Protein AF-A0A9D1WHV4-F1 (afdb_monomer)

Organism: NCBI:txid2838490

Structure (mmCIF, N/CA/C/O backbone):
data_AF-A0A9D1WHV4-F1
#
_entry.id   AF-A0A9D1WHV4-F1
#
loop_
_atom_site.group_PDB
_atom_site.id
_atom_site.type_symbol
_atom_site.label_atom_id
_atom_site.label_alt_id
_atom_site.label_comp_id
_atom_site.label_asym_id
_atom_site.label_entity_id
_atom_site.label_seq_id
_atom_site.pdbx_PDB_ins_code
_atom_site.Cartn_x
_atom_site.Cartn_y
_atom_site.Cartn_z
_atom_site.occupancy
_atom_site.B_iso_or_equiv
_atom_site.auth_seq_id
_atom_site.auth_comp_id
_atom_site.auth_asym_id
_atom_site.auth_atom_id
_atom_site.pdbx_PDB_model_num
ATOM 1 N N . MET A 1 1 ? -17.769 18.790 25.936 1.00 84.88 1 MET A N 1
ATOM 2 C CA . MET A 1 1 ? -17.669 17.465 25.271 1.00 84.88 1 MET A CA 1
ATOM 3 C C . MET A 1 1 ? -17.513 17.553 23.758 1.00 84.88 1 MET A C 1
ATOM 5 O O . MET A 1 1 ? -16.532 17.021 23.258 1.00 84.88 1 MET A O 1
ATOM 9 N N . LYS A 1 2 ? -18.402 18.249 23.033 1.00 82.69 2 LYS A N 1
ATOM 10 C CA . LYS A 1 2 ? -18.316 18.423 21.567 1.00 82.69 2 LYS A CA 1
ATOM 11 C C . LYS A 1 2 ? -16.931 18.887 21.081 1.00 82.69 2 LYS A C 1
ATOM 13 O O . LYS A 1 2 ? -16.385 18.303 20.150 1.00 82.69 2 LYS A O 1
ATOM 18 N N . ASP A 1 3 ? -16.315 19.836 21.784 1.00 84.44 3 ASP A N 1
ATOM 19 C CA . ASP A 1 3 ? -14.970 20.332 21.451 1.00 84.44 3 ASP A CA 1
ATOM 20 C C . ASP A 1 3 ? -13.867 19.282 21.615 1.00 84.44 3 ASP A C 1
ATOM 22 O O . ASP A 1 3 ? -12.937 19.232 20.813 1.00 84.44 3 ASP A O 1
ATOM 26 N N . LEU A 1 4 ? -13.973 18.401 22.617 1.00 84.38 4 LEU A N 1
ATOM 27 C CA . LEU A 1 4 ? -13.014 17.309 22.817 1.00 84.38 4 LEU A CA 1
ATOM 28 C C . LEU A 1 4 ? -13.117 16.277 21.686 1.00 84.38 4 LEU A C 1
ATOM 30 O O . LEU A 1 4 ? -12.084 15.847 21.170 1.00 84.38 4 LEU A O 1
ATOM 34 N N . CYS A 1 5 ? -14.337 15.940 21.255 1.00 84.25 5 CYS A N 1
ATOM 35 C CA . CYS A 1 5 ? -14.564 15.063 20.104 1.00 84.25 5 CYS A CA 1
ATOM 36 C C . CYS A 1 5 ? -14.005 15.684 18.813 1.00 84.25 5 CYS A C 1
ATOM 38 O O . CYS A 1 5 ? -13.244 15.044 18.089 1.00 84.25 5 CYS A O 1
ATOM 40 N N . ASN A 1 6 ? -14.298 16.965 18.562 1.00 85.25 6 ASN A N 1
ATOM 41 C CA . ASN A 1 6 ? -13.777 17.695 17.403 1.00 85.25 6 ASN A CA 1
ATOM 42 C C . ASN A 1 6 ? -12.245 17.764 17.406 1.00 85.25 6 ASN A C 1
ATOM 44 O O . ASN A 1 6 ? -11.603 17.578 16.370 1.00 85.25 6 ASN A O 1
ATOM 48 N N . ARG A 1 7 ? -11.640 17.985 18.577 1.00 86.56 7 ARG A N 1
ATOM 49 C CA . ARG A 1 7 ? -10.185 18.001 18.733 1.00 86.56 7 ARG A CA 1
ATOM 50 C C . ARG A 1 7 ? -9.571 16.642 18.408 1.00 86.56 7 ARG A C 1
ATOM 52 O O . ARG A 1 7 ? -8.579 16.600 17.686 1.00 86.56 7 ARG A O 1
ATOM 59 N N . GLN A 1 8 ? -10.142 15.543 18.900 1.00 86.12 8 GLN A N 1
ATOM 60 C CA . GLN A 1 8 ? -9.651 14.197 18.589 1.00 86.12 8 GLN A CA 1
ATOM 61 C C . GLN A 1 8 ? -9.758 13.884 17.095 1.00 86.12 8 GLN A C 1
ATOM 63 O O . GLN A 1 8 ? -8.808 13.362 16.514 1.00 86.12 8 GLN A O 1
ATOM 68 N N . ASN A 1 9 ? -10.867 14.267 16.467 1.00 87.00 9 ASN A N 1
ATOM 69 C CA . ASN A 1 9 ? -11.089 14.108 15.034 1.00 87.00 9 ASN A CA 1
ATOM 70 C C . ASN A 1 9 ? -10.051 14.856 14.199 1.00 87.00 9 ASN A C 1
ATOM 72 O O . ASN A 1 9 ? -9.452 14.273 13.298 1.00 87.00 9 ASN A O 1
ATOM 76 N N . ARG A 1 10 ? -9.769 16.114 14.549 1.00 87.00 10 ARG A N 1
ATOM 77 C CA . ARG A 1 10 ? -8.721 16.903 13.892 1.00 87.00 10 ARG A CA 1
ATOM 78 C C . ARG A 1 10 ? -7.335 16.291 14.097 1.00 87.00 10 ARG A C 1
ATOM 80 O O . ARG A 1 10 ? -6.559 16.227 13.154 1.00 87.00 10 ARG A O 1
ATOM 87 N N . VAL A 1 11 ? -7.020 15.817 15.305 1.00 88.81 11 VAL A N 1
ATOM 88 C CA . VAL A 1 11 ? -5.735 15.150 15.579 1.00 88.81 11 VAL A CA 1
ATOM 89 C C . VAL A 1 11 ? -5.592 13.884 14.735 1.00 88.81 11 VAL A C 1
ATOM 91 O O . VAL A 1 11 ? -4.567 13.713 14.086 1.00 88.81 11 VAL A O 1
ATOM 94 N N . ARG A 1 12 ? -6.619 13.028 14.698 1.00 90.69 12 ARG A N 1
ATOM 95 C CA . ARG A 1 12 ? -6.649 11.819 13.863 1.00 90.69 12 ARG A CA 1
ATOM 96 C C . ARG A 1 12 ? -6.437 12.154 12.387 1.00 90.69 12 ARG A C 1
ATOM 98 O O . ARG A 1 12 ? -5.591 11.540 11.746 1.00 90.69 12 ARG A O 1
ATOM 105 N N . TYR A 1 13 ? -7.178 13.137 11.877 1.00 89.38 13 TYR A N 1
ATOM 106 C CA . TYR A 1 13 ? -7.067 13.594 10.495 1.00 89.38 13 TYR A CA 1
ATOM 107 C C . TYR A 1 13 ? -5.647 14.081 10.178 1.00 89.38 13 TYR A C 1
ATOM 109 O O . TYR A 1 13 ? -5.043 13.647 9.204 1.00 89.38 13 TYR A O 1
ATOM 117 N N . ASN A 1 14 ? -5.068 14.917 11.042 1.00 90.06 14 ASN A N 1
ATOM 118 C CA . ASN A 1 14 ? -3.710 15.425 10.855 1.00 90.06 14 ASN A CA 1
ATOM 119 C C . ASN A 1 14 ? -2.663 14.304 10.860 1.00 90.06 14 ASN A C 1
ATOM 121 O O . ASN A 1 14 ? -1.746 14.338 10.047 1.00 90.06 14 ASN A O 1
ATOM 125 N N . TRP A 1 15 ? -2.805 13.298 11.729 1.00 92.25 15 TRP A N 1
ATOM 126 C CA . TRP A 1 15 ? -1.938 12.117 11.705 1.00 92.25 15 TRP A CA 1
ATOM 127 C C . TRP A 1 15 ? -2.063 11.349 10.393 1.00 92.25 15 TRP A C 1
ATOM 129 O O . TRP A 1 15 ? -1.052 11.022 9.782 1.00 92.25 15 TRP A O 1
ATOM 139 N N . GLY A 1 16 ? -3.290 11.100 9.933 1.00 93.31 16 GLY A N 1
ATOM 140 C CA . GLY A 1 16 ? -3.520 10.436 8.654 1.00 93.31 16 GLY A CA 1
ATOM 141 C C . GLY A 1 16 ? -2.897 11.193 7.481 1.00 93.31 16 GLY A C 1
ATOM 142 O O . GLY A 1 16 ? -2.263 10.582 6.626 1.00 93.31 16 GLY A O 1
ATOM 143 N N . PHE A 1 17 ? -2.995 12.525 7.487 1.00 91.69 17 PHE A N 1
ATOM 144 C CA . PHE A 1 17 ? -2.364 13.378 6.480 1.00 91.69 17 PHE A CA 1
ATOM 145 C C . PHE A 1 17 ? -0.838 13.280 6.531 1.00 91.69 17 PHE A C 1
ATOM 147 O O . PHE A 1 17 ? -0.197 13.124 5.497 1.00 91.69 17 PHE A O 1
ATOM 154 N N . GLN A 1 18 ? -0.251 13.324 7.730 1.00 93.56 18 GLN A N 1
ATOM 155 C CA . GLN A 1 18 ? 1.192 13.169 7.907 1.00 93.56 18 GLN A CA 1
ATOM 156 C C . GLN A 1 18 ? 1.685 11.819 7.388 1.00 93.56 18 GLN A C 1
ATOM 158 O O . GLN A 1 18 ? 2.704 11.781 6.711 1.00 93.56 18 GLN A O 1
ATOM 163 N N . PHE A 1 19 ? 0.968 10.723 7.652 1.00 96.56 19 PHE A N 1
ATOM 164 C CA . PHE A 1 19 ? 1.320 9.414 7.098 1.00 96.56 19 PHE A CA 1
ATOM 165 C C . PHE A 1 19 ? 1.229 9.391 5.567 1.00 96.56 19 PHE A C 1
ATOM 167 O O . PHE A 1 19 ? 2.150 8.912 4.911 1.00 96.56 19 PHE A O 1
ATOM 174 N N . ALA A 1 20 ? 0.178 9.964 4.978 1.00 95.56 20 ALA A N 1
ATOM 175 C CA . ALA A 1 20 ? 0.065 10.044 3.523 1.00 95.56 20 ALA A CA 1
ATOM 176 C C . ALA A 1 20 ? 1.186 10.892 2.891 1.00 95.56 20 ALA A C 1
ATOM 178 O O . ALA A 1 20 ? 1.713 10.527 1.839 1.00 95.56 20 ALA A O 1
ATOM 179 N N . LEU A 1 21 ? 1.593 11.977 3.559 1.00 94.25 21 LEU A N 1
ATOM 180 C CA . LEU A 1 21 ? 2.707 12.827 3.140 1.00 94.25 21 LEU A CA 1
ATOM 181 C C . LEU A 1 21 ? 4.060 12.116 3.288 1.00 94.25 21 LEU A C 1
ATOM 183 O O . LEU A 1 21 ? 4.887 12.191 2.386 1.00 94.25 21 LEU A O 1
ATOM 187 N N . TRP A 1 22 ? 4.286 11.391 4.387 1.00 96.06 22 TRP A N 1
ATOM 188 C CA . TRP A 1 22 ? 5.485 10.564 4.559 1.00 96.06 22 TRP A CA 1
ATOM 189 C C . TRP A 1 22 ? 5.581 9.473 3.496 1.00 96.06 22 TRP A C 1
ATOM 191 O O . TRP A 1 22 ? 6.664 9.244 2.963 1.00 96.06 22 TRP A O 1
ATOM 201 N N . CYS A 1 23 ? 4.450 8.851 3.150 1.00 96.50 23 CYS A N 1
ATOM 202 C CA . CYS A 1 23 ? 4.356 7.946 2.012 1.00 96.50 23 CYS A CA 1
ATOM 203 C C . CYS A 1 23 ? 4.824 8.649 0.728 1.00 96.50 23 CYS A C 1
ATOM 205 O O . CYS A 1 23 ? 5.784 8.181 0.119 1.00 96.50 23 CYS A O 1
ATOM 207 N N . ALA A 1 24 ? 4.239 9.801 0.379 1.00 95.06 24 ALA A N 1
ATOM 208 C CA . ALA A 1 24 ? 4.624 10.582 -0.800 1.00 95.06 24 ALA A CA 1
ATOM 209 C C . ALA A 1 24 ? 6.123 10.927 -0.832 1.00 95.06 24 ALA A C 1
ATOM 211 O O . ALA A 1 24 ? 6.771 10.731 -1.858 1.00 95.06 24 ALA A O 1
ATOM 212 N N . ILE A 1 25 ? 6.684 11.394 0.291 1.00 94.81 25 ILE A N 1
ATOM 213 C CA . ILE A 1 25 ? 8.109 11.736 0.407 1.00 94.81 25 ILE A CA 1
ATOM 214 C C . ILE A 1 25 ? 8.977 10.516 0.124 1.00 94.81 25 ILE A C 1
ATOM 216 O O . ILE A 1 25 ? 9.806 10.547 -0.783 1.00 94.81 25 ILE A O 1
ATOM 220 N N . LEU A 1 26 ? 8.771 9.430 0.872 1.00 95.88 26 LEU A N 1
ATOM 221 C CA . LEU A 1 26 ? 9.573 8.219 0.724 1.00 95.88 26 LEU A CA 1
ATOM 222 C C . LEU A 1 26 ? 9.467 7.653 -0.691 1.00 95.88 26 LEU A C 1
ATOM 224 O O . LEU A 1 26 ? 10.483 7.271 -1.263 1.00 95.88 26 LEU A O 1
ATOM 228 N N . TRP A 1 27 ? 8.265 7.649 -1.271 1.00 93.62 27 TRP A N 1
ATOM 229 C CA . TRP A 1 27 ? 8.060 7.155 -2.627 1.00 93.62 27 TRP A CA 1
ATOM 230 C C . TRP A 1 27 ? 8.804 8.002 -3.655 1.00 93.62 27 TRP A C 1
ATOM 232 O O . TRP A 1 27 ? 9.527 7.457 -4.485 1.00 93.62 27 TRP A O 1
ATOM 242 N N . GLY A 1 28 ? 8.671 9.330 -3.565 1.00 93.19 28 GLY A N 1
ATOM 243 C CA . GLY A 1 28 ? 9.285 10.258 -4.507 1.00 93.19 28 GLY A CA 1
ATOM 244 C C . GLY A 1 28 ? 10.811 10.150 -4.525 1.00 93.19 28 GLY A C 1
ATOM 245 O O . GLY A 1 28 ? 11.416 10.084 -5.595 1.00 93.19 28 GLY A O 1
ATOM 246 N N . PHE A 1 29 ? 11.426 10.023 -3.343 1.00 92.81 29 PHE A N 1
ATOM 247 C CA . PHE A 1 29 ? 12.860 9.744 -3.212 1.00 92.81 29 PHE A CA 1
ATOM 248 C C . PHE A 1 29 ? 13.243 8.353 -3.734 1.00 92.81 29 PHE A C 1
ATOM 250 O O . PHE A 1 29 ? 14.278 8.226 -4.383 1.00 92.81 29 PHE A O 1
ATOM 257 N N . CYS A 1 30 ? 12.426 7.317 -3.501 1.00 94.38 30 CYS A N 1
ATOM 258 C CA . CYS A 1 30 ? 12.691 5.975 -4.037 1.00 94.38 30 CYS A CA 1
ATOM 259 C C . CYS A 1 30 ? 12.764 5.970 -5.563 1.00 94.38 30 CYS A C 1
ATOM 261 O O . CYS A 1 30 ? 13.633 5.299 -6.109 1.00 94.38 30 CYS A O 1
ATOM 263 N N . TYR A 1 31 ? 11.900 6.730 -6.244 1.00 93.75 31 TYR A N 1
ATOM 264 C CA . TYR A 1 31 ? 11.993 6.886 -7.696 1.00 93.75 31 TYR A CA 1
ATOM 265 C C . TYR A 1 31 ? 13.326 7.494 -8.109 1.00 93.75 31 TYR A C 1
ATOM 267 O O . TYR A 1 31 ? 13.952 6.997 -9.034 1.00 93.75 31 TYR A O 1
ATOM 275 N N . GLN A 1 32 ? 13.824 8.494 -7.383 1.00 92.12 32 GLN A N 1
ATOM 276 C CA . GLN A 1 32 ? 15.101 9.095 -7.746 1.00 92.12 32 GLN A CA 1
ATOM 277 C C . GLN A 1 32 ? 16.295 8.160 -7.523 1.00 92.12 32 GLN A C 1
ATOM 279 O O . GLN A 1 32 ? 17.214 8.125 -8.339 1.00 92.12 32 GLN A O 1
ATOM 284 N N . LEU A 1 33 ? 16.265 7.372 -6.446 1.00 93.00 33 LEU A N 1
ATOM 285 C CA . LEU A 1 33 ? 17.262 6.329 -6.196 1.00 93.00 33 LEU A CA 1
ATOM 286 C C . LEU A 1 33 ? 17.191 5.217 -7.251 1.00 93.00 33 LEU A C 1
ATOM 288 O O . LEU A 1 33 ? 18.225 4.705 -7.675 1.00 93.00 33 LEU A O 1
ATOM 292 N N . LEU A 1 34 ? 15.979 4.863 -7.690 1.00 94.81 34 LEU A N 1
ATOM 293 C CA . LEU A 1 34 ? 15.760 3.914 -8.776 1.00 94.81 34 LEU A CA 1
ATOM 294 C C . LEU A 1 34 ? 16.289 4.465 -10.109 1.00 94.81 34 LEU A C 1
ATOM 296 O O . LEU A 1 34 ? 16.892 3.712 -10.858 1.00 94.81 34 LEU A O 1
ATOM 300 N N . GLU A 1 35 ? 16.150 5.762 -10.389 1.00 92.75 35 GLU A N 1
ATOM 301 C CA . GLU A 1 35 ? 16.717 6.380 -11.597 1.00 92.75 35 GLU A CA 1
ATOM 302 C C . GLU A 1 35 ? 18.239 6.225 -11.616 1.00 92.75 35 GLU A C 1
ATOM 304 O O . GLU A 1 35 ? 18.802 5.744 -12.590 1.00 92.75 35 GLU A O 1
ATOM 309 N N . THR A 1 36 ? 18.908 6.551 -10.505 1.00 90.88 36 THR A N 1
ATOM 310 C CA . THR A 1 36 ? 20.360 6.365 -10.365 1.00 90.88 36 THR A CA 1
ATOM 311 C C . THR A 1 36 ? 20.766 4.896 -10.481 1.00 90.88 36 THR A C 1
ATOM 313 O O . THR A 1 36 ? 21.850 4.591 -10.970 1.00 90.88 36 THR A O 1
ATOM 316 N N . LEU A 1 37 ? 19.909 3.967 -10.049 1.00 93.25 37 LEU A N 1
ATOM 317 C CA . LEU A 1 37 ? 20.145 2.535 -10.223 1.00 93.25 37 LEU A CA 1
ATOM 318 C C . LEU A 1 37 ? 20.114 2.123 -11.707 1.00 93.25 37 LEU A C 1
ATOM 320 O O . LEU A 1 37 ? 20.833 1.204 -12.095 1.00 93.25 37 LEU A O 1
ATOM 324 N N . LEU A 1 38 ? 19.289 2.792 -12.517 1.00 93.56 38 LEU A N 1
ATOM 325 C CA . LEU A 1 38 ? 18.987 2.438 -13.906 1.00 93.56 38 LEU A CA 1
ATOM 326 C C . LEU A 1 38 ? 19.689 3.316 -14.954 1.00 93.56 38 LEU A C 1
ATOM 328 O O . LEU A 1 38 ? 19.576 3.032 -16.144 1.00 93.56 38 LEU A O 1
ATOM 332 N N . ASP A 1 39 ? 20.424 4.351 -14.547 1.00 88.06 39 ASP A N 1
ATOM 333 C CA . ASP A 1 39 ? 21.026 5.343 -15.452 1.00 88.06 39 ASP A CA 1
ATOM 334 C C . ASP A 1 39 ? 22.187 4.820 -16.318 1.00 88.06 39 ASP A C 1
ATOM 336 O O . ASP A 1 39 ? 22.645 5.511 -17.231 1.00 88.06 39 ASP A O 1
ATOM 340 N N . GLY A 1 40 ? 22.692 3.618 -16.024 1.00 85.19 40 GLY A N 1
ATOM 341 C CA . GLY A 1 40 ? 23.803 2.979 -16.737 1.00 85.19 40 GLY A CA 1
ATOM 342 C C . GLY A 1 40 ? 25.175 3.612 -16.492 1.00 85.19 40 GLY A C 1
ATOM 343 O O . GLY A 1 40 ? 26.170 3.133 -17.031 1.00 85.19 40 GLY A O 1
ATOM 344 N N . ARG A 1 41 ? 25.254 4.673 -15.683 1.00 86.19 41 ARG A N 1
ATOM 345 C CA . ARG A 1 41 ? 26.499 5.378 -15.344 1.00 86.19 41 ARG A CA 1
ATOM 346 C C . ARG A 1 41 ? 27.156 4.776 -14.115 1.00 86.19 41 ARG A C 1
ATOM 348 O O . ARG A 1 41 ? 28.375 4.638 -14.074 1.00 86.19 41 ARG A O 1
ATOM 355 N N . HIS A 1 42 ? 26.343 4.447 -13.115 1.00 85.81 42 HIS A N 1
ATOM 356 C CA . HIS A 1 42 ? 26.826 3.977 -11.817 1.00 85.81 42 HIS A CA 1
ATOM 357 C C . HIS A 1 42 ? 26.787 2.455 -11.699 1.00 85.81 42 HIS A C 1
ATOM 359 O O . HIS A 1 42 ? 27.635 1.866 -11.028 1.00 85.81 42 HIS A O 1
ATOM 365 N N . PHE A 1 43 ? 25.807 1.827 -12.352 1.00 89.75 43 PHE A N 1
ATOM 366 C CA . PHE A 1 43 ? 25.562 0.394 -12.267 1.00 89.75 43 PHE A CA 1
ATOM 367 C C . PHE A 1 43 ? 25.192 -0.180 -13.629 1.00 89.75 43 PHE A C 1
ATOM 369 O O . PHE A 1 43 ? 24.524 0.463 -14.438 1.00 89.75 43 PHE A O 1
ATOM 376 N N . PHE A 1 44 ? 25.562 -1.438 -13.858 1.00 87.31 44 PHE A N 1
ATOM 377 C CA . PHE A 1 44 ? 25.295 -2.140 -15.119 1.00 87.31 44 PHE A CA 1
ATOM 378 C C . PHE A 1 44 ? 23.851 -2.657 -15.259 1.00 87.31 44 PHE A C 1
ATOM 380 O O . PHE A 1 44 ? 23.651 -3.714 -15.833 1.00 87.31 44 PHE A O 1
ATOM 387 N N . LEU A 1 45 ? 22.847 -1.951 -14.726 1.00 90.31 45 LEU A N 1
ATOM 388 C CA . LEU A 1 45 ? 21.442 -2.396 -14.718 1.00 90.31 45 LEU A CA 1
ATOM 389 C C . LEU A 1 45 ? 20.570 -1.736 -15.796 1.00 90.31 45 LEU A C 1
ATOM 391 O O . LEU A 1 45 ? 19.389 -2.059 -15.899 1.00 90.31 45 LEU A O 1
ATOM 395 N N . HIS A 1 46 ? 21.134 -0.831 -16.599 1.00 92.69 46 HIS A N 1
ATOM 396 C CA . HIS A 1 46 ? 20.407 -0.166 -17.677 1.00 92.69 46 HIS A CA 1
ATOM 397 C C . HIS A 1 46 ? 20.012 -1.167 -18.777 1.00 92.69 46 HIS A C 1
ATOM 399 O O . HIS A 1 46 ? 20.897 -1.817 -19.340 1.00 92.69 46 HIS A O 1
ATOM 405 N N . PRO A 1 47 ? 18.717 -1.313 -19.105 1.00 93.44 47 PRO A N 1
ATOM 406 C CA . PRO A 1 47 ? 18.283 -2.209 -20.168 1.00 93.44 47 PRO A CA 1
ATOM 407 C C . PRO A 1 47 ? 18.452 -1.564 -21.550 1.00 93.44 47 PRO A C 1
ATOM 409 O O . PRO A 1 47 ? 17.987 -0.453 -21.786 1.00 93.44 47 PRO A O 1
ATOM 412 N N . ALA A 1 48 ? 19.053 -2.282 -22.501 1.00 90.62 48 ALA A N 1
ATOM 413 C CA . ALA A 1 48 ? 19.238 -1.808 -23.877 1.00 90.62 48 ALA A CA 1
ATOM 414 C C . ALA A 1 48 ? 18.051 -2.139 -24.802 1.00 90.62 48 ALA A C 1
ATOM 416 O O . ALA A 1 48 ? 17.947 -1.620 -25.916 1.00 90.62 48 ALA A O 1
ATOM 417 N N . SER A 1 49 ? 17.147 -3.018 -24.366 1.00 92.50 49 SER A N 1
ATOM 418 C CA . SER A 1 49 ? 16.023 -3.502 -25.166 1.00 92.50 49 SER A CA 1
ATOM 419 C C . SER A 1 49 ? 14.747 -3.672 -24.340 1.00 92.50 49 SER A C 1
ATOM 421 O O . SER A 1 49 ? 14.772 -3.747 -23.112 1.00 92.50 49 SER A O 1
ATOM 423 N N . VAL A 1 50 ? 13.598 -3.788 -25.017 1.00 92.31 50 VAL A N 1
ATOM 424 C CA . VAL A 1 50 ? 12.315 -4.050 -24.338 1.00 92.31 50 VAL A CA 1
ATOM 425 C C . VAL A 1 50 ? 12.366 -5.368 -23.561 1.00 92.31 50 VAL A C 1
ATOM 427 O O . VAL A 1 50 ? 11.896 -5.438 -22.433 1.00 92.31 50 VAL A O 1
ATOM 430 N N . GLN A 1 51 ? 12.970 -6.412 -24.131 1.00 93.94 51 GLN A N 1
ATOM 431 C CA . GLN A 1 51 ? 13.099 -7.710 -23.465 1.00 93.94 51 GLN A CA 1
ATOM 432 C C . GLN A 1 51 ? 13.983 -7.630 -22.212 1.00 93.94 51 GLN A C 1
ATOM 434 O O . GLN A 1 51 ? 13.660 -8.230 -21.183 1.00 93.94 51 GLN A O 1
ATOM 439 N N . GLU A 1 52 ? 15.070 -6.863 -22.283 1.00 95.56 52 GLU A N 1
ATOM 440 C CA . GLU A 1 52 ? 15.921 -6.573 -21.132 1.00 95.56 52 GLU A CA 1
ATOM 441 C C . GLU A 1 52 ? 15.173 -5.794 -20.054 1.00 95.56 52 GLU A C 1
ATOM 443 O O . GLU A 1 52 ? 15.242 -6.182 -18.894 1.00 95.56 52 GLU A O 1
ATOM 448 N N . ALA A 1 53 ? 14.374 -4.783 -20.411 1.00 96.06 53 ALA A N 1
ATOM 449 C CA . ALA A 1 53 ? 13.599 -4.013 -19.438 1.00 96.06 53 ALA A CA 1
ATOM 450 C C . ALA A 1 53 ? 12.580 -4.882 -18.682 1.00 96.06 53 ALA A C 1
ATOM 452 O O . ALA A 1 53 ? 12.423 -4.744 -17.470 1.00 96.06 53 ALA A O 1
ATOM 453 N N . PHE A 1 54 ? 11.929 -5.830 -19.368 1.00 97.00 54 PHE A N 1
ATOM 454 C CA . PHE A 1 54 ? 11.052 -6.816 -18.725 1.00 97.00 54 PHE A CA 1
ATOM 455 C C . PHE A 1 54 ? 11.830 -7.743 -17.782 1.00 97.00 54 PHE A C 1
ATOM 457 O O . PHE A 1 54 ? 11.366 -8.047 -16.679 1.00 97.00 54 PHE A O 1
ATOM 464 N N . SER A 1 55 ? 13.021 -8.177 -18.190 1.00 96.94 55 SER A N 1
ATOM 465 C CA . SER A 1 55 ? 13.862 -9.078 -17.397 1.00 96.94 55 SER A CA 1
ATOM 466 C C . SER A 1 55 ? 14.422 -8.384 -16.151 1.00 96.94 55 SER A C 1
ATOM 468 O O . SER A 1 55 ? 14.307 -8.902 -15.040 1.00 96.94 55 SER A O 1
ATOM 470 N N . MET A 1 56 ? 14.934 -7.168 -16.324 1.00 96.81 56 MET A N 1
ATOM 471 C CA . MET A 1 56 ? 15.398 -6.273 -15.269 1.00 96.81 56 MET A CA 1
ATOM 472 C C . MET A 1 56 ? 14.266 -5.925 -14.298 1.00 96.81 56 MET A C 1
ATOM 474 O O . MET A 1 56 ? 14.435 -6.056 -13.088 1.00 96.81 56 MET A O 1
ATOM 478 N N . GLY A 1 57 ? 13.087 -5.545 -14.802 1.00 97.19 57 GLY A N 1
ATOM 479 C CA . GLY A 1 57 ? 11.936 -5.213 -13.960 1.00 97.19 57 GLY A CA 1
ATOM 480 C C . GLY A 1 57 ? 11.454 -6.405 -13.135 1.00 97.19 57 GLY A C 1
ATOM 481 O O . GLY A 1 57 ? 11.083 -6.243 -11.975 1.00 97.19 57 GLY A O 1
ATOM 482 N N . THR A 1 58 ? 11.541 -7.618 -13.690 1.00 97.50 58 THR A N 1
ATOM 483 C CA . THR A 1 58 ? 11.248 -8.866 -12.967 1.00 97.50 58 THR A CA 1
ATOM 484 C C . THR A 1 58 ? 12.276 -9.144 -11.872 1.00 97.50 58 THR A C 1
ATOM 486 O O . THR A 1 58 ? 11.893 -9.470 -10.750 1.00 97.50 58 THR A O 1
ATOM 489 N N . ALA A 1 59 ? 13.571 -8.972 -12.160 1.00 97.12 59 ALA A N 1
ATOM 490 C CA . ALA A 1 59 ? 14.616 -9.108 -11.149 1.00 97.12 59 ALA A CA 1
ATOM 491 C C . ALA A 1 59 ? 14.403 -8.103 -10.002 1.00 97.12 59 ALA A C 1
ATOM 493 O O . ALA A 1 59 ? 14.350 -8.500 -8.841 1.00 97.12 59 ALA A O 1
ATOM 494 N N . LEU A 1 60 ? 14.186 -6.822 -10.313 1.00 97.56 60 LEU A N 1
ATOM 495 C CA . LEU A 1 60 ? 13.923 -5.795 -9.301 1.00 97.56 60 LEU A CA 1
ATOM 496 C C . LEU A 1 60 ? 12.660 -6.081 -8.482 1.00 97.56 60 LEU A C 1
ATOM 498 O O . LEU A 1 60 ? 12.711 -5.960 -7.260 1.00 97.56 60 LEU A O 1
ATOM 502 N N . ALA A 1 61 ? 11.566 -6.515 -9.118 1.00 97.75 61 AL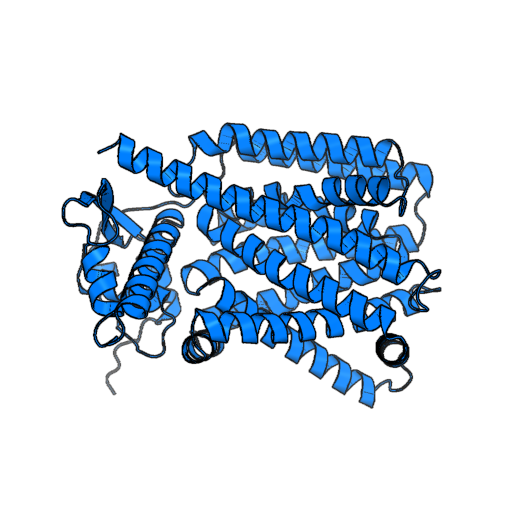A A N 1
ATOM 503 C CA . ALA A 1 61 ? 10.343 -6.901 -8.417 1.00 97.75 61 ALA A CA 1
ATOM 504 C C . ALA A 1 61 ? 10.611 -7.985 -7.367 1.00 97.75 61 ALA A C 1
ATOM 506 O O . ALA A 1 61 ? 10.244 -7.817 -6.208 1.00 97.75 61 ALA A O 1
ATOM 507 N N . VAL A 1 62 ? 11.337 -9.048 -7.727 1.00 97.25 62 VAL A N 1
ATOM 508 C CA . VAL A 1 62 ? 11.682 -10.110 -6.772 1.00 97.25 62 VAL A CA 1
ATOM 509 C C . VAL A 1 62 ? 12.507 -9.553 -5.611 1.00 97.25 62 VAL A C 1
ATOM 511 O O . VAL A 1 62 ? 12.171 -9.790 -4.450 1.00 97.25 62 VAL A O 1
ATOM 514 N N . PHE A 1 63 ? 13.588 -8.822 -5.901 1.00 97.25 63 PHE A N 1
ATOM 515 C CA . PHE A 1 63 ? 14.490 -8.320 -4.862 1.00 97.25 63 PHE A CA 1
ATOM 516 C C . PHE A 1 63 ? 13.780 -7.366 -3.907 1.00 97.25 63 PHE A C 1
ATOM 518 O O . PHE A 1 63 ? 13.886 -7.532 -2.691 1.00 97.25 63 PHE A O 1
ATOM 525 N N . PHE A 1 64 ? 13.041 -6.390 -4.437 1.00 97.94 64 PHE A N 1
ATOM 526 C CA . PHE A 1 64 ? 12.307 -5.447 -3.606 1.00 97.94 64 PHE A CA 1
ATOM 527 C C . PHE A 1 64 ? 11.249 -6.160 -2.776 1.00 97.94 64 PHE A C 1
ATOM 529 O O . PHE A 1 64 ? 11.236 -5.973 -1.563 1.00 97.94 64 PHE A O 1
ATOM 536 N N . THR A 1 65 ? 10.425 -7.027 -3.366 1.00 98.06 65 THR A N 1
ATOM 537 C CA . THR A 1 65 ? 9.372 -7.724 -2.618 1.00 98.06 65 THR A CA 1
ATOM 538 C C . THR A 1 65 ? 9.955 -8.619 -1.523 1.00 98.06 65 THR A C 1
ATOM 540 O O . THR A 1 65 ? 9.473 -8.576 -0.392 1.00 98.06 65 THR A O 1
ATOM 543 N N . VAL A 1 66 ? 11.023 -9.378 -1.798 1.00 98.12 66 VAL A N 1
ATOM 544 C CA . VAL A 1 66 ? 11.679 -10.224 -0.783 1.00 98.12 66 VAL A CA 1
ATOM 545 C C . VAL A 1 66 ? 12.269 -9.376 0.344 1.00 98.12 66 VAL A C 1
ATOM 547 O O . VAL A 1 66 ? 12.054 -9.680 1.517 1.00 98.12 66 VAL A O 1
ATOM 550 N N . LEU A 1 67 ? 12.982 -8.294 0.025 1.00 98.19 67 LEU A N 1
ATOM 551 C CA . LEU A 1 67 ? 13.573 -7.424 1.043 1.00 98.19 67 LEU A CA 1
ATOM 552 C C . LEU A 1 67 ? 12.502 -6.701 1.866 1.00 98.19 67 LEU A C 1
ATOM 554 O O . LEU A 1 67 ? 12.604 -6.673 3.091 1.00 98.19 67 LEU A O 1
ATOM 558 N N . ILE A 1 68 ? 11.448 -6.184 1.228 1.00 98.31 68 ILE A N 1
ATOM 559 C CA . ILE A 1 68 ? 10.309 -5.568 1.918 1.00 98.31 68 ILE A CA 1
ATOM 560 C C . ILE A 1 68 ? 9.642 -6.594 2.837 1.00 98.31 68 ILE A C 1
ATOM 562 O O . ILE A 1 68 ? 9.387 -6.282 4.001 1.00 98.31 68 ILE A O 1
ATOM 566 N N . ALA A 1 69 ? 9.410 -7.829 2.376 1.00 98.06 69 ALA A N 1
ATOM 567 C CA . ALA A 1 69 ? 8.852 -8.901 3.199 1.00 98.06 69 ALA A CA 1
ATOM 568 C C . ALA A 1 69 ? 9.726 -9.176 4.433 1.00 98.06 69 ALA A C 1
ATOM 570 O O . ALA A 1 69 ? 9.225 -9.198 5.554 1.00 98.06 69 ALA A O 1
ATOM 571 N N . LEU A 1 70 ? 11.044 -9.309 4.265 1.00 97.88 70 LEU A N 1
ATOM 572 C CA . LEU A 1 70 ? 11.964 -9.560 5.379 1.00 97.88 70 LEU A CA 1
ATOM 573 C C . LEU A 1 70 ? 11.989 -8.403 6.388 1.00 97.88 70 LEU A C 1
ATOM 575 O O . LEU A 1 70 ? 11.837 -8.629 7.591 1.00 97.88 70 LEU A O 1
ATOM 579 N N . ILE A 1 71 ? 12.138 -7.163 5.914 1.00 97.81 71 ILE A N 1
ATOM 580 C CA . ILE A 1 71 ? 12.185 -5.969 6.772 1.00 97.81 71 ILE A CA 1
ATOM 581 C C . ILE A 1 71 ? 10.858 -5.810 7.525 1.00 97.81 71 ILE A C 1
ATOM 583 O O . ILE A 1 71 ? 10.849 -5.575 8.738 1.00 97.81 71 ILE A O 1
ATOM 587 N N . SER A 1 72 ? 9.728 -5.983 6.837 1.00 96.56 72 SER A N 1
ATOM 588 C CA . SER A 1 72 ? 8.397 -5.851 7.435 1.00 96.56 72 SER A CA 1
ATOM 589 C C . SER A 1 72 ? 8.064 -6.975 8.421 1.00 96.56 72 SER A C 1
ATOM 591 O O . SER A 1 72 ? 7.471 -6.694 9.465 1.00 96.56 72 SER A O 1
ATOM 593 N N . LEU A 1 73 ? 8.500 -8.215 8.171 1.00 96.25 73 LEU A N 1
ATOM 594 C CA . LEU A 1 73 ? 8.386 -9.326 9.123 1.00 96.25 73 LEU A CA 1
ATOM 595 C C . LEU A 1 73 ? 9.173 -9.054 10.408 1.00 96.25 73 LEU A C 1
ATOM 597 O O . LEU A 1 73 ? 8.644 -9.266 11.501 1.00 96.25 73 LEU A O 1
ATOM 601 N N . VAL A 1 74 ? 10.402 -8.538 10.299 1.00 95.56 74 VAL A N 1
ATOM 602 C CA . VAL A 1 74 ? 11.212 -8.150 11.466 1.00 95.56 74 VAL A CA 1
ATOM 603 C C . VAL A 1 74 ? 10.526 -7.018 12.235 1.00 95.56 74 VAL A C 1
ATOM 605 O O . VAL A 1 74 ? 10.297 -7.138 13.442 1.00 95.56 74 VAL A O 1
ATOM 608 N N . TRP A 1 75 ? 10.120 -5.950 11.543 1.00 94.94 75 TRP A N 1
ATOM 609 C CA . TRP A 1 75 ? 9.459 -4.798 12.160 1.00 94.94 75 TRP A CA 1
ATOM 610 C C . TRP A 1 75 ? 8.145 -5.174 12.858 1.00 94.94 75 TRP A C 1
ATOM 612 O O . TRP A 1 75 ? 7.902 -4.797 14.010 1.00 94.94 75 TRP A O 1
ATOM 622 N N . SER A 1 76 ? 7.290 -5.942 12.182 1.00 91.38 76 SER A N 1
ATOM 623 C CA . SER A 1 76 ? 6.013 -6.391 12.734 1.00 91.38 76 SER A CA 1
ATOM 624 C C . SER A 1 76 ? 6.215 -7.406 13.863 1.00 91.38 76 SER A C 1
ATOM 626 O O . SER A 1 76 ? 5.580 -7.299 14.915 1.00 91.38 76 SER A O 1
ATOM 628 N N . GLY A 1 77 ? 7.184 -8.317 13.737 1.00 89.06 77 GLY A N 1
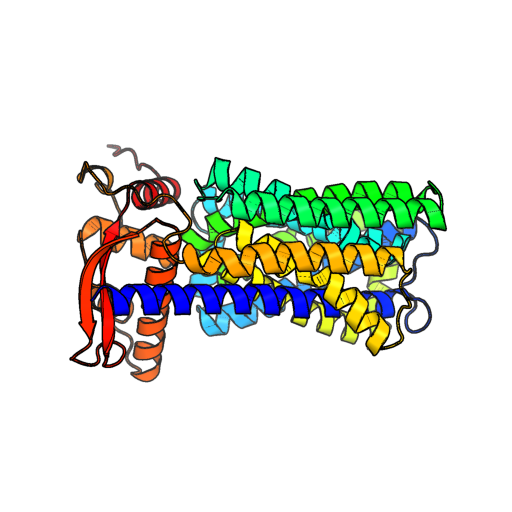ATOM 629 C CA . GLY A 1 77 ? 7.563 -9.251 14.797 1.00 89.06 77 GLY A CA 1
ATOM 630 C C . GLY A 1 77 ? 7.972 -8.544 16.095 1.00 89.06 77 GLY A C 1
ATOM 631 O O . GLY A 1 77 ? 7.569 -8.972 17.179 1.00 89.06 77 GLY A O 1
ATOM 632 N N . MET A 1 78 ? 8.685 -7.417 15.993 1.00 87.25 78 MET A N 1
ATOM 633 C CA . MET A 1 78 ? 9.082 -6.586 17.137 1.00 87.25 78 MET A CA 1
ATOM 634 C C . MET A 1 78 ? 7.909 -5.807 17.773 1.00 87.25 78 MET A C 1
ATOM 636 O O . MET A 1 78 ? 7.920 -5.574 18.985 1.00 87.25 78 MET A O 1
ATOM 640 N N . ASN A 1 79 ? 6.887 -5.419 16.993 1.00 80.06 79 ASN A N 1
ATOM 641 C CA . ASN A 1 79 ? 5.808 -4.507 17.422 1.00 80.06 79 ASN A CA 1
ATOM 642 C C . ASN A 1 79 ? 4.445 -5.176 17.714 1.00 80.06 79 ASN A C 1
ATOM 644 O O . ASN A 1 79 ? 3.737 -4.781 18.650 1.00 80.06 79 ASN A O 1
ATOM 648 N N . GLY A 1 80 ? 4.042 -6.162 16.914 1.00 66.88 80 GLY A N 1
ATOM 649 C CA . GLY A 1 80 ? 2.809 -6.953 17.049 1.00 66.88 80 GLY A CA 1
ATOM 650 C C . GLY A 1 80 ? 3.027 -8.314 17.709 1.00 66.88 80 GLY A C 1
ATOM 651 O O . GLY A 1 80 ? 2.100 -8.890 18.279 1.00 66.88 80 GLY A O 1
ATOM 652 N N . GLY A 1 81 ? 4.275 -8.785 17.723 1.00 79.69 81 GLY A N 1
ATOM 653 C CA . GLY A 1 81 ? 4.629 -10.131 18.145 1.00 79.69 81 GLY A CA 1
ATOM 654 C C . GLY A 1 81 ? 4.344 -11.152 17.045 1.00 79.69 81 GLY A C 1
ATOM 655 O O . GLY A 1 81 ? 3.340 -11.081 16.343 1.00 79.69 81 GLY A O 1
ATOM 656 N N . ILE A 1 82 ? 5.206 -12.164 16.951 1.00 88.12 82 ILE A N 1
ATOM 657 C CA . ILE A 1 82 ? 5.154 -13.227 15.931 1.00 88.12 82 ILE A CA 1
ATOM 658 C C . ILE A 1 82 ? 3.778 -13.918 15.859 1.00 88.12 82 ILE A C 1
ATOM 660 O O . ILE A 1 82 ? 3.324 -14.313 14.790 1.00 88.12 82 ILE A O 1
ATOM 664 N N . ARG A 1 83 ? 3.063 -14.016 16.987 1.00 89.75 83 ARG A N 1
ATOM 665 C CA . ARG A 1 83 ? 1.716 -14.609 17.031 1.00 89.75 83 ARG A CA 1
ATOM 666 C C . ARG A 1 83 ? 0.705 -13.857 16.166 1.00 89.75 83 ARG A C 1
ATOM 668 O O . ARG A 1 83 ? -0.159 -14.498 15.586 1.00 89.75 83 ARG A O 1
ATOM 675 N N . GLU A 1 84 ? 0.793 -12.531 16.084 1.00 91.88 84 GLU A N 1
ATOM 676 C CA . GLU A 1 84 ? -0.161 -11.743 15.298 1.00 91.88 84 GLU A CA 1
ATOM 677 C C . GLU A 1 84 ? 0.079 -11.900 13.792 1.00 91.88 84 GLU A C 1
ATOM 679 O O . GLU A 1 84 ? -0.883 -11.980 13.034 1.00 91.88 84 GLU A O 1
ATOM 684 N N . LEU A 1 85 ? 1.341 -12.067 13.375 1.00 94.12 85 LEU A N 1
ATOM 685 C CA . LEU A 1 85 ? 1.691 -12.433 11.998 1.00 94.12 85 LEU A CA 1
ATOM 686 C C . LEU A 1 85 ? 1.048 -13.764 11.597 1.00 94.12 85 LEU A C 1
ATOM 688 O O . LEU A 1 85 ? 0.395 -13.841 10.561 1.00 94.12 85 LEU A O 1
ATOM 692 N N . PHE A 1 86 ? 1.154 -14.790 12.448 1.00 94.00 86 PHE A N 1
ATOM 693 C CA . PHE A 1 86 ? 0.519 -16.085 12.187 1.00 94.00 86 PHE A CA 1
ATOM 694 C C . PHE A 1 86 ? -1.009 -15.999 12.131 1.00 94.00 86 PHE A C 1
ATOM 696 O O . PHE A 1 86 ? -1.621 -16.594 11.249 1.00 94.00 86 PHE A O 1
ATOM 703 N N . ARG A 1 87 ? -1.638 -15.232 13.029 1.00 94.12 87 ARG A N 1
ATOM 704 C CA . ARG A 1 87 ? -3.095 -15.021 12.987 1.00 94.12 87 ARG A CA 1
ATOM 705 C C . ARG A 1 87 ? -3.550 -14.328 11.712 1.00 94.12 87 ARG A C 1
ATOM 707 O O . ARG A 1 87 ? -4.604 -14.670 11.198 1.00 94.12 87 ARG A O 1
ATOM 714 N N . ALA A 1 88 ? -2.779 -13.364 11.215 1.00 94.12 88 ALA A N 1
ATOM 715 C CA . ALA A 1 88 ? -3.081 -12.672 9.967 1.00 94.12 88 ALA A CA 1
ATOM 716 C C . ALA A 1 88 ? -2.884 -13.584 8.742 1.00 94.12 88 ALA A C 1
ATOM 718 O O . ALA A 1 88 ? -3.759 -13.637 7.883 1.00 94.12 88 ALA A O 1
ATOM 719 N N . ALA A 1 89 ? -1.785 -14.347 8.694 1.00 94.06 89 ALA A N 1
ATOM 720 C CA . ALA A 1 89 ? -1.478 -15.281 7.605 1.00 94.06 89 ALA A CA 1
ATOM 721 C C . ALA A 1 89 ? -2.454 -16.467 7.515 1.00 94.06 89 ALA A C 1
ATOM 723 O O . ALA A 1 89 ? -2.662 -17.029 6.445 1.00 94.06 89 ALA A O 1
ATOM 724 N N . PHE A 1 90 ? -3.073 -16.851 8.628 1.00 92.31 90 PHE A N 1
ATOM 725 C CA . PHE A 1 90 ? -4.052 -17.940 8.680 1.00 92.31 90 PHE A CA 1
ATOM 726 C C . PHE A 1 90 ? -5.415 -17.451 9.179 1.00 92.31 90 PHE A C 1
ATOM 728 O O . PHE A 1 90 ? -6.131 -18.169 9.878 1.00 92.31 90 PHE A O 1
ATOM 735 N N . ALA A 1 91 ? -5.754 -16.205 8.839 1.00 92.25 91 ALA A N 1
ATOM 736 C CA . ALA A 1 91 ? -7.042 -15.603 9.149 1.00 92.25 91 ALA A CA 1
ATOM 737 C C . ALA A 1 91 ? -8.181 -16.270 8.348 1.00 92.25 91 ALA A C 1
ATOM 739 O O . ALA A 1 91 ? -8.034 -17.335 7.746 1.00 92.25 91 ALA A O 1
ATOM 740 N N . SER A 1 92 ? -9.355 -15.637 8.330 1.00 91.94 92 SER A N 1
ATOM 741 C CA . SER A 1 92 ? -10.492 -16.111 7.538 1.00 91.94 92 SER A CA 1
ATOM 742 C C . SER A 1 92 ? -10.125 -16.267 6.053 1.00 91.94 92 SER A C 1
ATOM 744 O O . SER A 1 92 ? -9.290 -15.530 5.518 1.00 91.94 92 SER A O 1
ATOM 746 N N . LYS A 1 93 ? -10.817 -17.173 5.345 1.00 92.69 93 LYS A N 1
ATOM 747 C CA . LYS A 1 93 ? -10.654 -17.356 3.889 1.00 92.69 93 LYS A CA 1
ATOM 748 C C . LYS A 1 93 ? -10.772 -16.030 3.129 1.00 92.69 93 LYS A C 1
ATOM 750 O O . LYS A 1 93 ? -10.045 -15.810 2.167 1.00 92.69 93 LYS A O 1
ATOM 755 N N . LYS A 1 94 ? -11.669 -15.144 3.575 1.00 93.06 94 LYS A N 1
ATOM 756 C CA . LYS A 1 94 ? -11.868 -13.823 2.975 1.00 93.06 94 LYS A CA 1
ATOM 757 C C . LYS A 1 94 ? -10.648 -12.918 3.169 1.00 93.06 94 LYS A C 1
ATOM 759 O O . LYS A 1 94 ? -10.205 -12.316 2.199 1.00 93.06 94 LYS A O 1
ATOM 764 N N . VAL A 1 95 ? -10.075 -12.860 4.375 1.00 95.25 95 VAL A N 1
ATOM 765 C CA . VAL A 1 95 ? -8.846 -12.087 4.643 1.00 95.25 95 VAL A CA 1
ATOM 766 C C . VAL A 1 95 ? -7.685 -12.597 3.799 1.00 95.25 95 VAL A C 1
ATOM 768 O O . VAL A 1 95 ? -7.022 -11.799 3.146 1.00 95.25 95 VAL A O 1
ATOM 771 N N . VAL A 1 96 ? -7.473 -13.914 3.759 1.00 96.00 96 VAL A N 1
ATOM 772 C CA . VAL A 1 96 ? -6.391 -14.514 2.964 1.00 96.00 96 VAL A CA 1
ATOM 773 C C . VAL A 1 96 ? -6.578 -14.226 1.472 1.00 96.00 96 VAL A C 1
ATOM 775 O O . VAL A 1 96 ? -5.622 -13.846 0.803 1.00 96.00 96 VAL A O 1
ATOM 778 N N . LEU A 1 97 ? -7.805 -14.326 0.946 1.00 96.00 97 LEU A N 1
ATOM 779 C CA . LEU A 1 97 ? -8.087 -13.996 -0.453 1.00 96.00 97 LEU A CA 1
ATOM 780 C C . LEU A 1 97 ? -7.821 -12.516 -0.764 1.00 96.00 97 LEU A C 1
ATOM 782 O O . LEU A 1 97 ? -7.267 -12.206 -1.816 1.00 96.00 97 LEU A O 1
ATOM 786 N N . CYS A 1 98 ? -8.176 -11.606 0.145 1.00 96.75 98 CYS A N 1
ATOM 787 C CA . CYS A 1 98 ? -7.855 -10.187 0.009 1.00 96.75 98 CYS A CA 1
ATOM 788 C C . CYS A 1 98 ? -6.335 -9.948 0.014 1.00 96.75 98 CYS A C 1
ATOM 790 O O . CYS A 1 98 ? -5.843 -9.271 -0.881 1.00 96.75 98 CYS A O 1
ATOM 792 N N . LEU A 1 99 ? -5.585 -10.561 0.938 1.00 97.50 99 LEU A N 1
ATOM 793 C CA . LEU A 1 99 ? -4.118 -10.457 0.990 1.00 97.50 99 LEU A CA 1
ATOM 794 C C . LEU A 1 99 ? -3.450 -11.002 -0.283 1.00 97.50 99 LEU A C 1
ATOM 796 O O . LEU A 1 99 ? -2.510 -10.400 -0.793 1.00 97.50 99 LEU A O 1
ATOM 800 N N . LEU A 1 100 ? -3.945 -12.121 -0.820 1.00 97.50 100 LEU A N 1
ATOM 801 C CA . LEU A 1 100 ? -3.472 -12.673 -2.094 1.00 97.50 100 LEU A CA 1
ATOM 802 C C . LEU A 1 100 ? -3.826 -11.770 -3.276 1.00 97.50 100 LEU A C 1
ATOM 804 O O . LEU A 1 100 ? -3.022 -11.620 -4.191 1.00 97.50 100 LEU A O 1
ATOM 808 N N . THR A 1 101 ? -5.008 -11.151 -3.253 1.00 96.94 101 THR A N 1
ATOM 809 C CA . THR A 1 101 ? -5.410 -10.189 -4.285 1.00 96.94 101 THR A CA 1
ATOM 810 C C . THR A 1 101 ? -4.440 -9.016 -4.305 1.00 96.94 101 THR A C 1
ATOM 812 O O . THR A 1 101 ? -3.926 -8.701 -5.370 1.00 96.94 101 THR A O 1
ATOM 815 N N . GLU A 1 102 ? -4.120 -8.429 -3.147 1.00 95.81 102 GLU A N 1
ATOM 816 C CA . GLU A 1 102 ? -3.114 -7.363 -3.039 1.00 95.81 102 GLU A CA 1
ATOM 817 C C . GLU A 1 102 ? -1.729 -7.801 -3.492 1.00 95.81 102 GLU A C 1
ATOM 819 O O . GLU A 1 102 ? -1.077 -7.071 -4.229 1.00 95.81 102 GLU A O 1
ATOM 824 N N . ALA A 1 103 ? -1.286 -8.993 -3.086 1.00 97.50 103 ALA A N 1
ATOM 825 C CA . ALA A 1 103 ? -0.003 -9.538 -3.511 1.00 97.50 103 ALA A CA 1
ATOM 826 C C . ALA A 1 103 ? 0.090 -9.619 -5.044 1.00 97.50 103 ALA A C 1
ATOM 828 O O . ALA A 1 103 ? 1.090 -9.216 -5.628 1.00 97.50 103 ALA A O 1
ATOM 829 N N . VAL A 1 104 ? -0.969 -10.078 -5.716 1.00 97.69 104 VAL A N 1
ATOM 830 C CA . VAL A 1 104 ? -0.988 -10.192 -7.180 1.00 97.69 104 VAL A CA 1
ATOM 831 C C . VAL A 1 104 ? -1.107 -8.826 -7.855 1.00 97.69 104 VAL A C 1
ATOM 833 O O . VAL A 1 104 ? -0.296 -8.507 -8.720 1.00 97.69 104 VAL A O 1
ATOM 836 N N . VAL A 1 105 ? -2.106 -8.014 -7.496 1.00 97.12 105 VAL A N 1
ATOM 837 C CA . VAL A 1 105 ? -2.375 -6.747 -8.205 1.00 97.12 105 VAL A CA 1
ATOM 838 C C . VAL A 1 105 ? -1.344 -5.674 -7.870 1.00 97.12 105 VAL A C 1
ATOM 840 O O . VAL A 1 105 ? -0.900 -4.954 -8.762 1.00 97.12 105 VAL A O 1
ATOM 843 N N . GLY A 1 106 ? -0.920 -5.601 -6.609 1.00 95.62 106 GLY A N 1
ATOM 844 C CA . GLY A 1 106 ? 0.119 -4.690 -6.149 1.00 95.62 106 GLY A CA 1
ATOM 845 C C . GLY A 1 106 ? 1.503 -5.108 -6.633 1.00 95.62 106 GLY A C 1
ATOM 846 O O . GLY A 1 106 ? 2.274 -4.259 -7.077 1.00 95.62 106 GLY A O 1
ATOM 847 N N . GLY A 1 107 ? 1.796 -6.414 -6.641 1.00 96.50 107 GLY A N 1
ATOM 848 C CA . GLY A 1 107 ? 3.033 -6.950 -7.213 1.00 96.50 107 GLY A CA 1
ATOM 849 C C . GLY A 1 107 ? 3.129 -6.718 -8.721 1.00 96.50 107 GLY A C 1
ATOM 850 O O . GLY A 1 107 ? 4.167 -6.274 -9.212 1.00 96.50 107 GLY A O 1
ATOM 851 N N . ALA A 1 108 ? 2.033 -6.923 -9.460 1.00 97.00 108 ALA A N 1
ATOM 852 C CA . ALA A 1 108 ? 1.967 -6.611 -10.888 1.00 97.00 108 ALA A CA 1
ATOM 853 C C . ALA A 1 108 ? 2.148 -5.110 -11.162 1.00 97.00 108 ALA A C 1
ATOM 855 O O . ALA A 1 108 ? 2.855 -4.746 -12.101 1.00 97.00 108 ALA A O 1
ATOM 856 N N . ALA A 1 109 ? 1.560 -4.241 -10.334 1.00 96.94 109 ALA A N 1
ATOM 857 C CA . ALA A 1 109 ? 1.741 -2.798 -10.446 1.00 96.94 109 ALA A CA 1
ATOM 858 C C . ALA A 1 109 ? 3.187 -2.367 -10.176 1.00 96.94 109 ALA A C 1
ATOM 860 O O . ALA A 1 109 ? 3.751 -1.610 -10.961 1.00 96.94 109 ALA A O 1
ATOM 861 N N . ALA A 1 110 ? 3.813 -2.884 -9.115 1.00 96.25 110 ALA A N 1
ATOM 862 C CA . ALA A 1 110 ? 5.214 -2.604 -8.808 1.00 96.25 110 ALA A CA 1
ATOM 863 C C . ALA A 1 110 ? 6.145 -3.084 -9.932 1.00 96.25 110 ALA A C 1
ATOM 865 O O . ALA A 1 110 ? 6.994 -2.329 -10.402 1.00 96.25 110 ALA A O 1
ATOM 866 N N . TRP A 1 111 ? 5.934 -4.306 -10.428 1.00 97.75 111 TRP A N 1
ATOM 867 C CA . TRP A 1 111 ? 6.663 -4.842 -11.575 1.00 97.75 111 TRP A CA 1
ATOM 868 C C . TRP A 1 111 ? 6.526 -3.957 -12.819 1.00 97.75 111 TRP A C 1
ATOM 870 O O . TRP A 1 111 ? 7.534 -3.577 -13.414 1.00 97.75 111 TRP A O 1
ATOM 880 N N . ALA A 1 112 ? 5.301 -3.566 -13.179 1.00 97.44 112 ALA A N 1
ATOM 881 C CA . ALA A 1 112 ? 5.038 -2.690 -14.316 1.00 97.44 112 ALA A CA 1
ATOM 882 C C . ALA A 1 112 ? 5.723 -1.320 -14.165 1.00 97.44 112 ALA A C 1
ATOM 884 O O . ALA A 1 112 ? 6.254 -0.792 -15.145 1.00 97.44 112 ALA A O 1
ATOM 885 N N . THR A 1 113 ? 5.806 -0.790 -12.941 1.00 96.69 113 THR A N 1
ATOM 886 C CA . THR A 1 113 ? 6.564 0.428 -12.621 1.00 96.69 113 THR A CA 1
ATOM 887 C C . THR A 1 113 ? 8.055 0.251 -12.891 1.00 96.69 113 THR A C 1
ATOM 889 O O . THR A 1 113 ? 8.654 1.106 -13.539 1.00 96.69 113 THR A O 1
ATOM 892 N N . TYR A 1 114 ? 8.663 -0.857 -12.455 1.00 97.12 114 TYR A N 1
ATOM 893 C CA . TYR A 1 114 ? 10.090 -1.107 -12.688 1.00 97.12 114 TYR A CA 1
ATOM 894 C C . TYR A 1 114 ? 10.403 -1.289 -14.174 1.00 97.12 114 TYR A C 1
ATOM 896 O O . TYR A 1 114 ? 11.369 -0.714 -14.668 1.00 97.12 114 TYR A O 1
ATOM 904 N N . VAL A 1 115 ? 9.562 -2.021 -14.911 1.00 97.38 115 VAL A N 1
ATOM 905 C CA . VAL A 1 115 ? 9.712 -2.161 -16.368 1.00 97.38 115 VAL A CA 1
ATOM 906 C C . VAL A 1 115 ? 9.570 -0.803 -17.063 1.00 97.38 115 VAL A C 1
ATOM 908 O O . VAL A 1 115 ? 10.387 -0.461 -17.912 1.00 97.38 115 VAL A O 1
ATOM 911 N N . THR A 1 116 ? 8.577 0.003 -16.681 1.00 95.88 116 THR A N 1
ATOM 912 C CA . THR A 1 116 ? 8.367 1.350 -17.242 1.00 95.88 116 THR A CA 1
ATOM 913 C C . THR A 1 116 ? 9.545 2.276 -16.955 1.00 95.88 116 THR A C 1
ATOM 915 O O . THR A 1 116 ? 9.981 2.995 -17.852 1.00 95.88 116 THR A O 1
ATOM 918 N N . ALA A 1 117 ? 10.101 2.216 -15.743 1.00 95.31 117 ALA A N 1
ATOM 919 C CA . ALA A 1 117 ? 11.286 2.980 -15.376 1.00 95.31 117 ALA A CA 1
ATOM 920 C C . ALA A 1 117 ? 12.495 2.618 -16.251 1.00 95.31 117 ALA A C 1
ATOM 922 O O . ALA A 1 117 ? 13.188 3.514 -16.715 1.00 95.31 117 ALA A O 1
ATOM 923 N N . GLY A 1 118 ? 12.705 1.327 -16.532 1.00 94.19 118 GLY A N 1
ATOM 924 C CA . GLY A 1 118 ? 13.776 0.873 -17.422 1.00 94.19 118 GLY A CA 1
ATOM 925 C C . GLY A 1 118 ? 13.547 1.212 -18.901 1.00 94.19 118 GLY A C 1
ATOM 926 O O . GLY A 1 118 ? 14.499 1.484 -19.619 1.00 94.19 118 GLY A O 1
ATOM 927 N N . LEU A 1 119 ? 12.295 1.211 -19.374 1.00 93.25 119 LEU A N 1
ATOM 928 C CA . LEU A 1 119 ? 11.960 1.538 -20.769 1.00 93.25 119 LEU A CA 1
ATOM 929 C C . LEU A 1 119 ? 12.052 3.031 -21.092 1.00 93.25 119 LEU A C 1
ATOM 931 O O . LEU A 1 119 ? 12.280 3.393 -22.250 1.00 93.25 119 LEU A O 1
ATOM 935 N N . LEU A 1 120 ? 11.752 3.872 -20.103 1.00 91.25 120 LEU A N 1
ATOM 936 C CA . LEU A 1 120 ? 11.605 5.312 -20.258 1.00 91.25 120 LEU A CA 1
ATOM 937 C C . LEU A 1 120 ? 12.454 6.021 -19.205 1.00 91.25 120 LEU A C 1
ATOM 939 O O . LEU A 1 120 ? 13.593 6.381 -19.477 1.00 91.25 120 LEU A O 1
ATOM 943 N N . ASN A 1 121 ? 11.874 6.242 -18.029 1.00 90.44 121 ASN A N 1
ATOM 944 C CA . ASN A 1 121 ? 12.510 6.787 -16.837 1.00 90.44 121 ASN A CA 1
ATOM 945 C C . ASN A 1 121 ? 11.530 6.679 -15.661 1.00 90.44 121 ASN A C 1
ATOM 947 O O . ASN A 1 121 ? 10.332 6.405 -15.820 1.00 90.44 121 ASN A O 1
ATOM 951 N N . THR A 1 122 ? 12.032 6.922 -14.460 1.00 91.25 122 THR A N 1
ATOM 952 C CA . THR A 1 122 ? 11.241 6.872 -13.227 1.00 91.25 122 THR A CA 1
ATOM 953 C C . THR A 1 122 ? 10.196 7.978 -13.126 1.00 91.25 122 THR A C 1
ATOM 955 O O . THR A 1 122 ? 9.148 7.754 -12.521 1.00 91.25 122 THR A O 1
ATOM 958 N N . LEU A 1 123 ? 10.418 9.134 -13.765 1.00 88.88 123 LEU A N 1
ATOM 959 C CA . LEU A 1 123 ? 9.434 10.217 -13.814 1.00 88.88 123 LEU A CA 1
ATOM 960 C C . LEU A 1 123 ? 8.161 9.777 -14.551 1.00 88.88 123 LEU A C 1
ATOM 962 O O . LEU A 1 123 ? 7.052 9.978 -14.062 1.00 88.88 123 LEU A O 1
ATOM 966 N N . PHE A 1 124 ? 8.309 9.110 -15.694 1.00 89.69 124 PHE A N 1
ATOM 967 C CA . PHE A 1 124 ? 7.188 8.536 -16.426 1.00 89.69 124 PHE A CA 1
ATOM 968 C C . PHE A 1 124 ? 6.508 7.426 -15.624 1.00 89.69 124 PHE A C 1
ATOM 970 O O . PHE A 1 124 ? 5.282 7.344 -15.611 1.00 89.69 124 PHE A O 1
ATOM 977 N N . ALA A 1 125 ? 7.284 6.610 -14.908 1.00 91.88 125 ALA A N 1
ATOM 978 C CA . ALA A 1 125 ? 6.745 5.545 -14.070 1.00 91.88 125 ALA A CA 1
ATOM 979 C C . ALA A 1 125 ? 5.893 6.070 -12.893 1.00 91.88 125 ALA A C 1
ATOM 981 O O . ALA A 1 125 ? 4.912 5.424 -12.534 1.00 91.88 125 ALA A O 1
ATOM 982 N N . VAL A 1 126 ? 6.221 7.235 -12.315 1.00 88.75 126 VAL A N 1
ATOM 983 C CA . VAL A 1 126 ? 5.434 7.838 -11.221 1.00 88.75 126 VAL A CA 1
ATOM 984 C C . VAL A 1 126 ? 4.290 8.719 -11.720 1.00 88.75 126 VAL A C 1
ATOM 986 O O . VAL A 1 126 ? 3.176 8.600 -11.219 1.00 88.75 126 VAL A O 1
ATOM 989 N N . VAL A 1 127 ? 4.518 9.585 -12.713 1.00 82.38 127 VAL A N 1
ATOM 990 C CA . VAL A 1 127 ? 3.483 10.527 -13.175 1.00 82.38 127 VAL A CA 1
ATOM 991 C C . VAL A 1 127 ? 2.501 9.852 -14.136 1.00 82.38 127 VAL A C 1
ATOM 993 O O . VAL A 1 127 ? 1.315 10.174 -14.145 1.00 82.38 127 VAL A O 1
ATOM 996 N N . GLY A 1 128 ? 2.938 8.842 -14.891 1.00 79.50 128 GLY A N 1
ATOM 997 C CA . GLY A 1 128 ? 2.087 8.112 -15.835 1.00 79.50 128 GLY A CA 1
ATOM 998 C C . GLY A 1 128 ? 0.921 7.360 -15.184 1.00 79.50 128 GLY A C 1
ATOM 999 O O . GLY A 1 128 ? -0.041 7.008 -15.863 1.00 79.50 128 GLY A O 1
ATOM 1000 N N . VAL A 1 129 ? 0.946 7.157 -13.864 1.00 86.06 129 VAL A N 1
ATOM 1001 C CA . VAL A 1 129 ? -0.006 6.280 -13.162 1.00 86.06 129 VAL A CA 1
ATOM 1002 C C . VAL A 1 129 ? -0.978 7.031 -12.258 1.00 86.06 129 VAL A C 1
ATOM 1004 O O . VAL A 1 129 ? -1.883 6.413 -11.708 1.00 86.06 129 VAL A O 1
ATOM 1007 N N . MET A 1 130 ? -0.862 8.358 -12.143 1.00 84.81 130 MET A N 1
ATOM 1008 C CA . MET A 1 130 ? -1.567 9.165 -11.128 1.00 84.81 130 MET A CA 1
ATOM 1009 C C . MET A 1 130 ? -3.090 9.298 -11.326 1.00 84.81 130 MET A C 1
ATOM 1011 O O . MET A 1 130 ? -3.755 10.082 -10.655 1.00 84.81 130 MET A O 1
ATOM 1015 N N . PHE A 1 131 ? -3.682 8.529 -12.239 1.00 87.94 131 PHE A N 1
ATOM 1016 C CA . PHE A 1 131 ? -5.132 8.352 -12.285 1.00 87.94 131 PHE A CA 1
ATOM 1017 C C . PHE A 1 131 ? -5.629 7.329 -11.246 1.00 87.94 131 PHE A C 1
ATOM 1019 O O . PHE A 1 131 ? -6.835 7.218 -11.027 1.00 87.94 131 PHE A O 1
ATOM 1026 N N . TYR A 1 132 ? -4.747 6.565 -10.588 1.00 92.94 132 TYR A N 1
ATOM 1027 C CA . TYR A 1 132 ? -5.163 5.516 -9.649 1.00 92.94 132 TYR A CA 1
ATOM 1028 C C . TYR A 1 132 ? -6.029 5.989 -8.465 1.00 92.94 132 TYR A C 1
ATOM 1030 O O . TYR A 1 132 ? -6.882 5.197 -8.043 1.00 92.94 132 TYR A O 1
ATOM 1038 N N . PRO A 1 133 ? -5.943 7.240 -7.948 1.00 93.12 133 PRO A N 1
ATOM 1039 C CA . PRO A 1 133 ? -6.897 7.704 -6.946 1.00 93.12 133 PRO A CA 1
ATOM 1040 C C . PRO A 1 133 ? -8.329 7.759 -7.470 1.00 93.12 133 PRO A C 1
ATOM 1042 O O . PRO A 1 133 ? -9.248 7.467 -6.714 1.00 93.12 133 PRO A O 1
ATOM 1045 N N . LEU A 1 134 ? -8.544 8.066 -8.757 1.00 94.62 134 LEU A N 1
ATOM 1046 C CA . LEU A 1 134 ? -9.878 8.046 -9.366 1.00 94.62 134 LEU A CA 1
ATOM 1047 C C . LEU A 1 134 ? -10.491 6.642 -9.276 1.00 94.62 134 LEU A C 1
ATOM 1049 O O . LEU A 1 134 ? -11.630 6.485 -8.825 1.00 94.62 134 LEU A O 1
ATOM 1053 N N . LEU A 1 135 ? -9.721 5.620 -9.661 1.00 95.25 135 LEU A N 1
ATOM 1054 C CA . LEU A 1 135 ? -10.161 4.230 -9.579 1.00 95.25 135 LEU A CA 1
ATOM 1055 C C . LEU A 1 135 ? -10.375 3.797 -8.124 1.00 95.25 135 LEU A C 1
ATOM 1057 O O . LEU A 1 135 ? -11.438 3.272 -7.790 1.00 95.25 135 LEU A O 1
ATOM 1061 N N . GLY A 1 136 ? -9.395 4.044 -7.253 1.00 94.75 136 GLY A N 1
ATOM 1062 C CA . GLY A 1 136 ? -9.466 3.657 -5.847 1.00 94.75 136 GLY A CA 1
ATOM 1063 C C . GLY A 1 136 ? -10.631 4.316 -5.109 1.00 94.75 136 GLY A C 1
ATOM 1064 O O . GLY A 1 136 ? -11.319 3.647 -4.342 1.00 94.75 136 GLY A O 1
ATOM 1065 N N . SER A 1 137 ? -10.938 5.579 -5.411 1.00 94.19 137 SER A N 1
ATOM 1066 C CA . SER A 1 137 ? -12.124 6.280 -4.909 1.00 94.19 137 SER A CA 1
ATOM 1067 C C . SER A 1 137 ? -13.433 5.653 -5.378 1.00 94.19 137 SER A C 1
ATOM 1069 O O . SER A 1 137 ? -14.372 5.507 -4.594 1.00 94.19 137 SER A O 1
ATOM 1071 N N . PHE A 1 138 ? -13.529 5.253 -6.647 1.00 95.50 138 PHE A N 1
ATOM 1072 C CA . PHE A 1 138 ? -14.725 4.570 -7.137 1.00 95.50 138 PHE A CA 1
ATOM 1073 C C . PHE A 1 138 ? -14.928 3.221 -6.433 1.00 95.50 138 PHE A C 1
ATOM 1075 O O . PHE A 1 138 ? -16.033 2.911 -5.978 1.00 95.50 138 PHE A O 1
ATOM 1082 N N . LEU A 1 139 ? -13.853 2.439 -6.297 1.00 95.81 139 LEU A N 1
ATOM 1083 C CA . LEU A 1 139 ? -13.882 1.137 -5.635 1.00 95.81 139 LEU A CA 1
ATOM 1084 C C . LEU A 1 139 ? -14.181 1.261 -4.140 1.00 95.81 139 LEU A C 1
ATOM 1086 O O . LEU A 1 139 ? -15.029 0.527 -3.639 1.00 95.81 139 LEU A O 1
ATOM 1090 N N . SER A 1 140 ? -13.570 2.208 -3.425 1.00 92.81 140 SER A N 1
ATOM 1091 C CA . SER A 1 140 ? -13.813 2.378 -1.990 1.00 92.81 140 SER A CA 1
ATOM 1092 C C . SER A 1 140 ? -15.227 2.887 -1.699 1.00 92.81 140 SER A C 1
ATOM 1094 O O . SER A 1 140 ? -15.875 2.417 -0.761 1.00 92.81 140 SER A O 1
ATOM 1096 N N . ARG A 1 141 ? -15.782 3.751 -2.557 1.00 92.75 141 ARG A N 1
ATOM 1097 C CA . ARG A 1 141 ? -17.198 4.133 -2.481 1.00 92.75 141 ARG A CA 1
ATOM 1098 C C . ARG A 1 141 ? -18.124 2.937 -2.702 1.00 92.75 141 ARG A C 1
ATOM 1100 O O . ARG A 1 141 ? -19.111 2.798 -1.986 1.00 92.75 141 ARG A O 1
ATOM 1107 N N . LYS A 1 142 ? -17.816 2.077 -3.679 1.00 93.44 142 LYS A N 1
ATOM 1108 C CA . LYS A 1 142 ? -18.661 0.932 -4.053 1.00 93.44 142 LYS A CA 1
ATOM 1109 C C . LYS A 1 142 ? -18.566 -0.243 -3.074 1.00 93.44 142 LYS A C 1
ATOM 1111 O O . LYS A 1 142 ? -19.583 -0.862 -2.787 1.00 93.44 142 LYS A O 1
ATOM 1116 N N . TRP A 1 143 ? -17.368 -0.586 -2.605 1.00 91.69 143 TRP A N 1
ATOM 1117 C CA . TRP A 1 143 ? -17.108 -1.786 -1.795 1.00 91.69 143 TRP A CA 1
ATOM 1118 C C . TRP A 1 143 ? -17.127 -1.526 -0.289 1.00 91.69 143 TRP A C 1
ATOM 1120 O O . TRP A 1 143 ? -17.456 -2.425 0.485 1.00 91.69 143 TRP A O 1
ATOM 1130 N N . LEU A 1 144 ? -16.742 -0.317 0.125 1.00 90.31 144 LEU A N 1
ATOM 1131 C CA . LEU A 1 144 ? -16.540 0.044 1.530 1.00 90.31 144 LEU A CA 1
ATOM 1132 C C . LEU A 1 144 ? -17.475 1.158 2.005 1.00 90.31 144 LEU A C 1
ATOM 1134 O O . LEU A 1 144 ? -17.372 1.576 3.155 1.00 90.31 144 LEU A O 1
ATOM 1138 N N . HIS A 1 145 ? -18.368 1.644 1.138 1.00 90.88 145 HIS A N 1
ATOM 1139 C CA . HIS A 1 145 ? -19.311 2.720 1.452 1.00 90.88 145 HIS A CA 1
ATOM 1140 C C . HIS A 1 145 ? -18.606 3.976 2.003 1.00 90.88 145 HIS A C 1
ATOM 1142 O O . HIS A 1 145 ? -19.062 4.622 2.951 1.00 90.88 145 HIS A O 1
ATOM 1148 N N . GLU A 1 146 ? -17.447 4.311 1.420 1.00 91.38 146 GLU A N 1
ATOM 1149 C CA . GLU A 1 146 ? -16.709 5.530 1.752 1.00 91.38 146 GLU A CA 1
ATOM 1150 C C . GLU A 1 146 ? -17.485 6.780 1.307 1.00 91.38 146 GLU A C 1
ATOM 1152 O O . GLU A 1 146 ? -17.977 6.879 0.179 1.00 91.38 146 GLU A O 1
ATOM 1157 N N . LYS A 1 147 ? -17.578 7.760 2.208 1.00 90.25 147 LYS A N 1
ATOM 1158 C CA . LYS A 1 147 ? -18.206 9.058 1.972 1.00 90.25 147 LYS A CA 1
ATOM 1159 C C . LYS A 1 147 ? -17.230 9.960 1.236 1.00 90.25 147 LYS A C 1
ATOM 1161 O O . LYS A 1 147 ? -16.337 10.554 1.837 1.00 90.25 147 LYS A O 1
ATOM 1166 N N . ILE A 1 148 ? -17.443 10.095 -0.065 1.00 90.19 148 ILE A N 1
ATOM 1167 C CA . ILE A 1 148 ? -16.644 10.976 -0.915 1.00 90.19 148 ILE A CA 1
ATOM 1168 C C . ILE A 1 148 ? -17.454 12.229 -1.214 1.00 90.19 148 ILE A C 1
ATOM 1170 O O . ILE A 1 148 ? -18.488 12.164 -1.883 1.00 90.19 148 ILE A O 1
ATOM 1174 N N . SER A 1 149 ? -16.991 13.372 -0.715 1.00 89.38 149 SER A N 1
ATOM 1175 C CA . SER A 1 149 ? -17.662 14.642 -0.962 1.00 89.38 149 SER A CA 1
ATOM 1176 C C . SER A 1 149 ? -17.444 15.128 -2.392 1.00 89.38 149 SER A C 1
ATOM 1178 O O . SER A 1 149 ? -16.443 14.814 -3.040 1.00 89.38 149 SER A O 1
ATOM 1180 N N . SER A 1 150 ? -18.354 15.971 -2.885 1.00 89.06 150 SER A N 1
ATOM 1181 C CA . SER A 1 150 ? -18.196 16.626 -4.191 1.00 89.06 150 SER A CA 1
ATOM 1182 C C . SER A 1 150 ? -16.894 17.429 -4.282 1.00 89.06 150 SER A C 1
ATOM 1184 O O . SER A 1 150 ? -16.318 17.550 -5.357 1.00 89.06 150 SER A O 1
ATOM 1186 N N . ARG A 1 151 ? -16.383 17.937 -3.150 1.00 89.31 151 ARG A N 1
ATOM 1187 C CA . ARG A 1 151 ? -15.107 18.664 -3.094 1.00 89.31 151 ARG A CA 1
ATOM 1188 C C . ARG A 1 151 ? -13.915 17.742 -3.339 1.00 89.31 151 ARG A C 1
ATOM 1190 O O . ARG A 1 151 ? -12.997 18.145 -4.048 1.00 89.31 151 ARG A O 1
ATOM 1197 N N . SER A 1 152 ? -13.943 16.515 -2.813 1.00 90.50 152 SER A N 1
ATOM 1198 C CA . SER A 1 152 ? -12.931 15.501 -3.128 1.00 90.50 152 SER A CA 1
ATOM 1199 C C . SER A 1 152 ? -12.942 15.131 -4.611 1.00 90.50 152 SER A C 1
ATOM 1201 O O . SER A 1 152 ? -11.876 15.050 -5.210 1.00 90.50 152 SER A O 1
ATOM 1203 N N . TRP A 1 153 ? -14.121 15.009 -5.232 1.00 92.75 153 TRP A N 1
ATOM 1204 C CA . TRP A 1 153 ? -14.230 14.768 -6.678 1.00 92.75 153 TRP A CA 1
ATOM 1205 C C . TRP A 1 153 ? -13.626 15.891 -7.526 1.00 92.75 153 TRP A C 1
ATOM 1207 O O . TRP A 1 153 ? -12.946 15.604 -8.507 1.00 92.75 153 TRP A O 1
ATOM 1217 N N . VAL A 1 154 ? -13.807 17.156 -7.129 1.00 93.81 154 VAL A N 1
ATOM 1218 C CA . VAL A 1 154 ? -13.148 18.295 -7.796 1.00 93.81 154 VAL A CA 1
ATOM 1219 C C . VAL A 1 154 ? -11.625 18.181 -7.703 1.00 93.81 154 VAL A C 1
ATOM 1221 O O . VAL A 1 154 ? -10.946 18.335 -8.712 1.00 93.81 154 VAL A O 1
ATOM 1224 N N . GLY A 1 155 ? -11.085 17.851 -6.524 1.00 93.00 155 GLY A N 1
ATOM 1225 C CA . GLY A 1 155 ? -9.641 17.658 -6.348 1.00 93.00 155 GLY A CA 1
ATOM 1226 C C . GLY A 1 155 ? -9.076 16.531 -7.218 1.00 93.00 155 GLY A C 1
ATOM 1227 O O . GLY A 1 155 ? -8.055 16.722 -7.874 1.00 93.00 155 GLY A O 1
ATOM 1228 N N . ILE A 1 156 ? -9.781 15.396 -7.299 1.00 94.06 156 ILE A N 1
ATOM 1229 C CA . ILE A 1 156 ? -9.437 14.292 -8.213 1.00 94.06 156 ILE A CA 1
ATOM 1230 C C . ILE A 1 156 ? -9.481 14.769 -9.673 1.00 94.06 156 ILE A C 1
ATOM 1232 O O . ILE A 1 156 ? -8.576 14.465 -10.440 1.00 94.06 156 ILE A O 1
ATOM 1236 N N . GLY A 1 157 ? -10.483 15.562 -10.064 1.00 95.25 157 GLY A N 1
ATOM 1237 C CA . GLY A 1 157 ? -10.569 16.131 -11.413 1.00 95.25 157 GLY A CA 1
ATOM 1238 C C . GLY A 1 157 ? -9.372 17.017 -11.779 1.00 95.25 157 GLY A C 1
ATOM 1239 O O . GLY A 1 157 ? -8.867 16.935 -12.896 1.00 95.25 157 GLY A O 1
ATOM 1240 N N . ILE A 1 158 ? -8.870 17.813 -10.830 1.00 95.31 158 ILE A N 1
ATOM 1241 C CA . ILE A 1 158 ? -7.664 18.636 -11.022 1.00 95.31 158 ILE A CA 1
ATOM 1242 C C . ILE A 1 158 ? -6.422 17.747 -11.218 1.00 95.31 158 ILE A C 1
ATOM 1244 O O . ILE A 1 158 ? -5.622 17.996 -12.117 1.00 95.31 158 ILE A O 1
ATOM 1248 N N . ILE A 1 159 ? -6.284 16.674 -10.433 1.00 93.38 159 ILE A N 1
ATOM 1249 C CA . ILE A 1 159 ? -5.200 15.681 -10.570 1.00 93.38 159 ILE A CA 1
ATOM 1250 C C . ILE A 1 159 ? -5.237 15.024 -11.953 1.00 93.38 159 ILE A C 1
ATOM 1252 O O . ILE A 1 159 ? -4.212 14.954 -12.629 1.00 93.38 159 ILE A O 1
ATOM 1256 N N . MET A 1 160 ? -6.427 14.636 -12.420 1.00 94.19 160 MET A N 1
ATOM 1257 C CA . MET A 1 160 ? -6.620 14.081 -13.762 1.00 94.19 160 MET A CA 1
ATOM 1258 C C . MET A 1 160 ? -6.236 15.071 -14.868 1.00 94.19 160 MET A C 1
ATOM 1260 O O . MET A 1 160 ? -5.669 14.663 -15.878 1.00 94.19 160 MET A O 1
ATOM 1264 N N . ALA A 1 161 ? -6.495 16.370 -14.690 1.00 95.06 161 ALA A N 1
ATOM 1265 C CA . ALA A 1 161 ? -6.053 17.388 -15.642 1.00 95.06 161 ALA A CA 1
ATOM 1266 C C . ALA A 1 161 ? -4.518 17.465 -15.716 1.00 95.06 161 ALA A C 1
ATOM 1268 O O . ALA A 1 161 ? -3.962 17.514 -16.811 1.00 95.06 161 ALA A O 1
ATOM 1269 N N . GLY A 1 162 ? -3.829 17.407 -14.571 1.00 93.19 162 GLY A N 1
ATOM 1270 C CA . GLY A 1 162 ? -2.367 17.330 -14.525 1.00 93.19 162 GLY A CA 1
ATOM 1271 C C . GLY A 1 162 ? -1.816 16.076 -15.213 1.00 93.19 162 GLY A C 1
ATOM 1272 O O . GLY A 1 162 ? -0.894 16.174 -16.018 1.00 93.19 162 GLY A O 1
ATOM 1273 N N . TRP A 1 163 ? -2.446 14.921 -14.989 1.00 91.44 163 TRP A N 1
ATOM 1274 C CA . TRP A 1 163 ? -2.109 13.664 -15.667 1.00 91.44 163 TRP A CA 1
ATOM 1275 C C . TRP A 1 163 ? -2.240 13.765 -17.199 1.00 91.44 163 TRP A C 1
ATOM 1277 O O . TRP A 1 163 ? -1.350 13.333 -17.929 1.00 91.44 163 TRP A O 1
ATOM 1287 N N . VAL A 1 164 ? -3.296 14.412 -17.707 1.00 92.44 164 VAL A N 1
ATOM 1288 C CA . VAL A 1 164 ? -3.453 14.672 -19.150 1.00 92.44 164 VAL A CA 1
ATOM 1289 C C . VAL A 1 164 ? -2.353 15.601 -19.678 1.00 92.44 164 VAL A C 1
ATOM 1291 O O . VAL A 1 164 ? -1.783 15.322 -20.732 1.00 92.44 164 VAL A O 1
ATOM 1294 N N . ILE A 1 165 ? -2.013 16.673 -18.951 1.00 93.00 165 ILE A N 1
ATOM 1295 C CA . ILE A 1 165 ? -0.927 17.600 -19.327 1.00 93.00 165 ILE A CA 1
ATOM 1296 C C . ILE A 1 165 ? 0.411 16.858 -19.444 1.00 93.00 165 ILE A C 1
ATOM 1298 O O . ILE A 1 165 ? 1.152 17.094 -20.399 1.00 93.00 165 ILE A O 1
ATOM 1302 N N . PHE A 1 166 ? 0.697 15.928 -18.529 1.00 90.06 166 PHE A N 1
ATOM 1303 C CA . PHE A 1 166 ? 1.911 15.113 -18.575 1.00 90.06 166 PHE A CA 1
ATOM 1304 C C . PHE A 1 166 ? 2.005 14.293 -19.870 1.00 90.06 166 PHE A C 1
ATOM 1306 O O . PHE A 1 166 ? 3.003 14.364 -20.588 1.00 90.06 166 PHE A O 1
ATOM 1313 N N . TYR A 1 167 ? 0.938 13.572 -20.230 1.00 88.25 167 TYR A N 1
ATOM 1314 C CA . TYR A 1 167 ? 0.914 12.782 -21.466 1.00 88.25 167 TYR A CA 1
ATOM 1315 C C . TYR A 1 167 ? 1.003 13.640 -22.734 1.00 88.25 167 TYR A C 1
ATOM 1317 O O . TYR A 1 167 ? 1.614 13.214 -23.716 1.00 88.25 167 TYR A O 1
ATOM 1325 N N . LEU A 1 168 ? 0.455 14.861 -22.721 1.00 88.06 168 LEU A N 1
ATOM 1326 C CA . LEU A 1 168 ? 0.643 15.818 -23.815 1.00 88.06 168 LEU A CA 1
ATOM 1327 C C . LEU A 1 168 ? 2.118 16.216 -23.971 1.00 88.06 168 LEU A C 1
ATOM 1329 O O . LEU A 1 168 ? 2.608 16.288 -25.097 1.00 88.06 168 LEU A O 1
ATOM 1333 N N . GLY A 1 169 ? 2.839 16.426 -22.865 1.00 85.88 169 GLY A N 1
ATOM 1334 C CA . GLY A 1 169 ? 4.277 16.704 -22.889 1.00 85.88 169 GLY A CA 1
ATOM 1335 C C . GLY A 1 169 ? 5.107 15.529 -23.392 1.00 85.88 169 GLY A C 1
ATOM 1336 O O . GLY A 1 169 ? 5.954 15.706 -24.270 1.00 85.88 169 GLY A O 1
ATOM 1337 N N . ALA A 1 170 ? 4.809 14.319 -22.918 1.00 81.81 170 ALA A N 1
ATOM 1338 C CA . ALA A 1 170 ? 5.445 13.102 -23.416 1.00 81.81 170 ALA A CA 1
ATOM 1339 C C . ALA A 1 170 ? 5.239 12.929 -24.934 1.00 81.81 170 ALA A C 1
ATOM 1341 O O . ALA A 1 170 ? 6.176 12.588 -25.658 1.00 81.81 170 ALA A O 1
ATOM 1342 N N . PHE A 1 171 ? 4.035 13.233 -25.433 1.00 80.12 171 PHE A N 1
ATOM 1343 C CA . PHE A 1 171 ? 3.723 13.201 -26.860 1.00 80.12 171 PHE A CA 1
ATOM 1344 C C . PHE A 1 171 ? 4.517 14.242 -27.664 1.00 80.12 171 PHE A C 1
ATOM 1346 O O . PHE A 1 171 ? 5.104 13.892 -28.688 1.00 80.12 171 PHE A O 1
ATOM 1353 N N . GLN A 1 172 ? 4.568 15.496 -27.202 1.00 81.31 172 GLN A N 1
ATOM 1354 C CA . GLN A 1 172 ? 5.271 16.581 -27.900 1.00 81.31 172 GLN A CA 1
ATOM 1355 C C . GLN A 1 172 ? 6.781 16.342 -28.013 1.00 81.31 172 GLN A C 1
ATOM 1357 O O . GLN A 1 172 ? 7.372 16.676 -29.036 1.00 81.31 172 GLN A O 1
ATOM 1362 N N . ASN A 1 173 ? 7.396 15.760 -26.981 1.00 73.12 173 ASN A N 1
ATOM 1363 C CA . ASN A 1 173 ? 8.850 15.615 -26.910 1.00 73.12 173 ASN A CA 1
ATOM 1364 C C . ASN A 1 173 ? 9.386 14.343 -27.589 1.00 73.12 173 ASN A C 1
ATOM 1366 O O . ASN A 1 173 ? 10.560 14.312 -27.950 1.00 73.12 173 ASN A O 1
ATOM 1370 N N . GLY A 1 174 ? 8.569 13.293 -27.748 1.00 68.12 174 GLY A N 1
ATOM 1371 C CA . GLY A 1 174 ? 9.058 11.978 -28.193 1.00 68.12 174 GLY A CA 1
ATOM 1372 C C . GLY A 1 174 ? 8.210 11.235 -29.228 1.00 68.12 174 GLY A C 1
ATOM 1373 O O . GLY A 1 174 ? 8.684 10.240 -29.774 1.00 68.12 174 GLY A O 1
ATOM 1374 N N . GLY A 1 175 ? 6.983 11.679 -29.524 1.00 76.19 175 GLY A N 1
ATOM 1375 C CA . GLY A 1 175 ? 6.043 10.939 -30.377 1.00 76.19 175 GLY A CA 1
ATOM 1376 C C . GLY A 1 175 ? 5.644 9.559 -29.819 1.00 76.19 175 GLY A C 1
ATOM 1377 O O . GLY A 1 175 ? 6.068 9.146 -28.742 1.00 76.19 175 GLY A O 1
ATOM 1378 N N . TRP A 1 176 ? 4.813 8.803 -30.546 1.00 79.31 176 TRP A N 1
ATOM 1379 C CA . TRP A 1 176 ? 4.415 7.443 -30.142 1.00 79.31 176 TRP A CA 1
ATOM 1380 C C . TRP A 1 176 ? 5.467 6.409 -30.554 1.00 79.31 176 TRP A C 1
ATOM 1382 O O . TRP A 1 176 ? 5.294 5.664 -31.518 1.00 79.31 176 TRP A O 1
ATOM 1392 N N . THR A 1 177 ? 6.579 6.358 -29.821 1.00 87.06 177 THR A N 1
ATOM 1393 C CA . THR A 1 177 ? 7.548 5.263 -29.966 1.00 87.06 177 THR A CA 1
ATOM 1394 C C . THR A 1 177 ? 7.015 3.973 -29.339 1.00 87.06 177 THR A C 1
ATOM 1396 O O . THR A 1 177 ? 6.130 3.988 -28.478 1.00 87.06 177 THR A O 1
ATOM 1399 N N . ARG A 1 178 ? 7.593 2.825 -29.721 1.00 87.50 178 ARG A N 1
ATOM 1400 C CA . ARG A 1 178 ? 7.260 1.525 -29.113 1.00 87.50 178 ARG A CA 1
ATOM 1401 C C . ARG A 1 178 ? 7.463 1.528 -27.592 1.00 87.50 178 ARG A C 1
ATOM 1403 O O . ARG A 1 178 ? 6.648 0.940 -26.881 1.00 87.50 178 ARG A O 1
ATOM 1410 N N . ASN A 1 179 ? 8.505 2.197 -27.097 1.00 89.19 179 ASN A N 1
ATOM 1411 C CA . ASN A 1 179 ? 8.792 2.284 -25.663 1.00 89.19 179 ASN A CA 1
ATOM 1412 C C . ASN A 1 179 ? 7.738 3.124 -24.937 1.00 89.19 179 ASN A C 1
ATOM 1414 O O . ASN A 1 179 ? 7.227 2.678 -23.915 1.00 89.19 179 ASN A O 1
ATOM 1418 N N . ILE A 1 180 ? 7.349 4.279 -25.495 1.00 88.00 180 ILE A N 1
ATOM 1419 C CA . ILE A 1 180 ? 6.306 5.136 -24.909 1.00 88.00 180 ILE A CA 1
ATOM 1420 C C . ILE A 1 180 ? 4.966 4.402 -24.880 1.00 88.00 180 ILE A C 1
ATOM 1422 O O . ILE A 1 180 ? 4.294 4.405 -23.851 1.00 88.00 180 ILE A O 1
ATOM 1426 N N . LEU A 1 181 ? 4.592 3.709 -25.960 1.00 89.06 181 LEU A N 1
ATOM 1427 C CA . LEU A 1 181 ? 3.355 2.927 -25.998 1.00 89.06 181 LEU A CA 1
ATOM 1428 C C . LEU A 1 181 ? 3.362 1.799 -24.955 1.00 89.06 181 LEU A C 1
ATOM 1430 O O . LEU A 1 181 ? 2.408 1.652 -24.196 1.00 89.06 181 LEU A O 1
ATOM 1434 N N . THR A 1 182 ? 4.453 1.032 -24.887 1.00 91.75 182 THR A N 1
ATOM 1435 C CA . THR A 1 182 ? 4.590 -0.082 -23.935 1.00 91.75 182 THR A CA 1
ATOM 1436 C C . THR A 1 182 ? 4.579 0.422 -22.491 1.00 91.75 182 THR A C 1
ATOM 1438 O O . THR A 1 182 ? 3.822 -0.093 -21.672 1.00 91.75 182 THR A O 1
ATOM 1441 N N . GLY A 1 183 ? 5.354 1.468 -22.189 1.00 91.81 183 GLY A N 1
ATOM 1442 C CA . GLY A 1 183 ? 5.375 2.109 -20.875 1.00 91.81 183 GLY A CA 1
ATOM 1443 C C . GLY A 1 183 ? 4.027 2.723 -20.493 1.00 91.81 183 GLY A C 1
ATOM 1444 O O . GLY A 1 183 ? 3.630 2.647 -19.340 1.00 91.81 183 GLY A O 1
ATOM 1445 N N . SER A 1 184 ? 3.263 3.253 -21.453 1.00 90.44 184 SER A N 1
ATOM 1446 C CA . SER A 1 184 ? 1.910 3.770 -21.198 1.00 90.44 184 SER A CA 1
ATOM 1447 C C . SER A 1 184 ? 0.928 2.660 -20.823 1.00 90.44 184 SER A C 1
ATOM 1449 O O . SER A 1 184 ? 0.163 2.813 -19.876 1.00 90.44 184 SER A O 1
ATOM 1451 N N . ILE A 1 185 ? 0.963 1.524 -21.529 1.00 92.38 185 ILE A N 1
ATOM 1452 C CA . ILE A 1 185 ? 0.123 0.357 -21.214 1.00 92.38 185 ILE A CA 1
ATOM 1453 C C . ILE A 1 185 ? 0.463 -0.183 -19.821 1.00 92.38 185 ILE A C 1
ATOM 1455 O O . ILE A 1 185 ? -0.435 -0.463 -19.025 1.00 92.38 185 ILE A O 1
ATOM 1459 N N . LEU A 1 186 ? 1.756 -0.297 -19.511 1.00 94.69 186 LEU A N 1
ATOM 1460 C CA . LEU A 1 186 ? 2.223 -0.716 -18.192 1.00 94.69 186 LEU A CA 1
ATOM 1461 C C . LEU A 1 186 ? 1.856 0.303 -17.107 1.00 94.69 186 LEU A C 1
ATOM 1463 O O . LEU A 1 186 ? 1.434 -0.102 -16.032 1.00 94.69 186 LEU A O 1
ATOM 1467 N N . GLY A 1 187 ? 1.899 1.603 -17.398 1.00 92.88 187 GLY A N 1
ATOM 1468 C CA . GLY A 1 187 ? 1.429 2.641 -16.482 1.00 92.88 187 GLY A CA 1
ATOM 1469 C C . GLY A 1 187 ? -0.068 2.527 -16.167 1.00 92.88 187 GLY A C 1
ATOM 1470 O O . GLY A 1 187 ? -0.478 2.648 -15.012 1.00 92.88 187 GLY A O 1
ATOM 1471 N N . VAL A 1 188 ? -0.899 2.198 -17.162 1.00 92.19 188 VAL A N 1
ATOM 1472 C CA . VAL A 1 188 ? -2.320 1.889 -16.929 1.00 92.19 188 VAL A CA 1
ATOM 1473 C C . VAL A 1 188 ? -2.475 0.656 -16.036 1.00 92.19 188 VAL A C 1
ATOM 1475 O O . VAL A 1 188 ? -3.277 0.679 -15.102 1.00 92.19 188 VAL A O 1
ATOM 1478 N N . LEU A 1 189 ? -1.688 -0.399 -16.266 1.00 95.00 189 LEU A N 1
ATOM 1479 C CA . LEU A 1 189 ? -1.682 -1.586 -15.406 1.00 95.00 189 LEU A CA 1
ATOM 1480 C C . LEU A 1 189 ? -1.289 -1.238 -13.960 1.00 95.00 189 LEU A C 1
ATOM 1482 O O . LEU A 1 189 ? -1.975 -1.667 -13.031 1.00 95.00 189 LEU A O 1
ATOM 1486 N N . THR A 1 190 ? -0.250 -0.423 -13.767 1.00 96.12 190 THR A N 1
ATOM 1487 C CA . THR A 1 190 ? 0.164 0.069 -12.448 1.00 96.12 190 THR A CA 1
ATOM 1488 C C . THR A 1 190 ? -0.962 0.828 -11.760 1.00 96.12 190 THR A C 1
ATOM 1490 O O . THR A 1 190 ? -1.297 0.525 -10.613 1.00 96.12 190 THR A O 1
ATOM 1493 N N . GLY A 1 191 ? -1.593 1.776 -12.459 1.00 94.62 191 GLY A N 1
ATOM 1494 C CA . GLY A 1 191 ? -2.670 2.568 -11.878 1.00 94.62 191 GLY A CA 1
ATOM 1495 C C . GLY A 1 191 ? -3.899 1.727 -11.514 1.00 94.62 191 GLY A C 1
ATOM 1496 O O . GLY A 1 191 ? -4.525 1.947 -10.476 1.00 94.62 191 GLY A O 1
ATOM 1497 N N . ILE A 1 192 ? -4.214 0.699 -12.309 1.00 95.69 192 ILE A N 1
ATOM 1498 C CA . ILE A 1 192 ? -5.265 -0.266 -11.967 1.00 95.69 192 ILE A CA 1
ATOM 1499 C C . ILE A 1 192 ? -4.894 -1.052 -10.707 1.00 95.69 192 ILE A C 1
ATOM 1501 O O . ILE A 1 192 ? -5.711 -1.157 -9.789 1.00 95.69 192 ILE A O 1
ATOM 1505 N N . GLY A 1 193 ? -3.672 -1.584 -10.649 1.00 96.44 193 GLY A N 1
ATOM 1506 C CA . GLY A 1 193 ? -3.222 -2.405 -9.530 1.00 96.44 193 GLY A CA 1
ATOM 1507 C C . GLY A 1 193 ? -3.219 -1.643 -8.206 1.00 96.44 193 GLY A C 1
ATOM 1508 O O . GLY A 1 193 ? -3.843 -2.110 -7.258 1.00 96.44 193 GLY A O 1
ATOM 1509 N N . TRP A 1 194 ? -2.643 -0.436 -8.145 1.00 95.50 194 TRP A N 1
ATOM 1510 C CA . TRP A 1 194 ? -2.655 0.375 -6.916 1.00 95.50 194 TRP A CA 1
ATOM 1511 C C . TRP A 1 194 ? -4.040 0.911 -6.547 1.00 95.50 194 TRP A C 1
ATOM 1513 O O . TRP A 1 194 ? -4.350 1.028 -5.361 1.00 95.50 194 TRP A O 1
ATOM 1523 N N . GLY A 1 195 ? -4.905 1.190 -7.528 1.00 95.75 195 GLY A N 1
ATOM 1524 C CA . GLY A 1 195 ? -6.297 1.561 -7.263 1.00 95.75 195 GLY A CA 1
ATOM 1525 C C . GLY A 1 195 ? -7.090 0.426 -6.600 1.00 95.75 195 GLY A C 1
ATOM 1526 O O . GLY A 1 195 ? -7.817 0.664 -5.633 1.00 95.75 195 GLY A O 1
ATOM 1527 N N . ILE A 1 196 ? -6.924 -0.813 -7.081 1.00 97.12 196 ILE A N 1
ATOM 1528 C CA . ILE A 1 196 ? -7.530 -2.008 -6.468 1.00 97.12 196 ILE A CA 1
ATOM 1529 C C . ILE A 1 196 ? -6.898 -2.285 -5.103 1.00 97.12 196 ILE A C 1
ATOM 1531 O O . ILE A 1 196 ? -7.627 -2.488 -4.132 1.00 97.12 196 ILE A O 1
ATOM 1535 N N . GLU A 1 197 ? -5.566 -2.261 -5.017 1.00 97.00 197 GLU A N 1
ATOM 1536 C CA . GLU A 1 197 ? -4.827 -2.490 -3.777 1.00 97.00 197 GLU A CA 1
ATOM 1537 C C . GLU A 1 197 ? -5.275 -1.519 -2.685 1.00 97.00 197 GLU A C 1
ATOM 1539 O O . GLU A 1 197 ? -5.622 -1.960 -1.599 1.00 97.00 197 GLU A O 1
ATOM 1544 N N . GLY A 1 198 ? -5.389 -0.220 -2.973 1.00 95.00 198 GLY A N 1
ATOM 1545 C CA . GLY A 1 198 ? -5.848 0.763 -1.991 1.00 95.00 198 GLY A CA 1
ATOM 1546 C C . GLY A 1 198 ? -7.227 0.435 -1.403 1.00 95.00 198 GLY A C 1
ATOM 1547 O O . GLY A 1 198 ? -7.443 0.546 -0.192 1.00 95.00 198 GLY A O 1
ATOM 1548 N N . ALA A 1 199 ? -8.163 -0.021 -2.241 1.00 95.19 199 ALA A N 1
ATOM 1549 C CA . ALA A 1 199 ? -9.496 -0.418 -1.795 1.00 95.19 199 ALA A CA 1
ATOM 1550 C C . ALA A 1 199 ? -9.472 -1.708 -0.953 1.00 95.19 199 ALA A C 1
ATOM 1552 O O . ALA A 1 199 ? -10.138 -1.779 0.083 1.00 95.19 199 ALA A O 1
ATOM 1553 N N . VAL A 1 200 ? -8.688 -2.712 -1.354 1.00 96.94 200 VAL A N 1
ATOM 1554 C CA . VAL A 1 200 ? -8.540 -3.968 -0.598 1.00 96.94 200 VAL A CA 1
ATOM 1555 C C . VAL A 1 200 ? -7.779 -3.743 0.718 1.00 96.94 200 VAL A C 1
ATOM 1557 O O . VAL A 1 200 ? -8.184 -4.278 1.753 1.00 96.94 200 VAL A O 1
ATOM 1560 N N . ALA A 1 201 ? -6.795 -2.847 0.737 1.00 96.12 201 ALA A N 1
ATOM 1561 C CA . ALA A 1 201 ? -5.985 -2.529 1.915 1.00 96.12 201 ALA A CA 1
ATOM 1562 C C . ALA A 1 201 ? -6.838 -1.892 2.992 1.00 96.12 201 ALA A C 1
ATOM 1564 O O . ALA A 1 201 ? -6.738 -2.200 4.181 1.00 96.12 201 ALA A O 1
ATOM 1565 N N . SER A 1 202 ? -7.765 -1.038 2.580 1.00 94.00 202 SER A N 1
ATOM 1566 C CA . SER A 1 202 ? -8.720 -0.441 3.496 1.00 94.00 202 SER A CA 1
ATOM 1567 C C . SER A 1 202 ? -9.717 -1.459 4.056 1.00 94.00 202 SER A C 1
ATOM 1569 O O . SER A 1 202 ? -10.113 -1.322 5.210 1.00 94.00 202 SER A O 1
ATOM 1571 N N . TYR A 1 203 ? -10.069 -2.517 3.313 1.00 94.81 203 TYR A N 1
ATOM 1572 C CA . TYR A 1 203 ? -10.809 -3.652 3.881 1.00 94.81 203 TYR A CA 1
ATOM 1573 C C . TYR A 1 203 ? -9.958 -4.407 4.913 1.00 94.81 203 TYR A C 1
ATOM 1575 O O . TYR A 1 203 ? -10.427 -4.710 6.010 1.00 94.81 203 TYR A O 1
ATOM 1583 N N . LEU A 1 204 ? -8.709 -4.727 4.573 1.00 95.75 204 LEU A N 1
ATOM 1584 C CA . LEU A 1 204 ? -7.824 -5.520 5.425 1.00 95.75 204 LEU A CA 1
ATOM 1585 C C . LEU A 1 204 ? -7.440 -4.790 6.703 1.00 95.75 204 LEU A C 1
ATOM 1587 O O . LEU A 1 204 ? -7.375 -5.403 7.763 1.00 95.75 204 LEU A O 1
ATOM 1591 N N . THR A 1 205 ? -7.240 -3.479 6.643 1.00 94.88 205 THR A N 1
ATOM 1592 C CA . THR A 1 205 ? -6.899 -2.680 7.821 1.00 94.88 205 THR A CA 1
ATOM 1593 C C . THR A 1 205 ? -8.062 -2.497 8.806 1.00 94.88 205 THR A C 1
ATOM 1595 O O . THR A 1 205 ? -7.829 -2.096 9.949 1.00 94.88 205 THR A O 1
ATOM 1598 N N . ASP A 1 206 ? -9.291 -2.871 8.440 1.00 94.00 206 ASP A N 1
ATOM 1599 C CA . ASP A 1 206 ? -10.412 -2.987 9.385 1.00 94.00 206 ASP A CA 1
ATOM 1600 C C . ASP A 1 206 ? -10.264 -4.198 10.317 1.00 94.00 206 ASP A C 1
ATOM 1602 O O . ASP A 1 206 ? -10.752 -4.189 11.448 1.00 94.00 206 ASP A O 1
ATOM 1606 N N . VAL A 1 207 ? -9.582 -5.245 9.848 1.00 94.25 207 VAL A N 1
ATOM 1607 C CA . VAL A 1 207 ? -9.482 -6.549 10.522 1.00 94.25 207 VAL A CA 1
ATOM 1608 C C . VAL A 1 207 ? -8.063 -6.884 10.978 1.00 94.25 207 VAL A C 1
ATOM 1610 O O . VAL A 1 207 ? -7.890 -7.619 11.950 1.00 94.25 207 VAL A O 1
ATOM 1613 N N . LEU A 1 208 ? -7.051 -6.300 10.341 1.00 94.88 208 LEU A N 1
ATOM 1614 C CA . LEU A 1 208 ? -5.636 -6.472 10.642 1.00 94.88 208 LEU A CA 1
ATOM 1615 C C . LEU A 1 208 ? -5.006 -5.172 11.149 1.00 94.88 208 LEU A C 1
ATOM 1617 O O . LEU A 1 208 ? -5.429 -4.052 10.849 1.00 94.88 208 LEU A O 1
ATOM 1621 N N . GLU A 1 209 ? -3.935 -5.330 11.918 1.00 93.12 209 GLU A N 1
ATOM 1622 C CA . GLU A 1 209 ? -2.979 -4.248 12.125 1.00 93.12 209 GLU A CA 1
ATOM 1623 C C . GLU A 1 209 ? -2.243 -3.941 10.815 1.00 93.12 209 GLU A C 1
ATOM 1625 O O . GLU A 1 209 ? -1.831 -4.862 10.115 1.00 93.12 209 GLU A O 1
ATOM 1630 N N . THR A 1 210 ? -2.043 -2.655 10.522 1.00 93.44 210 THR A N 1
ATOM 1631 C CA . THR A 1 210 ? -1.390 -2.167 9.302 1.00 93.44 210 THR A CA 1
ATOM 1632 C C . THR A 1 210 ? -0.050 -2.850 9.027 1.00 93.44 210 THR A C 1
ATOM 1634 O O . THR A 1 210 ? 0.132 -3.437 7.967 1.00 93.44 210 THR A O 1
ATOM 1637 N N . GLU A 1 211 ? 0.876 -2.825 9.985 1.00 94.38 211 GLU A N 1
ATOM 1638 C CA . GLU A 1 211 ? 2.222 -3.380 9.819 1.00 94.38 211 GLU A CA 1
ATOM 1639 C C . GLU A 1 211 ? 2.199 -4.899 9.613 1.00 94.38 211 GLU A C 1
ATOM 1641 O O . GLU A 1 211 ? 2.964 -5.441 8.819 1.00 94.38 211 GLU A O 1
ATOM 1646 N N . THR A 1 212 ? 1.303 -5.592 10.317 1.00 94.94 212 THR A N 1
ATOM 1647 C CA . THR A 1 212 ? 1.095 -7.040 10.186 1.00 94.94 212 THR A CA 1
ATOM 1648 C C . THR A 1 212 ? 0.496 -7.393 8.828 1.00 94.94 212 THR A C 1
ATOM 1650 O O . THR A 1 212 ? 0.964 -8.333 8.193 1.00 94.94 212 THR A O 1
ATOM 1653 N N . GLY A 1 213 ? -0.500 -6.633 8.364 1.00 95.25 213 GLY A N 1
ATOM 1654 C CA . GLY A 1 213 ? -1.117 -6.818 7.052 1.00 95.25 213 GLY A CA 1
ATOM 1655 C C . GLY A 1 213 ? -0.102 -6.659 5.923 1.00 95.25 213 GLY A C 1
ATOM 1656 O O . GLY A 1 213 ? 0.027 -7.560 5.102 1.00 95.25 213 GLY A O 1
ATOM 1657 N N . VAL A 1 214 ? 0.689 -5.580 5.953 1.00 96.44 214 VAL A N 1
ATOM 1658 C CA . VAL A 1 214 ? 1.770 -5.340 4.982 1.00 96.44 214 VAL A CA 1
ATOM 1659 C C . VAL A 1 214 ? 2.784 -6.489 4.995 1.00 96.44 214 VAL A C 1
ATOM 1661 O O . VAL A 1 214 ? 3.088 -7.039 3.940 1.00 96.44 214 VAL A O 1
ATOM 1664 N N . ALA A 1 215 ? 3.256 -6.916 6.172 1.00 97.06 215 ALA A N 1
ATOM 1665 C CA . ALA A 1 215 ? 4.235 -7.999 6.273 1.00 97.06 215 ALA A CA 1
ATOM 1666 C C . ALA A 1 215 ? 3.728 -9.321 5.678 1.00 97.06 215 ALA A C 1
ATOM 1668 O O . ALA A 1 215 ? 4.444 -9.986 4.929 1.00 97.06 215 ALA A O 1
ATOM 1669 N N . VAL A 1 216 ? 2.479 -9.693 5.967 1.00 96.94 216 VAL A N 1
ATOM 1670 C CA . VAL A 1 216 ? 1.881 -10.922 5.432 1.00 96.94 216 VAL A CA 1
ATOM 1671 C C . VAL A 1 216 ? 1.616 -10.802 3.928 1.00 96.94 216 VAL A C 1
ATOM 1673 O O . VAL A 1 216 ? 1.939 -11.730 3.190 1.00 96.94 216 VAL A O 1
ATOM 1676 N N . ARG A 1 217 ? 1.109 -9.658 3.450 1.00 96.25 217 ARG A N 1
ATOM 1677 C CA . ARG A 1 217 ? 0.884 -9.403 2.017 1.00 96.25 217 ARG A CA 1
ATOM 1678 C C . ARG A 1 217 ? 2.175 -9.532 1.208 1.00 96.25 217 ARG A C 1
ATOM 1680 O O . ARG A 1 217 ? 2.202 -10.275 0.230 1.00 96.25 217 ARG A O 1
ATOM 1687 N N . PHE A 1 218 ? 3.257 -8.883 1.642 1.00 98.06 218 PHE A N 1
ATOM 1688 C CA . PHE A 1 218 ? 4.554 -8.976 0.962 1.00 98.06 218 PHE A CA 1
ATOM 1689 C C . PHE A 1 218 ? 5.172 -10.369 1.084 1.00 98.06 218 PHE A C 1
ATOM 1691 O O . PHE A 1 218 ? 5.859 -10.807 0.168 1.00 98.06 218 PHE A O 1
ATOM 1698 N N . SER A 1 219 ? 4.888 -11.106 2.163 1.00 98.06 219 SER A N 1
ATOM 1699 C CA . SER A 1 219 ? 5.304 -12.509 2.280 1.00 98.06 219 SER A CA 1
ATOM 1700 C C . SER A 1 219 ? 4.623 -13.392 1.230 1.00 98.06 219 SER A C 1
ATOM 1702 O O . SER A 1 219 ? 5.295 -14.206 0.601 1.00 98.06 219 SER A O 1
ATOM 1704 N N . TYR A 1 220 ? 3.316 -13.221 0.992 1.00 97.88 220 TYR A N 1
ATOM 1705 C CA . TYR A 1 220 ? 2.636 -13.939 -0.090 1.00 97.88 220 TYR A CA 1
ATOM 1706 C C . TYR A 1 220 ? 3.185 -13.560 -1.458 1.00 97.88 220 TYR A C 1
ATOM 1708 O O . TYR A 1 220 ? 3.460 -14.439 -2.269 1.00 97.88 220 TYR A O 1
ATOM 1716 N N . GLU A 1 221 ? 3.381 -12.269 -1.706 1.00 98.31 221 GLU A N 1
ATOM 1717 C CA . GLU A 1 221 ? 3.936 -11.802 -2.971 1.00 98.31 221 GLU A CA 1
ATOM 1718 C C . GLU A 1 221 ? 5.353 -12.345 -3.208 1.00 98.31 221 GLU A C 1
ATOM 1720 O O . GLU A 1 221 ? 5.654 -12.828 -4.297 1.00 98.31 221 GLU A O 1
ATOM 1725 N N . ALA A 1 222 ? 6.206 -12.354 -2.180 1.00 98.31 222 ALA A N 1
ATOM 1726 C CA . ALA A 1 222 ? 7.549 -12.922 -2.256 1.00 98.31 222 ALA A CA 1
ATOM 1727 C C . ALA A 1 222 ? 7.507 -14.412 -2.619 1.00 98.31 222 ALA A C 1
ATOM 1729 O O . ALA A 1 222 ? 8.272 -14.854 -3.474 1.00 98.31 222 ALA A O 1
ATOM 1730 N N . VAL A 1 223 ? 6.587 -15.182 -2.027 1.00 98.06 223 VAL A N 1
ATOM 1731 C CA . VAL A 1 223 ? 6.384 -16.593 -2.391 1.00 98.06 223 VAL A CA 1
ATOM 1732 C C . VAL A 1 223 ? 5.976 -16.725 -3.859 1.00 98.06 223 VAL A C 1
ATOM 1734 O O . VAL A 1 223 ? 6.549 -17.553 -4.563 1.00 98.06 223 VAL A O 1
ATOM 1737 N N . LEU A 1 224 ? 5.044 -15.902 -4.350 1.00 97.50 224 LEU A N 1
ATOM 1738 C CA . LEU A 1 224 ? 4.623 -15.929 -5.756 1.00 97.50 224 LEU A CA 1
ATOM 1739 C C . LEU A 1 224 ? 5.787 -15.626 -6.713 1.00 97.50 224 LEU A C 1
ATOM 1741 O O . LEU A 1 224 ? 5.973 -16.347 -7.693 1.00 97.50 224 LEU A O 1
ATOM 1745 N N . TRP A 1 225 ? 6.612 -14.621 -6.406 1.00 97.50 225 TRP A N 1
ATOM 1746 C CA . TRP A 1 225 ? 7.801 -14.296 -7.197 1.00 97.50 225 TRP A CA 1
ATOM 1747 C C . TRP A 1 225 ? 8.861 -15.399 -7.161 1.00 97.50 225 TRP A C 1
ATOM 1749 O O . TRP A 1 225 ? 9.426 -15.736 -8.199 1.00 97.50 225 TRP A O 1
ATOM 1759 N N . ILE A 1 226 ? 9.116 -16.002 -5.997 1.00 96.75 226 ILE A N 1
ATOM 1760 C CA . ILE A 1 226 ? 10.068 -17.116 -5.861 1.00 96.75 226 ILE A CA 1
ATOM 1761 C C . ILE A 1 226 ? 9.593 -18.332 -6.663 1.00 96.75 226 ILE A C 1
ATOM 1763 O O . ILE A 1 226 ? 10.395 -18.956 -7.355 1.00 96.75 226 ILE A O 1
ATOM 1767 N N . LEU A 1 227 ? 8.296 -18.649 -6.619 1.00 96.81 227 LEU A N 1
ATOM 1768 C CA . LEU A 1 227 ? 7.717 -19.721 -7.430 1.00 96.81 227 LEU A CA 1
ATOM 1769 C C . LEU A 1 227 ? 7.848 -19.422 -8.929 1.00 96.81 227 LEU A C 1
ATOM 1771 O O . LEU A 1 227 ? 8.226 -20.312 -9.690 1.00 96.81 227 LEU A O 1
ATOM 1775 N N . LEU A 1 228 ? 7.609 -18.176 -9.351 1.00 95.56 228 LEU A N 1
ATOM 1776 C CA . LEU A 1 228 ? 7.824 -17.760 -10.738 1.00 95.56 228 LEU A CA 1
ATOM 1777 C C . LEU A 1 228 ? 9.288 -17.946 -11.161 1.00 95.56 228 LEU A C 1
ATOM 1779 O O . LEU A 1 228 ? 9.544 -18.499 -12.230 1.00 95.56 228 LEU A O 1
ATOM 1783 N N . LEU A 1 229 ? 10.248 -17.530 -10.327 1.00 95.38 229 LEU A N 1
ATOM 1784 C CA . LEU A 1 229 ? 11.672 -17.723 -10.608 1.00 95.38 229 LEU A CA 1
ATOM 1785 C C . LEU A 1 229 ? 12.064 -19.200 -10.661 1.00 95.38 229 LEU A C 1
ATOM 1787 O O . LEU A 1 229 ? 12.854 -19.577 -11.522 1.00 95.38 229 LEU A O 1
ATOM 1791 N N . ALA A 1 230 ? 11.504 -20.041 -9.791 1.00 96.19 230 ALA A N 1
ATOM 1792 C CA . ALA A 1 230 ? 11.752 -21.479 -9.814 1.00 96.19 230 ALA A CA 1
ATOM 1793 C C . ALA A 1 230 ? 11.266 -22.113 -11.127 1.00 96.19 230 ALA A C 1
ATOM 1795 O O . ALA A 1 230 ? 11.985 -22.904 -11.733 1.00 96.19 230 ALA A O 1
ATOM 1796 N N . VAL A 1 231 ? 10.081 -21.722 -11.611 1.00 96.56 231 VAL A N 1
ATOM 1797 C CA . VAL A 1 231 ? 9.569 -22.170 -12.916 1.00 96.56 231 VAL A CA 1
ATOM 1798 C C . VAL A 1 231 ? 10.447 -21.652 -14.057 1.00 96.56 231 VAL A C 1
ATOM 1800 O O . VAL A 1 231 ? 10.815 -22.426 -14.940 1.00 96.56 231 VAL A O 1
ATOM 1803 N N . LEU A 1 232 ? 10.831 -20.372 -14.033 1.00 95.19 232 LEU A N 1
ATOM 1804 C CA . LEU A 1 232 ? 11.728 -19.788 -15.035 1.00 95.19 232 LEU A CA 1
ATOM 1805 C C . LEU A 1 232 ? 13.084 -20.498 -15.073 1.00 95.19 232 LEU A C 1
ATOM 1807 O O . LEU A 1 232 ? 13.585 -20.749 -16.161 1.00 95.19 232 LEU A O 1
ATOM 1811 N N . ALA A 1 233 ? 13.643 -20.885 -13.926 1.00 95.38 233 ALA A N 1
ATOM 1812 C CA . ALA A 1 233 ? 14.932 -21.572 -13.856 1.00 95.38 233 ALA A CA 1
ATOM 1813 C C . ALA A 1 233 ? 14.904 -22.948 -14.538 1.00 95.38 233 ALA A C 1
ATOM 1815 O O . ALA A 1 233 ? 15.919 -23.394 -15.063 1.00 95.38 233 ALA A O 1
ATOM 1816 N N . VAL A 1 234 ? 13.746 -23.615 -14.545 1.00 97.00 234 VAL A N 1
ATOM 1817 C CA . VAL A 1 234 ? 13.568 -24.922 -15.192 1.00 97.00 234 VAL A CA 1
ATOM 1818 C C . VAL A 1 234 ? 13.233 -24.772 -16.675 1.00 97.00 234 VAL A C 1
ATOM 1820 O O . VAL A 1 234 ? 13.759 -25.512 -17.500 1.00 97.00 234 VAL A O 1
ATOM 1823 N N . VAL A 1 235 ? 12.342 -23.838 -17.022 1.00 96.81 235 VAL A N 1
ATOM 1824 C CA . VAL A 1 235 ? 11.793 -23.720 -18.385 1.00 96.81 235 VAL A CA 1
ATOM 1825 C C . VAL A 1 235 ? 12.668 -22.856 -19.296 1.00 96.81 235 VAL A C 1
ATOM 1827 O O . VAL A 1 235 ? 12.725 -23.119 -20.495 1.00 96.81 235 VAL A O 1
ATOM 1830 N N . ARG A 1 236 ? 13.312 -21.820 -18.748 1.00 94.81 236 ARG A N 1
ATOM 1831 C CA . ARG A 1 236 ? 14.194 -20.874 -19.454 1.00 94.81 236 ARG A CA 1
ATOM 1832 C C . ARG A 1 236 ? 15.376 -20.453 -18.571 1.00 94.81 236 ARG A C 1
ATOM 1834 O O . ARG A 1 236 ? 15.435 -19.293 -18.141 1.00 94.81 236 ARG A O 1
ATOM 1841 N N . PRO A 1 237 ? 16.305 -21.372 -18.258 1.00 92.44 237 PRO A N 1
ATOM 1842 C CA . PRO A 1 237 ? 17.496 -21.057 -17.466 1.00 92.44 237 PRO A CA 1
ATOM 1843 C C . PRO A 1 237 ? 18.352 -19.937 -18.081 1.00 92.44 237 PRO A C 1
ATOM 1845 O O . PRO A 1 237 ? 19.032 -19.219 -17.357 1.00 92.44 237 PRO A O 1
ATOM 1848 N N . GLU A 1 238 ? 18.285 -19.750 -19.399 1.00 92.81 238 GLU A N 1
ATOM 1849 C CA . GLU A 1 238 ? 18.949 -18.690 -20.165 1.00 92.81 238 GLU A CA 1
ATOM 1850 C C . GLU A 1 238 ? 18.266 -17.315 -20.068 1.00 92.81 238 GLU A C 1
ATOM 1852 O O . GLU A 1 238 ? 18.665 -16.366 -20.741 1.00 92.81 238 GLU A O 1
ATOM 1857 N N . SER A 1 239 ? 17.202 -17.193 -19.270 1.00 94.56 239 SER A N 1
ATOM 1858 C CA . SER A 1 239 ? 16.501 -15.928 -19.075 1.00 94.56 239 SER A CA 1
ATOM 1859 C C . SER A 1 239 ? 17.425 -14.859 -18.487 1.00 94.56 239 SER A C 1
ATOM 1861 O O . SER A 1 239 ? 17.998 -15.038 -17.410 1.00 94.56 239 SER A O 1
ATOM 1863 N N . LEU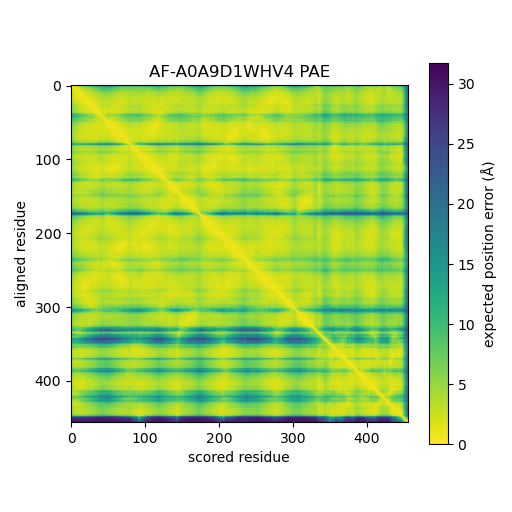 A 1 240 ? 17.447 -13.684 -19.124 1.00 96.06 240 LEU A N 1
ATOM 1864 C CA . LEU A 1 240 ? 18.206 -12.508 -18.677 1.00 96.06 240 LEU A CA 1
ATOM 1865 C C . LEU A 1 240 ? 17.823 -12.043 -17.260 1.00 96.06 240 LEU A C 1
ATOM 1867 O O . LEU A 1 240 ? 18.558 -11.280 -16.638 1.00 96.06 240 LEU A O 1
ATOM 1871 N N . VAL A 1 241 ? 16.687 -12.500 -16.715 1.00 96.69 241 VAL A N 1
ATOM 1872 C CA . VAL A 1 241 ? 16.298 -12.247 -15.316 1.00 96.69 241 VAL A CA 1
ATOM 1873 C C . VAL A 1 241 ? 17.396 -12.715 -14.356 1.00 96.69 241 VAL A C 1
ATOM 1875 O O . VAL A 1 241 ? 17.706 -12.012 -13.394 1.00 96.69 241 VAL A O 1
ATOM 1878 N N . PHE A 1 242 ? 18.012 -13.872 -14.623 1.00 96.25 242 PHE A N 1
ATOM 1879 C CA . PHE A 1 242 ? 19.088 -14.410 -13.789 1.00 96.25 242 PHE A CA 1
ATOM 1880 C C . PHE A 1 242 ?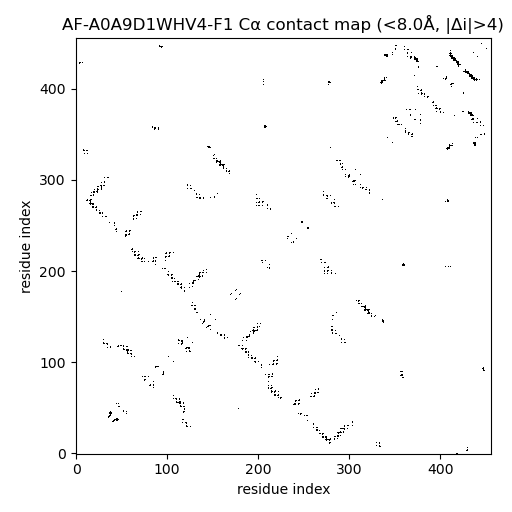 20.385 -13.610 -13.932 1.00 96.25 242 PHE A C 1
ATOM 1882 O O . PHE A 1 242 ? 21.103 -13.437 -12.945 1.00 96.25 242 PHE A O 1
ATOM 1889 N N . ASP A 1 243 ? 20.648 -13.053 -15.115 1.00 95.00 243 ASP A N 1
ATOM 1890 C CA . ASP A 1 243 ? 21.791 -12.169 -15.339 1.00 95.00 243 ASP A CA 1
ATOM 1891 C C . ASP A 1 243 ? 21.645 -10.862 -14.559 1.00 95.00 243 ASP A C 1
ATOM 1893 O O . ASP A 1 243 ? 22.556 -10.497 -13.814 1.00 95.00 243 ASP A O 1
ATOM 1897 N N . TYR A 1 244 ? 20.485 -10.200 -14.641 1.00 95.69 244 TYR A N 1
ATOM 1898 C CA . TYR A 1 244 ? 20.203 -8.993 -13.856 1.00 95.69 244 TYR A CA 1
ATOM 1899 C C . TYR A 1 244 ? 20.224 -9.268 -12.349 1.00 95.69 244 TYR A C 1
ATOM 1901 O O . TYR A 1 244 ? 20.822 -8.505 -11.589 1.00 95.69 244 TYR A O 1
ATOM 1909 N N . ALA A 1 245 ? 19.653 -10.391 -11.900 1.00 94.19 245 ALA A N 1
ATOM 1910 C CA . ALA A 1 245 ? 19.745 -10.812 -10.503 1.00 94.19 245 ALA A CA 1
ATOM 1911 C C . ALA A 1 245 ? 21.208 -11.003 -10.061 1.00 94.19 245 ALA A C 1
ATOM 1913 O O . ALA A 1 245 ? 21.614 -10.531 -8.997 1.00 94.19 245 ALA A O 1
ATOM 1914 N N . GLY A 1 246 ? 22.028 -11.640 -10.902 1.00 93.62 246 GLY A N 1
ATOM 1915 C CA . GLY A 1 246 ? 23.459 -11.806 -10.668 1.00 93.62 246 GLY A CA 1
ATOM 1916 C C . GLY A 1 246 ? 24.213 -10.476 -10.625 1.00 93.62 246 GLY A C 1
ATOM 1917 O O . GLY A 1 246 ? 25.091 -10.296 -9.783 1.00 93.62 246 GLY A O 1
ATOM 1918 N N . GLN A 1 247 ? 23.869 -9.520 -11.488 1.00 93.69 247 GLN A N 1
ATOM 1919 C CA . GLN A 1 247 ? 24.482 -8.191 -11.511 1.00 93.69 247 GLN A CA 1
ATOM 1920 C C . GLN A 1 247 ? 24.205 -7.388 -10.237 1.00 93.69 247 GLN A C 1
ATOM 1922 O O . GLN A 1 247 ? 25.120 -6.712 -9.762 1.00 93.69 247 GLN A O 1
ATOM 1927 N N . ILE A 1 248 ? 22.997 -7.490 -9.666 1.00 94.62 248 ILE A N 1
ATOM 1928 C CA . ILE A 1 248 ? 22.656 -6.854 -8.383 1.00 94.62 248 ILE A CA 1
ATOM 1929 C C . ILE A 1 248 ? 23.563 -7.396 -7.271 1.00 94.62 248 ILE A C 1
ATOM 1931 O O . ILE A 1 248 ? 24.112 -6.615 -6.498 1.00 94.62 248 ILE A O 1
ATOM 1935 N N . PHE A 1 249 ? 23.787 -8.714 -7.210 1.00 93.50 249 PHE A N 1
ATOM 1936 C CA . PHE A 1 249 ? 24.656 -9.317 -6.190 1.00 93.50 249 PHE A CA 1
ATOM 1937 C C . PHE A 1 249 ? 26.148 -9.038 -6.398 1.00 93.50 249 PHE A C 1
ATOM 1939 O O . PHE A 1 249 ? 26.883 -8.873 -5.426 1.00 93.50 249 PHE A O 1
ATOM 1946 N N . ARG A 1 250 ? 26.618 -8.995 -7.649 1.00 94.31 250 ARG A N 1
ATOM 1947 C CA . ARG A 1 250 ? 28.040 -8.776 -7.971 1.00 94.31 250 ARG A CA 1
ATOM 1948 C C . ARG A 1 250 ? 28.502 -7.343 -7.703 1.00 94.31 250 ARG A C 1
ATOM 1950 O O . ARG A 1 250 ? 29.701 -7.120 -7.572 1.00 94.31 250 ARG A O 1
ATOM 1957 N N . GLN A 1 251 ? 27.579 -6.383 -7.633 1.00 93.94 251 GLN A N 1
ATOM 1958 C CA . GLN A 1 251 ? 27.870 -4.966 -7.417 1.00 93.94 251 GLN A CA 1
ATOM 1959 C C . GLN A 1 251 ? 27.409 -4.534 -6.014 1.00 93.94 251 GLN A C 1
ATOM 1961 O O . GLN A 1 251 ? 26.224 -4.252 -5.828 1.00 93.94 251 GLN A O 1
ATOM 1966 N N . PRO A 1 252 ? 28.318 -4.399 -5.025 1.00 92.31 252 PRO A N 1
ATOM 1967 C CA . PRO A 1 252 ? 27.944 -4.031 -3.656 1.00 92.31 252 PRO A CA 1
ATOM 1968 C C . PRO A 1 252 ? 27.153 -2.721 -3.563 1.00 92.31 252 PRO A C 1
ATOM 1970 O O . PRO A 1 252 ? 26.217 -2.621 -2.774 1.00 92.31 252 PRO A O 1
ATOM 1973 N N . GLY A 1 253 ? 27.493 -1.731 -4.398 1.00 94.38 253 GLY A N 1
ATOM 1974 C CA . GLY A 1 253 ? 26.766 -0.462 -4.460 1.00 94.38 253 GLY A CA 1
ATOM 1975 C C . GLY A 1 253 ? 25.331 -0.612 -4.978 1.00 94.38 253 GLY A C 1
ATOM 1976 O O . GLY A 1 253 ? 24.426 0.006 -4.422 1.00 94.38 253 GLY A O 1
ATOM 1977 N N . ALA A 1 254 ? 25.102 -1.480 -5.970 1.00 94.38 254 ALA A N 1
ATOM 1978 C CA . ALA A 1 254 ? 23.765 -1.744 -6.500 1.00 94.38 254 ALA A CA 1
ATOM 1979 C C . ALA A 1 254 ? 22.903 -2.455 -5.451 1.00 94.38 254 ALA A C 1
ATOM 1981 O O . ALA A 1 254 ? 21.776 -2.039 -5.191 1.00 94.38 254 ALA A O 1
ATOM 1982 N N . PHE A 1 255 ? 23.451 -3.477 -4.784 1.00 95.56 255 PHE A N 1
ATOM 1983 C CA . PHE A 1 255 ? 22.753 -4.169 -3.700 1.00 95.56 255 PHE A CA 1
ATOM 1984 C C . PHE A 1 255 ? 22.417 -3.228 -2.534 1.00 95.56 255 PHE A C 1
ATOM 1986 O O . PHE A 1 255 ? 21.293 -3.243 -2.037 1.00 95.56 255 PHE A O 1
ATOM 1993 N N . ALA A 1 256 ? 23.361 -2.378 -2.116 1.00 95.75 256 ALA A N 1
ATOM 1994 C CA . ALA A 1 256 ? 23.131 -1.388 -1.066 1.00 95.75 256 ALA A CA 1
ATOM 1995 C C . ALA A 1 256 ? 22.021 -0.393 -1.444 1.00 95.75 256 ALA A C 1
ATOM 1997 O O . ALA A 1 256 ? 21.166 -0.086 -0.611 1.00 95.75 256 ALA A O 1
ATOM 1998 N N . MET A 1 257 ? 21.989 0.063 -2.700 1.00 95.06 257 MET A N 1
ATOM 1999 C CA . MET A 1 257 ? 20.929 0.934 -3.211 1.00 95.06 257 MET A CA 1
ATOM 2000 C C . MET A 1 257 ? 19.570 0.223 -3.221 1.00 95.06 257 MET A C 1
ATOM 2002 O O . MET A 1 257 ? 18.586 0.763 -2.721 1.00 95.06 257 MET A O 1
ATOM 2006 N N . VAL A 1 258 ? 19.520 -1.017 -3.716 1.00 96.88 258 VAL A N 1
ATOM 2007 C CA . VAL A 1 258 ? 18.307 -1.849 -3.717 1.00 96.88 258 VAL A CA 1
ATOM 2008 C C . VAL A 1 258 ? 17.789 -2.067 -2.291 1.00 96.88 258 VAL A C 1
ATOM 2010 O O . VAL A 1 258 ? 16.594 -1.928 -2.036 1.00 96.88 258 VAL A O 1
ATOM 2013 N N . PHE A 1 259 ? 18.679 -2.337 -1.335 1.00 97.19 259 PHE A N 1
ATOM 2014 C CA . PHE A 1 259 ? 18.321 -2.470 0.075 1.00 97.19 259 PHE A CA 1
ATOM 2015 C C . PHE A 1 259 ? 17.768 -1.167 0.664 1.00 97.19 259 PHE A C 1
ATOM 2017 O O . PHE A 1 259 ? 16.745 -1.192 1.349 1.00 97.19 259 PHE A O 1
ATOM 2024 N N . LEU A 1 260 ? 18.404 -0.027 0.380 1.00 96.69 260 LEU A N 1
ATOM 2025 C CA . LEU A 1 260 ? 17.937 1.282 0.839 1.00 96.69 260 LEU A CA 1
ATOM 2026 C C . LEU A 1 260 ? 16.548 1.610 0.278 1.00 96.69 260 LEU A C 1
ATOM 2028 O O . LEU A 1 260 ? 15.669 2.034 1.028 1.00 96.69 260 LEU A O 1
ATOM 2032 N N . ILE A 1 261 ? 16.327 1.363 -1.015 1.00 96.88 261 ILE A N 1
ATOM 2033 C CA . ILE A 1 261 ? 15.017 1.536 -1.648 1.00 96.88 261 ILE A CA 1
ATOM 2034 C C . ILE A 1 261 ? 13.989 0.608 -0.988 1.00 96.88 261 ILE A C 1
ATOM 2036 O O . ILE A 1 261 ? 12.925 1.078 -0.603 1.00 96.88 261 ILE A O 1
ATOM 2040 N N . ALA A 1 262 ? 14.299 -0.676 -0.776 1.00 98.00 262 ALA A N 1
ATOM 2041 C CA . ALA A 1 262 ? 13.391 -1.613 -0.106 1.00 98.00 262 ALA A CA 1
ATOM 2042 C C . ALA A 1 262 ? 13.029 -1.173 1.324 1.00 98.00 262 ALA A C 1
ATOM 2044 O O . ALA A 1 262 ? 11.876 -1.290 1.750 1.00 98.00 262 ALA A O 1
ATOM 2045 N N . LEU A 1 263 ? 13.994 -0.626 2.068 1.00 97.19 263 LEU A N 1
ATOM 2046 C CA . LEU A 1 263 ? 13.770 -0.074 3.402 1.00 97.19 263 LEU A CA 1
ATOM 2047 C C . LEU A 1 263 ? 12.803 1.114 3.348 1.00 97.19 263 LEU A C 1
ATOM 2049 O O . LEU A 1 263 ? 11.812 1.138 4.081 1.00 97.19 263 LEU A O 1
ATOM 2053 N N . CYS A 1 264 ? 13.048 2.066 2.448 1.00 96.56 264 CYS A N 1
ATOM 2054 C CA . CYS A 1 264 ? 12.171 3.214 2.238 1.00 96.56 264 CYS A CA 1
ATOM 2055 C C . CYS A 1 264 ? 10.767 2.789 1.784 1.00 96.56 264 CYS A C 1
ATOM 2057 O O . CYS A 1 264 ? 9.782 3.282 2.332 1.00 96.56 264 CYS A O 1
ATOM 2059 N N . LEU A 1 265 ? 10.664 1.829 0.857 1.00 96.81 265 LEU A N 1
ATOM 2060 C CA . LEU A 1 265 ? 9.394 1.259 0.404 1.00 96.81 265 LEU A CA 1
ATOM 2061 C C . LEU A 1 265 ? 8.637 0.586 1.555 1.00 96.81 265 LEU A C 1
ATOM 2063 O O . LEU A 1 265 ? 7.432 0.767 1.684 1.00 96.81 265 LEU A O 1
ATOM 2067 N N . THR A 1 266 ? 9.324 -0.105 2.465 1.00 97.56 266 THR A N 1
ATOM 2068 C CA . THR A 1 266 ? 8.672 -0.720 3.633 1.00 97.56 266 THR A CA 1
ATOM 2069 C C . THR A 1 266 ? 7.953 0.326 4.496 1.00 97.56 266 THR A C 1
ATOM 2071 O O . THR A 1 266 ? 6.774 0.174 4.826 1.00 97.56 266 THR A O 1
ATOM 2074 N N . PHE A 1 267 ? 8.633 1.426 4.833 1.00 96.25 267 PHE A N 1
ATOM 2075 C CA . PHE A 1 267 ? 8.034 2.507 5.626 1.00 96.25 267 PHE A CA 1
ATOM 2076 C C . PHE A 1 267 ? 7.027 3.349 4.837 1.00 96.25 267 PHE A C 1
ATOM 2078 O O . PHE A 1 267 ? 6.077 3.877 5.427 1.00 96.25 267 PHE A O 1
ATOM 2085 N N . ASN A 1 268 ? 7.189 3.434 3.516 1.00 96.44 268 ASN A N 1
ATOM 2086 C CA . ASN A 1 268 ? 6.191 3.988 2.613 1.00 96.44 268 ASN A CA 1
ATOM 2087 C C . ASN A 1 268 ? 4.877 3.194 2.717 1.00 96.44 268 ASN A C 1
ATOM 2089 O O . ASN A 1 268 ? 3.867 3.796 3.071 1.00 96.44 268 ASN A O 1
ATOM 2093 N N . TYR A 1 269 ? 4.893 1.866 2.554 1.00 96.38 269 TYR A N 1
ATOM 2094 C CA . TYR A 1 269 ? 3.687 1.030 2.634 1.00 96.38 269 TYR A CA 1
ATOM 2095 C C . TYR A 1 269 ? 3.029 1.061 4.019 1.00 96.38 269 TYR A C 1
ATOM 2097 O O . TYR A 1 269 ? 1.803 1.152 4.117 1.00 96.38 269 TYR A O 1
ATOM 2105 N N . PHE A 1 270 ? 3.814 1.066 5.104 1.00 96.62 270 PHE A N 1
ATOM 2106 C CA . PHE A 1 270 ? 3.262 1.263 6.450 1.00 96.62 270 PHE A CA 1
ATOM 2107 C C . PHE A 1 270 ? 2.525 2.596 6.575 1.00 96.62 270 PHE A C 1
ATOM 2109 O O . PHE A 1 270 ? 1.424 2.647 7.126 1.00 96.62 270 PHE A O 1
ATOM 2116 N N . SER A 1 271 ? 3.111 3.668 6.046 1.00 97.25 271 SER A N 1
ATOM 2117 C CA . SER A 1 271 ? 2.506 4.998 6.083 1.00 97.25 271 SER A CA 1
ATOM 2118 C C . SER A 1 271 ? 1.279 5.082 5.170 1.00 97.25 271 SER A C 1
ATOM 2120 O O . SER A 1 271 ? 0.255 5.632 5.565 1.00 97.25 271 SER A O 1
ATOM 2122 N N . TRP A 1 272 ? 1.332 4.467 3.991 1.00 96.06 272 TRP A N 1
ATOM 2123 C CA . TRP A 1 272 ? 0.239 4.452 3.023 1.00 96.06 272 TRP A CA 1
ATOM 2124 C C . TRP A 1 272 ? -1.001 3.749 3.581 1.00 96.06 272 TRP A C 1
ATOM 2126 O O . TRP A 1 272 ? -2.077 4.339 3.666 1.00 96.06 272 TRP A O 1
ATOM 2136 N N . TYR A 1 273 ? -0.840 2.532 4.106 1.00 95.88 273 TYR A N 1
ATOM 2137 C CA . TYR A 1 273 ? -1.959 1.777 4.673 1.00 95.88 273 TYR A CA 1
ATOM 2138 C C . TYR A 1 273 ? -2.476 2.414 5.974 1.00 95.88 273 TYR A C 1
ATOM 2140 O O . TYR A 1 273 ? -3.671 2.354 6.269 1.00 95.88 273 TYR A O 1
ATOM 2148 N N . ARG A 1 274 ? -1.606 3.068 6.758 1.00 95.56 274 ARG A N 1
ATOM 2149 C CA . ARG A 1 274 ? -2.022 3.828 7.949 1.00 95.56 274 ARG A CA 1
ATOM 2150 C C . ARG A 1 274 ? -2.794 5.095 7.572 1.00 95.56 274 ARG A C 1
ATOM 2152 O O . ARG A 1 274 ? -3.693 5.503 8.303 1.00 95.56 274 ARG A O 1
ATOM 2159 N N . ALA A 1 275 ? -2.499 5.713 6.432 1.00 95.44 275 ALA A N 1
ATOM 2160 C CA . ALA A 1 275 ? -3.310 6.815 5.933 1.00 95.44 275 ALA A CA 1
ATOM 2161 C C . ALA A 1 275 ? -4.743 6.353 5.629 1.00 95.44 275 ALA A C 1
ATOM 2163 O O . ALA A 1 275 ? -5.688 7.050 6.000 1.00 95.44 275 ALA A O 1
ATOM 2164 N N . PHE A 1 276 ? -4.925 5.157 5.056 1.00 94.44 276 PHE A N 1
ATOM 2165 C CA . PHE A 1 276 ? -6.260 4.617 4.774 1.00 94.44 276 PHE A CA 1
ATOM 2166 C C . PHE A 1 276 ? -7.095 4.421 6.038 1.00 94.44 276 PHE A C 1
ATOM 2168 O O . PHE A 1 276 ? -8.262 4.808 6.048 1.00 94.44 276 PHE A O 1
ATOM 2175 N N . THR A 1 277 ? -6.510 3.904 7.126 1.00 93.25 277 THR A N 1
ATOM 2176 C CA . THR A 1 277 ? -7.249 3.717 8.389 1.00 93.25 277 THR A CA 1
ATOM 2177 C C . THR A 1 277 ? -7.696 5.029 9.018 1.00 93.25 277 THR A C 1
ATOM 2179 O O . THR A 1 277 ? -8.702 5.060 9.730 1.00 93.25 277 THR A O 1
ATOM 2182 N N . LEU A 1 278 ? -6.964 6.117 8.769 1.00 92.88 278 LEU A N 1
ATOM 2183 C CA . LEU A 1 278 ? -7.179 7.409 9.412 1.00 92.88 278 LEU A CA 1
ATOM 2184 C C . LEU A 1 278 ? -7.933 8.414 8.543 1.00 92.88 278 LEU A C 1
ATOM 2186 O O . LEU A 1 278 ? -8.565 9.298 9.112 1.00 92.88 278 LEU A O 1
ATOM 2190 N N . LEU A 1 279 ? -7.892 8.315 7.215 1.00 91.31 279 LEU A N 1
ATOM 2191 C CA . LEU A 1 279 ? -8.512 9.282 6.299 1.00 91.31 279 LEU A CA 1
ATOM 2192 C C . LEU A 1 279 ? -9.534 8.677 5.335 1.00 91.31 279 LEU A C 1
ATOM 2194 O O . LEU A 1 279 ? -10.334 9.434 4.784 1.00 91.31 279 LEU A O 1
ATOM 2198 N N . GLY A 1 280 ? -9.504 7.361 5.128 1.00 92.12 280 GLY A N 1
ATOM 2199 C CA . GLY A 1 280 ? -10.141 6.708 3.987 1.00 92.12 280 GLY A CA 1
ATOM 2200 C C . GLY A 1 280 ? -9.198 6.579 2.790 1.00 92.12 280 GLY A C 1
ATOM 2201 O O . GLY A 1 280 ? -8.140 7.217 2.730 1.00 92.12 280 GLY A O 1
ATOM 2202 N N . VAL A 1 281 ? -9.581 5.728 1.838 1.00 93.50 281 VAL A N 1
ATOM 2203 C CA . VAL A 1 281 ? -8.769 5.399 0.657 1.00 93.50 281 VAL A CA 1
ATOM 2204 C C . VAL A 1 281 ? -8.605 6.622 -0.219 1.00 93.50 281 VAL A C 1
ATOM 2206 O O . VAL A 1 281 ? -7.491 6.960 -0.591 1.00 93.50 281 VAL A O 1
ATOM 2209 N N . THR A 1 282 ? -9.696 7.340 -0.483 1.00 92.62 282 THR A N 1
ATOM 2210 C CA . THR A 1 282 ? -9.705 8.469 -1.422 1.00 92.62 282 THR A CA 1
ATOM 2211 C C . THR A 1 282 ? -8.663 9.513 -1.054 1.00 92.62 282 THR A C 1
ATOM 2213 O O . THR A 1 282 ? -7.820 9.890 -1.863 1.00 92.62 282 THR A O 1
ATOM 2216 N N . LYS A 1 283 ? -8.699 9.968 0.201 1.00 92.31 283 LYS A N 1
ATOM 2217 C CA . LYS A 1 283 ? -7.776 10.991 0.696 1.00 92.31 283 LYS A CA 1
ATOM 2218 C C . LYS A 1 283 ? -6.355 10.437 0.798 1.00 92.31 283 LYS A C 1
ATOM 2220 O O . LYS A 1 283 ? -5.421 11.145 0.437 1.00 92.31 283 LYS A O 1
ATOM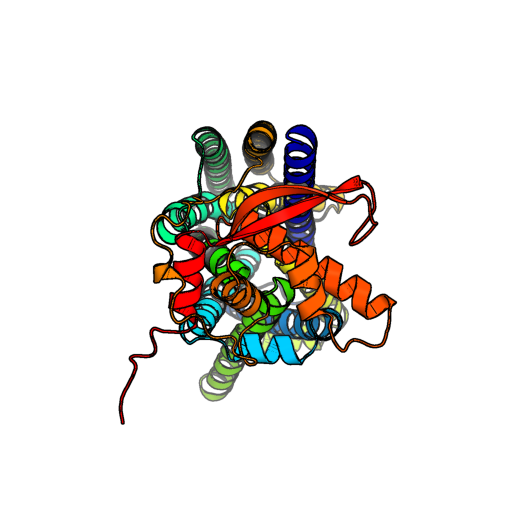 2225 N N . GLY A 1 284 ? -6.196 9.187 1.242 1.00 93.25 284 GLY A N 1
ATOM 2226 C CA . GLY A 1 284 ? -4.892 8.526 1.315 1.00 93.25 284 GLY A CA 1
ATOM 2227 C C . GLY A 1 284 ? -4.189 8.444 -0.041 1.00 93.25 284 GLY A C 1
ATOM 2228 O O . GLY A 1 284 ? -3.058 8.904 -0.147 1.00 93.25 284 GLY A O 1
ATOM 2229 N N . LEU A 1 285 ? -4.870 7.938 -1.077 1.00 94.06 285 LEU A N 1
ATOM 2230 C CA . LEU A 1 285 ? -4.322 7.830 -2.435 1.00 94.06 285 LEU A CA 1
ATOM 2231 C C . LEU A 1 285 ? -3.976 9.215 -2.995 1.00 94.06 285 LEU A C 1
ATOM 2233 O O . LEU A 1 285 ? -2.848 9.435 -3.418 1.00 94.06 285 LEU A O 1
ATOM 2237 N N . VAL A 1 286 ? -4.904 10.176 -2.909 1.00 92.75 286 VAL A N 1
ATOM 2238 C CA . VAL A 1 286 ? -4.675 11.527 -3.440 1.00 92.75 286 VAL A CA 1
ATOM 2239 C C . VAL A 1 286 ? -3.488 12.219 -2.769 1.00 92.75 286 VAL A C 1
ATOM 2241 O O . VAL A 1 286 ? -2.669 12.823 -3.445 1.00 92.75 286 VAL A O 1
ATOM 2244 N N . ILE A 1 287 ? -3.359 12.169 -1.444 1.00 92.75 287 ILE A N 1
ATOM 2245 C CA . ILE A 1 287 ? -2.245 12.865 -0.782 1.00 92.75 287 ILE A CA 1
ATOM 2246 C C . ILE A 1 287 ? -0.909 12.175 -1.094 1.00 92.75 287 ILE A C 1
ATOM 2248 O O . ILE A 1 287 ? 0.106 12.851 -1.262 1.00 92.75 287 ILE A O 1
ATOM 2252 N N . SER A 1 288 ? -0.901 10.844 -1.210 1.00 93.00 288 SER A N 1
ATOM 2253 C CA . SER A 1 288 ? 0.295 10.084 -1.583 1.00 93.00 288 SER A CA 1
ATOM 2254 C C . SER A 1 288 ? 0.743 10.309 -3.038 1.00 93.00 288 SER A C 1
ATOM 2256 O O . SER A 1 288 ? 1.925 10.119 -3.337 1.00 93.00 288 SER A O 1
ATOM 2258 N N . ASP A 1 289 ? -0.123 10.842 -3.907 1.00 90.31 289 ASP A N 1
ATOM 2259 C CA . ASP A 1 289 ? 0.252 11.319 -5.251 1.00 90.31 289 ASP A CA 1
ATOM 2260 C C . ASP A 1 289 ? 1.180 12.527 -5.259 1.00 90.31 289 ASP A C 1
ATOM 2262 O O . ASP A 1 289 ? 1.797 12.828 -6.279 1.00 90.31 289 ASP A O 1
ATOM 2266 N N . ALA A 1 290 ? 1.395 13.185 -4.118 1.00 92.12 290 ALA A N 1
ATOM 2267 C CA . ALA A 1 290 ? 2.453 14.186 -4.025 1.00 92.12 290 ALA A CA 1
ATOM 2268 C C . ALA A 1 290 ? 3.848 13.590 -4.318 1.00 92.12 290 ALA A C 1
ATOM 2270 O O . ALA A 1 290 ? 4.788 14.344 -4.560 1.00 92.12 290 ALA A O 1
ATOM 2271 N N . SER A 1 291 ? 3.983 12.256 -4.340 1.00 91.44 291 SER A N 1
ATOM 2272 C CA . SER A 1 291 ? 5.190 11.546 -4.768 1.00 91.44 291 SER A CA 1
ATOM 2273 C C . SER A 1 291 ? 5.717 12.000 -6.129 1.00 91.44 291 SER A C 1
ATOM 2275 O O . SER A 1 291 ? 6.919 12.215 -6.229 1.00 91.44 291 SER A O 1
ATOM 2277 N N . GLY A 1 292 ? 4.864 12.239 -7.132 1.00 89.00 292 GLY A N 1
ATOM 2278 C CA . GLY A 1 292 ? 5.311 12.690 -8.459 1.00 89.00 292 GLY A CA 1
ATOM 2279 C C . GLY A 1 292 ? 5.989 14.063 -8.419 1.00 89.00 292 GLY A C 1
ATOM 2280 O O . GLY A 1 292 ? 7.088 14.247 -8.945 1.00 89.00 292 GLY A O 1
ATOM 2281 N N . PHE A 1 293 ? 5.392 15.013 -7.694 1.00 89.88 293 PHE A N 1
ATOM 2282 C CA . PHE A 1 293 ? 5.995 16.328 -7.460 1.00 89.88 293 PHE A CA 1
ATOM 2283 C C . PHE A 1 293 ? 7.308 16.227 -6.676 1.00 89.88 293 PHE A C 1
ATOM 2285 O O . PHE A 1 293 ? 8.277 16.920 -6.986 1.00 89.88 293 PHE A O 1
ATOM 2292 N N . ILE A 1 294 ? 7.358 15.349 -5.672 1.00 92.44 294 ILE A N 1
ATOM 2293 C CA . ILE A 1 294 ? 8.568 15.128 -4.878 1.00 92.44 294 ILE A CA 1
ATOM 2294 C C . ILE A 1 294 ? 9.663 14.483 -5.726 1.00 92.44 294 ILE A C 1
ATOM 2296 O O . ILE A 1 294 ? 10.813 14.878 -5.580 1.00 92.44 294 ILE A O 1
ATOM 2300 N N . THR A 1 295 ? 9.335 13.562 -6.635 1.00 91.75 295 THR A N 1
ATOM 2301 C CA . THR A 1 295 ? 10.294 12.995 -7.593 1.00 91.75 295 THR A CA 1
ATOM 2302 C C . THR A 1 295 ? 10.912 14.089 -8.455 1.00 91.75 295 THR A C 1
ATOM 2304 O O . THR A 1 295 ? 12.133 14.173 -8.519 1.00 91.75 295 THR A O 1
ATOM 2307 N N . ILE A 1 296 ? 10.105 14.987 -9.035 1.00 89.56 296 ILE A N 1
ATOM 2308 C CA . ILE A 1 296 ? 10.620 16.133 -9.803 1.00 89.56 296 ILE A CA 1
ATOM 2309 C C . ILE A 1 296 ? 11.536 17.013 -8.949 1.00 89.56 296 ILE A C 1
ATOM 2311 O O . ILE A 1 296 ? 12.664 17.308 -9.346 1.00 89.56 296 ILE A O 1
ATOM 2315 N N . GLY A 1 297 ? 11.070 17.419 -7.766 1.00 88.56 297 GLY A N 1
ATOM 2316 C CA . GLY A 1 297 ? 11.836 18.296 -6.883 1.00 88.56 297 GLY A CA 1
ATOM 2317 C C . GLY A 1 297 ? 13.147 17.662 -6.413 1.00 88.56 297 GLY A C 1
ATOM 2318 O O . GLY A 1 297 ? 14.185 18.321 -6.422 1.00 88.56 297 GLY A O 1
ATOM 2319 N N . ALA A 1 298 ? 13.120 16.379 -6.046 1.00 88.50 298 ALA A N 1
ATOM 2320 C CA . ALA A 1 298 ? 14.300 15.625 -5.636 1.00 88.50 298 ALA A CA 1
ATOM 2321 C C . ALA A 1 298 ? 15.279 15.433 -6.800 1.00 88.50 298 ALA A C 1
ATOM 2323 O O . ALA A 1 298 ? 16.479 15.613 -6.61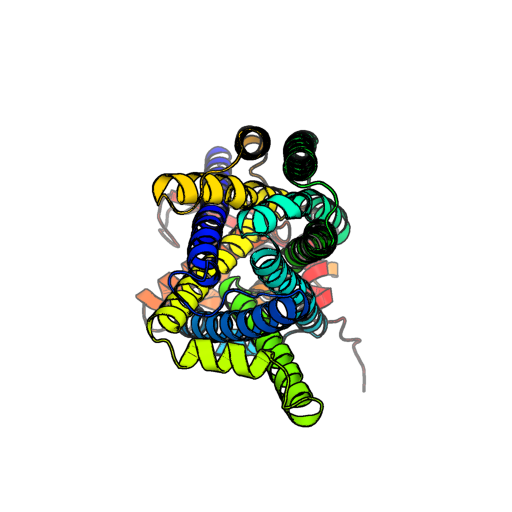0 1.00 88.50 298 ALA A O 1
ATOM 2324 N N . GLY A 1 299 ? 14.784 15.134 -8.003 1.00 86.94 299 GLY A N 1
ATOM 2325 C CA . GLY A 1 299 ? 15.605 14.998 -9.203 1.00 86.94 299 GLY A CA 1
ATOM 2326 C C . GLY A 1 299 ? 16.341 16.282 -9.571 1.00 86.94 299 GLY A C 1
ATOM 2327 O O . GLY A 1 299 ? 17.539 16.231 -9.854 1.00 86.94 299 GLY A O 1
ATOM 2328 N N . MET A 1 300 ? 15.666 17.433 -9.480 1.00 86.25 300 MET A N 1
ATOM 2329 C CA . MET A 1 300 ? 16.285 18.747 -9.686 1.00 86.25 300 MET A CA 1
ATOM 2330 C C . MET A 1 300 ? 17.295 19.081 -8.581 1.00 86.25 300 MET A C 1
ATOM 2332 O O . MET A 1 300 ? 18.403 19.525 -8.875 1.00 86.25 300 MET A O 1
ATOM 2336 N N . LEU A 1 301 ? 16.938 18.845 -7.312 1.00 86.31 301 LEU A N 1
ATOM 2337 C CA . LEU A 1 301 ? 17.799 19.131 -6.158 1.00 86.31 301 LEU A CA 1
ATOM 2338 C C . LEU A 1 301 ? 19.092 18.303 -6.175 1.00 86.31 301 LEU A C 1
ATOM 2340 O O . LEU A 1 301 ? 20.158 18.812 -5.840 1.00 86.31 301 LEU A O 1
ATOM 2344 N N . LEU A 1 302 ? 18.987 17.031 -6.554 1.00 82.88 302 LEU A N 1
ATOM 2345 C CA . LEU A 1 302 ? 20.108 16.095 -6.630 1.00 82.88 302 LEU A CA 1
ATOM 2346 C C . LEU A 1 302 ? 20.837 16.155 -7.983 1.00 82.88 302 LEU A C 1
ATOM 2348 O O . LEU A 1 302 ? 21.777 15.395 -8.194 1.00 82.88 302 LEU A O 1
ATOM 2352 N N . ALA A 1 303 ? 20.404 17.035 -8.895 1.00 81.56 303 ALA A N 1
ATOM 2353 C CA . ALA A 1 303 ? 20.909 17.147 -10.263 1.00 81.56 303 ALA A CA 1
ATOM 2354 C C . ALA A 1 303 ? 20.924 15.810 -11.035 1.00 81.56 303 ALA A C 1
ATOM 2356 O O . ALA A 1 303 ? 21.773 15.591 -11.900 1.00 81.56 303 ALA A O 1
ATOM 2357 N N . VAL A 1 304 ? 19.978 14.915 -10.730 1.00 77.38 304 VAL A N 1
ATOM 2358 C CA . VAL A 1 304 ? 19.863 13.607 -11.390 1.00 77.38 304 VAL A CA 1
ATOM 2359 C C . VAL A 1 304 ? 19.003 13.702 -12.651 1.00 77.38 304 VAL A C 1
ATOM 2361 O O . VAL A 1 304 ? 19.299 13.042 -13.643 1.00 77.38 304 VAL A O 1
ATOM 2364 N N . SER A 1 305 ? 17.979 14.563 -12.655 1.00 74.56 305 SER A N 1
ATOM 2365 C CA . SER A 1 305 ? 17.098 14.767 -13.812 1.00 74.56 305 SER A CA 1
ATOM 2366 C C . SER A 1 305 ? 16.654 16.223 -13.940 1.00 74.56 305 SER A C 1
ATOM 2368 O O . SER A 1 305 ? 16.309 16.853 -12.940 1.00 74.56 305 SER A O 1
ATOM 2370 N N . MET A 1 306 ? 16.589 16.729 -15.174 1.00 79.38 306 MET A N 1
ATOM 2371 C CA . MET A 1 306 ? 16.028 18.044 -15.502 1.00 79.38 306 MET A CA 1
ATOM 2372 C C . MET A 1 306 ? 14.718 17.852 -16.284 1.00 79.38 306 MET A C 1
ATOM 2374 O O . MET A 1 306 ? 14.776 17.553 -17.477 1.00 79.38 306 MET A O 1
ATOM 2378 N N . PRO A 1 307 ? 13.550 17.961 -15.625 1.00 81.81 307 PRO A N 1
ATOM 2379 C CA . PRO A 1 307 ? 12.261 17.710 -16.262 1.00 81.81 307 PRO A CA 1
ATOM 2380 C C . PRO A 1 307 ? 11.891 18.803 -17.266 1.00 81.81 307 PRO A C 1
ATOM 2382 O O . PRO A 1 307 ? 12.319 19.955 -17.146 1.00 81.81 307 PRO A O 1
ATOM 2385 N N . ALA A 1 308 ? 11.053 18.454 -18.243 1.00 86.56 308 ALA A N 1
ATOM 2386 C CA . ALA A 1 308 ? 10.529 19.430 -19.184 1.00 86.56 308 ALA A CA 1
ATOM 2387 C C . ALA A 1 308 ? 9.530 20.370 -18.490 1.00 86.56 308 ALA A C 1
ATOM 2389 O O . ALA A 1 308 ? 8.916 20.040 -17.473 1.00 86.56 308 ALA A O 1
ATOM 2390 N N . TRP A 1 309 ? 9.305 21.549 -19.075 1.00 86.75 309 TRP A N 1
ATOM 2391 C CA . TRP A 1 309 ? 8.385 22.539 -18.504 1.00 86.75 309 TRP A CA 1
ATOM 2392 C C . TRP A 1 309 ? 6.945 22.010 -18.367 1.00 86.75 309 TRP A C 1
ATOM 2394 O O . TRP A 1 309 ? 6.245 22.390 -17.428 1.00 86.75 309 TRP A O 1
ATOM 2404 N N . LEU A 1 310 ? 6.513 21.107 -19.258 1.00 90.00 310 LEU A N 1
ATOM 2405 C CA . LEU A 1 310 ? 5.203 20.451 -19.177 1.00 90.00 310 LEU A CA 1
ATOM 2406 C C . LEU A 1 310 ? 5.105 19.463 -18.014 1.00 90.00 310 LEU A C 1
ATOM 2408 O O . LEU A 1 310 ? 4.046 19.385 -17.397 1.00 90.00 310 LEU A O 1
ATOM 2412 N N . ASP A 1 311 ? 6.192 18.777 -17.658 1.00 87.69 311 ASP A N 1
ATOM 2413 C CA . ASP A 1 311 ? 6.223 17.866 -16.506 1.00 87.69 311 ASP A CA 1
ATOM 2414 C C . ASP A 1 311 ? 6.112 18.652 -15.191 1.00 87.69 311 ASP A C 1
ATOM 2416 O O . ASP A 1 311 ? 5.412 18.251 -14.254 1.00 87.69 311 ASP A O 1
ATOM 2420 N N . ILE A 1 312 ? 6.765 19.820 -15.147 1.00 88.62 312 ILE A N 1
ATOM 2421 C CA . ILE A 1 312 ? 6.671 20.765 -14.031 1.00 88.62 312 ILE A CA 1
ATOM 2422 C C . ILE A 1 312 ? 5.243 21.309 -13.934 1.00 88.62 312 ILE A C 1
ATOM 2424 O O . ILE A 1 312 ? 4.650 21.280 -12.855 1.00 88.62 312 ILE A O 1
ATOM 2428 N N . LEU A 1 313 ? 4.666 21.767 -15.051 1.00 91.75 313 LEU A N 1
ATOM 2429 C CA . LEU A 1 313 ? 3.298 22.283 -15.087 1.00 91.75 313 LEU A CA 1
ATOM 2430 C C . LEU A 1 313 ? 2.286 21.220 -14.645 1.00 91.75 313 LEU A C 1
ATOM 2432 O O . LEU A 1 313 ? 1.444 21.506 -13.793 1.00 91.75 313 LEU A O 1
ATOM 2436 N N . ALA A 1 314 ? 2.391 20.001 -15.181 1.00 91.44 314 ALA A N 1
ATOM 2437 C CA . ALA A 1 314 ? 1.574 18.864 -14.778 1.00 91.44 314 ALA A CA 1
ATOM 2438 C C . ALA A 1 314 ? 1.640 18.669 -13.260 1.00 91.44 314 ALA A C 1
ATOM 2440 O O . ALA A 1 314 ? 0.616 18.732 -12.584 1.00 91.44 314 ALA A O 1
ATOM 2441 N N . SER A 1 315 ? 2.843 18.558 -12.699 1.00 88.38 315 SER A N 1
ATOM 2442 C CA . SER A 1 315 ? 3.035 18.331 -11.263 1.00 88.38 315 SER A CA 1
ATOM 2443 C C . SER A 1 315 ? 2.501 19.465 -10.384 1.00 88.38 315 SER A C 1
ATOM 2445 O O . SER A 1 315 ? 1.935 19.204 -9.322 1.00 88.38 315 SER A O 1
ATOM 2447 N N . VAL A 1 316 ? 2.609 20.723 -10.823 1.00 90.81 316 VAL A N 1
ATOM 2448 C CA . VAL A 1 316 ? 2.020 21.877 -10.118 1.00 90.81 316 VAL A CA 1
ATOM 2449 C C . VAL A 1 316 ? 0.493 21.787 -10.093 1.00 90.81 316 VAL A C 1
ATOM 2451 O O . VAL A 1 316 ? -0.116 21.980 -9.038 1.00 90.81 316 VAL A O 1
ATOM 2454 N N . VAL A 1 317 ? -0.135 21.457 -11.227 1.00 94.25 317 VAL A N 1
ATOM 2455 C CA . VAL A 1 317 ? -1.593 21.268 -11.310 1.00 94.25 317 VAL A CA 1
ATOM 2456 C C . VAL A 1 317 ? -2.037 20.142 -10.376 1.00 94.25 317 VAL A C 1
ATOM 2458 O O . VAL A 1 317 ? -2.993 20.303 -9.620 1.00 94.25 317 VAL A O 1
ATOM 2461 N N . MET A 1 318 ? -1.305 19.031 -10.347 1.00 90.81 318 MET A N 1
ATOM 2462 C CA . MET A 1 318 ? -1.613 17.899 -9.472 1.00 90.81 318 MET A CA 1
ATOM 2463 C C . MET A 1 318 ? -1.531 18.266 -7.987 1.00 90.81 318 MET A C 1
ATOM 2465 O O . MET A 1 318 ? -2.459 17.978 -7.229 1.00 90.81 318 MET A O 1
ATOM 2469 N N . ILE A 1 319 ? -0.487 18.992 -7.574 1.00 92.06 319 ILE A N 1
ATOM 2470 C CA . ILE A 1 319 ? -0.362 19.505 -6.202 1.00 92.06 319 ILE A CA 1
ATOM 2471 C C . ILE A 1 319 ? -1.516 20.440 -5.839 1.00 92.06 319 ILE A C 1
ATOM 2473 O O . ILE A 1 319 ? -2.020 20.369 -4.717 1.00 92.06 319 ILE A O 1
ATOM 2477 N N . ALA A 1 320 ? -1.992 21.273 -6.769 1.00 93.81 320 ALA A N 1
ATOM 2478 C CA . ALA A 1 320 ? -3.164 22.111 -6.526 1.00 93.81 320 ALA A CA 1
ATOM 2479 C C . ALA A 1 320 ? -4.412 21.267 -6.198 1.00 93.81 320 ALA A C 1
ATOM 2481 O O . ALA A 1 320 ? -5.161 21.609 -5.280 1.00 93.81 320 ALA A O 1
ATOM 2482 N N . GLY A 1 321 ? -4.597 20.126 -6.870 1.00 92.56 321 GLY A N 1
ATOM 2483 C CA . GLY A 1 321 ? -5.657 19.164 -6.554 1.00 92.56 321 GLY A CA 1
ATOM 2484 C C . GLY A 1 321 ? -5.510 18.536 -5.162 1.00 92.56 321 GLY A C 1
ATOM 2485 O O . GLY A 1 321 ? -6.489 18.438 -4.419 1.00 92.56 321 GLY A O 1
ATOM 2486 N N . ILE A 1 322 ? -4.286 18.191 -4.754 1.00 90.44 322 ILE A N 1
ATOM 2487 C CA . ILE A 1 322 ? -3.996 17.652 -3.412 1.00 90.44 322 ILE A CA 1
ATOM 2488 C C . ILE A 1 322 ? -4.286 18.694 -2.324 1.00 90.44 322 ILE A C 1
ATOM 2490 O O . ILE A 1 322 ? -4.966 18.400 -1.335 1.00 90.44 322 ILE A O 1
ATOM 2494 N N . LEU A 1 323 ? -3.815 19.930 -2.517 1.00 91.12 323 LEU A N 1
ATOM 2495 C CA . LEU A 1 323 ? -4.062 21.046 -1.602 1.00 91.12 323 LEU A CA 1
ATOM 2496 C C . LEU A 1 323 ? -5.557 21.342 -1.476 1.00 91.12 323 LEU A C 1
ATOM 2498 O O . LEU A 1 323 ? -6.042 21.567 -0.366 1.00 91.12 323 LEU A O 1
ATOM 2502 N N . TRP A 1 324 ? -6.299 21.273 -2.583 1.00 92.56 324 TRP A N 1
ATOM 2503 C CA . TRP A 1 324 ? -7.752 21.408 -2.577 1.00 92.56 324 TRP A CA 1
ATOM 2504 C C . TRP A 1 324 ? -8.408 20.376 -1.652 1.00 92.56 324 TRP A C 1
ATOM 2506 O O . TRP A 1 324 ? -9.156 20.745 -0.743 1.00 92.56 324 TRP A O 1
ATOM 2516 N N . ILE A 1 325 ? -8.087 19.086 -1.807 1.00 89.31 325 ILE A N 1
ATOM 2517 C CA . ILE A 1 325 ? -8.646 18.041 -0.934 1.00 89.31 325 ILE A CA 1
ATOM 2518 C C . ILE A 1 325 ? -8.253 18.262 0.528 1.00 89.31 325 ILE A C 1
ATOM 2520 O O . ILE A 1 325 ? -9.090 18.081 1.413 1.00 89.31 325 ILE A O 1
ATOM 2524 N N . TYR A 1 326 ? -7.017 18.677 0.805 1.00 84.69 326 TYR A N 1
ATOM 2525 C CA . TYR A 1 326 ? -6.575 18.927 2.174 1.00 84.69 326 TYR A CA 1
ATOM 2526 C C . TYR A 1 326 ? -7.363 20.055 2.853 1.00 84.69 326 TYR A C 1
ATOM 2528 O O . TYR A 1 326 ? -7.891 19.857 3.953 1.00 84.69 326 TYR A O 1
ATOM 2536 N N . LEU A 1 327 ? -7.472 21.212 2.190 1.00 84.75 327 LEU A N 1
ATOM 2537 C CA . LEU A 1 327 ? -8.120 22.409 2.733 1.00 84.75 327 LEU A CA 1
ATOM 2538 C C . LEU A 1 327 ? -9.581 22.145 3.107 1.00 84.75 327 LEU A C 1
ATOM 2540 O O . LEU A 1 327 ? -10.046 22.577 4.164 1.00 84.75 327 LEU A O 1
ATOM 2544 N N . PHE A 1 328 ? -10.293 21.385 2.275 1.00 82.56 328 PHE A N 1
ATOM 2545 C CA . PHE A 1 328 ? -11.695 21.055 2.518 1.00 82.56 328 PHE A CA 1
ATOM 2546 C C . PHE A 1 328 ? -11.893 19.780 3.346 1.00 82.56 328 PHE A C 1
ATOM 2548 O O . PHE A 1 328 ? -12.914 19.635 4.015 1.00 82.56 328 PHE A O 1
ATOM 2555 N N . GLY A 1 329 ? -10.914 18.877 3.385 1.00 73.25 329 GLY A N 1
ATOM 2556 C CA . GLY A 1 329 ? -11.034 17.602 4.086 1.00 73.25 329 GLY A CA 1
ATOM 2557 C C . GLY A 1 329 ? -11.012 17.715 5.614 1.00 73.25 329 GLY A C 1
ATOM 2558 O O . GLY A 1 329 ? -11.616 16.874 6.280 1.00 73.25 329 GLY A O 1
ATOM 2559 N N . ILE A 1 330 ? -10.419 18.776 6.186 1.00 63.66 330 ILE A N 1
ATOM 2560 C CA . ILE A 1 330 ? -10.459 19.049 7.641 1.00 63.66 330 ILE A CA 1
ATOM 2561 C C . ILE A 1 330 ? -11.900 19.281 8.127 1.00 63.66 330 ILE A C 1
ATOM 2563 O O . ILE A 1 330 ? -12.238 18.926 9.259 1.00 63.66 330 ILE A O 1
ATOM 2567 N N . GLN A 1 331 ? -12.762 19.850 7.278 1.00 64.25 331 GLN A N 1
ATOM 2568 C CA . GLN A 1 331 ? -14.178 20.084 7.595 1.00 64.25 331 GLN A CA 1
ATOM 2569 C C . GLN A 1 331 ? -14.980 18.771 7.665 1.00 64.25 331 GLN A C 1
ATOM 2571 O O . GLN A 1 331 ? -16.075 18.739 8.218 1.00 64.25 331 GLN A O 1
ATOM 2576 N N . GLU A 1 332 ? -14.403 17.673 7.175 1.00 69.44 332 GLU A N 1
ATOM 2577 C CA . GLU A 1 332 ? -14.999 16.339 7.092 1.00 69.44 332 GLU A CA 1
ATOM 2578 C C . GLU A 1 332 ? -14.309 15.335 8.032 1.00 69.44 332 GLU A C 1
ATOM 2580 O O . GLU A 1 332 ? -14.363 14.128 7.808 1.00 69.44 332 GLU A O 1
ATOM 2585 N N . ALA A 1 333 ? -13.643 15.800 9.096 1.00 72.19 333 ALA A N 1
ATOM 2586 C CA . ALA A 1 333 ? -12.836 14.967 9.999 1.00 72.19 333 ALA A CA 1
ATOM 2587 C C . ALA A 1 333 ? -13.629 13.938 10.850 1.00 72.19 333 ALA A C 1
ATOM 2589 O O . ALA A 1 333 ? -13.091 13.391 11.815 1.00 72.19 333 ALA A O 1
ATOM 2590 N N . GLY A 1 334 ? -14.895 13.662 10.530 1.00 79.75 334 GLY A N 1
ATOM 2591 C CA . GLY A 1 334 ? -15.694 12.586 11.127 1.00 79.75 334 GLY A CA 1
ATOM 2592 C C . GLY A 1 334 ? -15.367 11.198 10.549 1.00 79.75 334 GLY A C 1
ATOM 2593 O O . GLY A 1 334 ? -14.368 11.044 9.838 1.00 79.75 334 GLY A O 1
ATOM 2594 N N . PRO A 1 335 ? -16.186 10.173 10.849 1.00 83.50 335 PRO A N 1
ATOM 2595 C CA . PRO A 1 335 ? -16.070 8.863 10.213 1.00 83.50 335 PRO A CA 1
ATOM 2596 C C . PRO A 1 335 ? -16.144 9.007 8.693 1.00 83.50 335 PRO A C 1
ATOM 2598 O O . PRO A 1 335 ? -17.055 9.662 8.176 1.00 83.50 335 PRO A O 1
ATOM 2601 N N . TYR A 1 336 ? -15.182 8.417 7.985 1.00 87.81 336 TYR A N 1
ATOM 2602 C CA . TYR A 1 336 ? -15.095 8.533 6.526 1.00 87.81 336 TYR A CA 1
ATOM 2603 C C . TYR A 1 336 ? -15.961 7.496 5.803 1.00 87.81 336 TYR A C 1
ATOM 2605 O O . TYR A 1 336 ? -16.155 7.603 4.599 1.00 87.81 336 TYR A O 1
ATOM 2613 N N . ARG A 1 337 ? -16.536 6.528 6.522 1.00 87.81 337 ARG A N 1
ATOM 2614 C CA . ARG A 1 337 ? -17.563 5.607 6.012 1.00 87.81 337 ARG A CA 1
ATOM 2615 C C . ARG A 1 337 ? -18.896 5.831 6.718 1.00 87.81 337 ARG A C 1
ATOM 2617 O O . ARG A 1 337 ? -18.989 6.541 7.728 1.00 87.81 337 ARG A O 1
ATOM 2624 N N . GLU A 1 338 ? -19.960 5.289 6.145 1.00 78.38 338 GLU A N 1
ATOM 2625 C CA . GLU A 1 338 ? -21.271 5.272 6.793 1.00 78.38 338 GLU A CA 1
ATOM 2626 C C . GLU A 1 338 ? -21.240 4.451 8.086 1.00 78.38 338 GLU A C 1
ATOM 2628 O O . GLU A 1 338 ? -20.685 3.360 8.143 1.00 78.38 338 GLU A O 1
ATOM 2633 N N . ALA A 1 339 ? -21.799 5.030 9.149 1.00 79.00 339 ALA A N 1
ATOM 2634 C CA . ALA A 1 339 ? -21.813 4.465 10.492 1.00 79.00 339 ALA A CA 1
ATOM 2635 C C . ALA A 1 339 ? -23.271 4.368 10.948 1.00 79.00 339 ALA A C 1
ATOM 2637 O O . ALA A 1 339 ? -23.747 5.181 11.742 1.00 79.00 339 ALA A O 1
ATOM 2638 N N . THR A 1 340 ? -24.000 3.417 10.369 1.00 81.31 340 THR A N 1
ATOM 2639 C CA . THR A 1 340 ? -25.406 3.175 10.707 1.00 81.31 340 THR A CA 1
ATOM 2640 C C . THR A 1 340 ? -25.478 2.464 12.053 1.00 81.31 340 THR A C 1
ATOM 2642 O O . THR A 1 340 ? -24.871 1.405 12.235 1.00 81.31 340 THR A O 1
ATOM 2645 N N . LEU A 1 341 ? -26.188 3.065 13.010 1.00 80.12 341 LEU A N 1
ATOM 2646 C CA . LEU A 1 341 ? -26.415 2.461 14.321 1.00 80.12 341 LEU A CA 1
ATOM 2647 C C . LEU A 1 341 ? -27.215 1.164 14.174 1.00 80.12 341 LEU A C 1
ATOM 2649 O O . LEU A 1 341 ? -28.076 1.054 13.303 1.00 80.12 341 LEU A O 1
ATOM 2653 N N . LEU A 1 342 ? -26.931 0.196 15.043 1.00 76.12 342 LEU A N 1
ATOM 2654 C CA . LEU A 1 342 ? -27.700 -1.040 15.121 1.00 76.12 342 LEU A CA 1
ATOM 2655 C C . LEU A 1 342 ? -29.122 -0.725 15.594 1.00 76.12 342 LEU A C 1
ATOM 2657 O O . LEU A 1 342 ? -29.315 -0.297 16.730 1.00 76.12 342 LEU A O 1
ATOM 2661 N N . SER A 1 343 ? -30.105 -0.935 14.721 1.00 67.25 343 SER A N 1
ATOM 2662 C CA . SER A 1 343 ? -31.526 -0.908 15.082 1.00 67.25 343 SER A CA 1
ATOM 2663 C C . SER A 1 343 ? -31.996 -2.230 15.694 1.00 67.25 343 SER A C 1
ATOM 2665 O O . SER A 1 343 ? -32.951 -2.232 16.462 1.00 67.25 343 SER A O 1
ATOM 2667 N N . ASP A 1 344 ? -31.316 -3.335 15.371 1.00 71.62 344 ASP A N 1
ATOM 2668 C CA . ASP A 1 344 ? -31.610 -4.689 15.844 1.00 71.62 344 ASP A CA 1
ATOM 2669 C C . ASP A 1 344 ? -30.369 -5.294 16.538 1.00 71.62 344 ASP A C 1
ATOM 2671 O O . ASP A 1 344 ? -29.351 -5.528 15.874 1.00 71.62 344 ASP A O 1
ATOM 2675 N N . PRO A 1 345 ? -30.415 -5.534 17.863 1.00 70.44 345 PRO A N 1
ATOM 2676 C CA . PRO A 1 345 ? -29.321 -6.154 18.609 1.00 70.44 345 PRO A CA 1
ATOM 2677 C C . PRO A 1 345 ? -28.967 -7.568 18.135 1.00 70.44 345 PRO A C 1
ATOM 2679 O O . PRO A 1 345 ? -27.811 -7.964 18.273 1.00 70.44 345 PRO A O 1
ATOM 2682 N N . SER A 1 346 ? -29.911 -8.301 17.530 1.00 72.31 346 SER A N 1
ATOM 2683 C CA . SER A 1 346 ? -29.696 -9.691 17.106 1.00 72.31 346 SER A CA 1
ATOM 2684 C C . SER A 1 346 ? -28.643 -9.836 16.002 1.00 72.31 346 SER A C 1
ATOM 2686 O O . SER A 1 346 ? -28.056 -10.899 15.824 1.00 72.31 346 SER A O 1
ATOM 2688 N N . MET A 1 347 ? -28.296 -8.751 15.297 1.00 70.25 347 MET A N 1
ATOM 2689 C CA . MET A 1 347 ? -27.183 -8.750 14.338 1.00 70.25 347 MET A CA 1
ATOM 2690 C C . MET A 1 347 ? -25.809 -8.986 14.981 1.00 70.25 347 MET A C 1
ATOM 2692 O O . MET A 1 347 ? -24.857 -9.338 14.280 1.00 70.25 347 MET A O 1
ATOM 2696 N N . ALA A 1 348 ? -25.674 -8.756 16.287 1.00 71.31 348 ALA A N 1
ATOM 2697 C CA . ALA A 1 348 ? -24.480 -9.104 17.050 1.00 71.31 348 ALA A CA 1
ATOM 2698 C C . ALA A 1 348 ? -24.551 -10.518 17.660 1.00 71.31 348 ALA A C 1
ATOM 2700 O O . ALA A 1 348 ? -23.533 -10.996 18.174 1.00 71.31 348 ALA A O 1
ATOM 2701 N N . ASP A 1 349 ? -25.697 -11.206 17.569 1.00 74.44 349 ASP A N 1
ATOM 2702 C CA . ASP A 1 349 ? -25.853 -12.562 18.089 1.00 74.44 349 ASP A CA 1
ATOM 2703 C C . ASP A 1 349 ? -24.973 -13.547 17.310 1.00 74.44 349 ASP A C 1
ATOM 2705 O O . ASP A 1 349 ? -24.798 -13.465 16.093 1.00 74.44 349 ASP A O 1
ATOM 2709 N N . GLY A 1 350 ? -24.383 -14.495 18.038 1.00 77.56 350 GLY A N 1
ATOM 2710 C CA . GLY A 1 350 ? -23.467 -15.483 17.466 1.00 77.56 350 GLY A CA 1
ATOM 2711 C C . GLY A 1 350 ? -22.023 -15.000 17.294 1.00 77.56 350 GLY A C 1
ATOM 2712 O O . GLY A 1 350 ? -21.204 -15.751 16.772 1.00 77.56 350 GLY A O 1
ATOM 2713 N N . ALA A 1 351 ? -21.672 -13.794 17.755 1.00 86.06 351 ALA A N 1
ATOM 2714 C CA . ALA A 1 351 ? -20.277 -13.371 17.851 1.00 86.06 351 ALA A CA 1
ATOM 2715 C C . ALA A 1 351 ? -19.479 -14.299 18.787 1.00 86.06 351 ALA A C 1
ATOM 2717 O O . ALA A 1 351 ? -19.864 -14.523 19.936 1.00 86.06 351 ALA A O 1
ATOM 2718 N N . VAL A 1 352 ? -18.332 -14.806 18.320 1.00 88.75 352 VAL A N 1
ATOM 2719 C CA . VAL A 1 352 ? -17.485 -15.723 19.103 1.00 88.75 352 VAL A CA 1
ATOM 2720 C C . VAL A 1 352 ? -16.099 -15.127 19.314 1.00 88.75 352 VAL A C 1
ATOM 2722 O O . VAL A 1 352 ? -15.419 -14.714 18.379 1.00 88.75 352 VAL A O 1
ATOM 2725 N N . LEU A 1 353 ? -15.615 -15.131 20.554 1.00 90.00 353 LEU A N 1
ATOM 2726 C CA . LEU A 1 353 ? -14.232 -14.765 20.862 1.00 90.00 353 LEU A CA 1
ATOM 2727 C C . LEU A 1 353 ? -13.276 -15.917 20.522 1.00 90.00 353 LEU A C 1
ATOM 2729 O O . LEU A 1 353 ? -13.012 -16.792 21.344 1.00 90.00 353 LEU A O 1
ATOM 2733 N N . ARG A 1 354 ? -12.711 -15.906 19.310 1.00 89.62 354 ARG A N 1
ATOM 2734 C CA . ARG A 1 354 ? -11.731 -16.908 18.865 1.00 89.62 354 ARG A CA 1
ATOM 2735 C C . ARG A 1 354 ? -10.300 -16.411 19.077 1.00 89.62 354 ARG A C 1
ATOM 2737 O O . ARG A 1 354 ? -9.906 -15.346 18.612 1.00 89.62 354 ARG A O 1
ATOM 2744 N N . THR A 1 355 ? -9.473 -17.206 19.750 1.00 86.88 355 THR A N 1
ATOM 2745 C CA . THR A 1 355 ? -8.068 -16.856 20.054 1.00 86.88 355 THR A CA 1
ATOM 2746 C C . THR A 1 355 ? -7.164 -16.803 18.819 1.00 86.88 355 THR A C 1
ATOM 2748 O O . THR A 1 355 ? -6.113 -16.148 18.860 1.00 86.88 355 THR A O 1
ATOM 2751 N N . ARG A 1 356 ? -7.569 -17.487 17.741 1.00 88.06 356 ARG A N 1
ATOM 2752 C CA . ARG A 1 356 ? -6.916 -17.484 16.425 1.00 88.06 356 ARG A CA 1
ATOM 2753 C C . ARG A 1 356 ? -7.211 -16.232 15.601 1.00 88.06 356 ARG A C 1
ATOM 2755 O O . ARG A 1 356 ? -6.462 -15.949 14.675 1.00 88.06 356 ARG A O 1
ATOM 2762 N N . ASP A 1 357 ? -8.259 -15.483 15.938 1.00 92.25 357 ASP A N 1
ATOM 2763 C CA . ASP A 1 357 ? -8.636 -14.312 15.156 1.00 92.25 357 ASP A CA 1
ATOM 2764 C C . ASP A 1 357 ? -7.653 -13.155 15.414 1.00 92.25 357 ASP A C 1
ATOM 2766 O O . ASP A 1 357 ? -7.215 -12.957 16.560 1.00 92.25 357 ASP A O 1
ATOM 2770 N N . PRO A 1 358 ? -7.329 -12.364 14.375 1.00 93.62 358 PRO A N 1
ATOM 2771 C CA . PRO A 1 358 ? -6.605 -11.107 14.509 1.00 93.62 358 PRO A CA 1
ATOM 2772 C C . PRO A 1 358 ? -7.190 -10.173 15.576 1.00 93.62 358 PRO A C 1
ATOM 2774 O O . PRO A 1 358 ? -8.387 -10.188 15.879 1.00 93.62 358 PRO A O 1
ATOM 2777 N N . VAL A 1 359 ? -6.346 -9.307 16.134 1.00 93.25 359 VAL A N 1
ATOM 2778 C CA . VAL A 1 359 ? -6.687 -8.455 17.281 1.00 93.25 359 VAL A CA 1
ATOM 2779 C C . VAL A 1 359 ? -7.901 -7.556 17.030 1.00 93.25 359 VAL A C 1
ATOM 2781 O O . VAL A 1 359 ? -8.741 -7.433 17.920 1.00 93.25 359 VAL A O 1
ATOM 2784 N N . LYS A 1 360 ? -8.048 -6.965 15.834 1.00 94.88 360 LYS A N 1
ATOM 2785 C CA . LYS A 1 360 ? -9.197 -6.093 15.522 1.00 94.88 360 LYS A CA 1
ATOM 2786 C C . LYS A 1 360 ? -10.501 -6.874 15.365 1.00 94.88 360 LYS A C 1
ATOM 2788 O O . LYS A 1 360 ? -11.537 -6.408 15.827 1.00 94.88 360 LYS A O 1
ATOM 2793 N N . LEU A 1 361 ? -10.453 -8.093 14.823 1.00 94.62 361 LEU A N 1
ATOM 2794 C CA . LEU A 1 361 ? -11.620 -8.984 14.793 1.00 94.62 361 LEU A CA 1
ATOM 2795 C C . LEU A 1 361 ? -12.049 -9.399 16.201 1.00 94.62 361 LEU A C 1
ATOM 2797 O O . LEU A 1 361 ? -13.232 -9.353 16.527 1.00 94.62 361 LEU A O 1
ATOM 2801 N N . ARG A 1 362 ? -11.091 -9.703 17.081 1.00 94.38 362 ARG A N 1
ATOM 2802 C CA . ARG A 1 362 ? -11.389 -9.960 18.495 1.00 94.38 362 ARG A CA 1
ATOM 2803 C C . ARG A 1 362 ? -11.961 -8.740 19.214 1.00 94.38 362 ARG A C 1
ATOM 2805 O O . ARG A 1 362 ? -12.782 -8.915 20.108 1.00 94.38 362 ARG A O 1
ATOM 2812 N N . LEU A 1 363 ? -11.528 -7.528 18.857 1.00 95.12 363 LEU A N 1
ATOM 2813 C CA . LEU A 1 363 ? -12.105 -6.288 19.383 1.00 95.12 363 LEU A CA 1
ATOM 2814 C C . LEU A 1 363 ? -13.575 -6.151 18.971 1.00 95.12 363 LEU A C 1
ATOM 2816 O O . LEU A 1 363 ? -14.406 -5.884 19.834 1.00 95.12 363 LEU A O 1
ATOM 2820 N N . LEU A 1 364 ? -13.902 -6.398 17.696 1.00 94.69 364 LEU A N 1
ATOM 2821 C CA . LEU A 1 364 ? -15.293 -6.428 17.229 1.00 94.69 364 LEU A CA 1
ATOM 2822 C C . LEU A 1 364 ? -16.114 -7.479 17.985 1.00 94.69 364 LEU A C 1
ATOM 2824 O O . LEU A 1 364 ? -17.165 -7.144 18.518 1.00 94.69 364 LEU A O 1
ATOM 2828 N N . ALA A 1 365 ? -15.614 -8.714 18.097 1.00 94.06 365 ALA A N 1
ATOM 2829 C CA . ALA A 1 365 ? -16.306 -9.788 18.810 1.00 94.06 365 ALA A CA 1
ATOM 2830 C C . ALA A 1 365 ? -16.540 -9.451 20.292 1.00 94.06 365 ALA A C 1
ATOM 2832 O O . ALA A 1 365 ? -17.624 -9.676 20.819 1.00 94.06 365 ALA A O 1
ATOM 2833 N N . TYR A 1 366 ? -15.543 -8.869 20.964 1.00 94.50 366 TYR A N 1
ATOM 2834 C CA . TYR A 1 366 ? -15.662 -8.481 22.368 1.00 94.50 366 TYR A CA 1
ATOM 2835 C C . TYR A 1 366 ? -16.761 -7.431 22.583 1.00 94.50 366 TYR A C 1
ATOM 2837 O O . TYR A 1 366 ? -17.562 -7.569 23.505 1.00 94.50 366 TYR A O 1
ATOM 2845 N N . ILE A 1 367 ? -16.810 -6.395 21.739 1.00 93.62 367 ILE A N 1
ATOM 2846 C CA . ILE A 1 367 ? -17.830 -5.339 21.832 1.00 93.62 367 ILE A CA 1
ATOM 2847 C C . ILE A 1 367 ? -19.209 -5.891 21.431 1.00 93.62 367 ILE A C 1
ATOM 2849 O O . ILE A 1 367 ? -20.207 -5.521 22.036 1.00 93.62 367 ILE A O 1
ATOM 2853 N N . ALA A 1 368 ? -19.279 -6.812 20.465 1.00 91.88 368 ALA A N 1
ATOM 2854 C CA . ALA A 1 368 ? -20.532 -7.467 20.087 1.00 91.88 368 ALA A CA 1
ATOM 2855 C C . ALA A 1 368 ? -21.149 -8.245 21.264 1.00 91.88 368 ALA A C 1
ATOM 2857 O O . ALA A 1 368 ? -22.333 -8.095 21.537 1.00 91.88 368 ALA A O 1
ATOM 2858 N N . ILE A 1 369 ? -20.334 -9.010 22.002 1.00 90.94 369 ILE A N 1
ATOM 2859 C CA . ILE A 1 369 ? -20.789 -9.848 23.126 1.00 90.94 369 ILE A CA 1
ATOM 2860 C C . ILE A 1 369 ? -21.188 -9.013 24.350 1.00 90.94 369 ILE A C 1
ATOM 2862 O O . ILE A 1 369 ? -22.176 -9.313 25.013 1.00 90.94 369 ILE A O 1
ATOM 2866 N N . ASN A 1 370 ? -20.405 -7.986 24.684 1.00 90.12 370 ASN A N 1
ATOM 2867 C CA . ASN A 1 370 ? -20.592 -7.219 25.922 1.00 90.12 370 ASN A CA 1
ATOM 2868 C C . ASN A 1 370 ? -21.490 -5.982 25.736 1.00 90.12 370 ASN A C 1
ATOM 2870 O O . ASN A 1 370 ? -21.762 -5.266 26.700 1.00 90.12 370 ASN A O 1
ATOM 2874 N N . GLY A 1 371 ? -21.938 -5.711 24.507 1.00 84.38 371 GLY A N 1
ATOM 2875 C CA . GLY A 1 371 ? -22.695 -4.513 24.168 1.00 84.38 371 GLY A CA 1
ATOM 2876 C C . GLY A 1 371 ? -21.836 -3.243 24.216 1.00 84.38 371 GLY A C 1
ATOM 2877 O O . GLY A 1 371 ? -20.623 -3.287 23.992 1.00 84.38 371 GLY A O 1
ATOM 2878 N N . PRO A 1 372 ? -22.442 -2.070 24.479 1.00 90.88 372 PRO A N 1
ATOM 2879 C CA . PRO A 1 372 ? -21.693 -0.828 24.557 1.00 90.88 372 PRO A CA 1
ATOM 2880 C C . PRO A 1 372 ? -20.676 -0.861 25.705 1.00 90.88 372 PRO A C 1
ATOM 2882 O O . PRO A 1 372 ? -21.055 -0.858 26.876 1.00 90.88 372 PRO A O 1
ATOM 2885 N N . VAL A 1 373 ? -19.387 -0.828 25.376 1.00 93.62 373 VAL A N 1
ATOM 2886 C CA . VAL A 1 373 ? -18.285 -0.939 26.346 1.00 93.62 373 VAL A CA 1
ATOM 2887 C C . VAL A 1 373 ? -17.348 0.247 26.254 1.00 93.62 373 VAL A C 1
ATOM 2889 O O . VAL A 1 373 ? -17.145 0.837 25.189 1.00 93.62 373 VAL A O 1
ATOM 2892 N N . TRP A 1 374 ? -16.752 0.615 27.382 1.00 95.00 374 TRP A N 1
ATOM 2893 C CA . TRP A 1 374 ? -15.795 1.708 27.393 1.00 95.00 374 TRP A CA 1
ATOM 2894 C C . TRP A 1 374 ? -14.441 1.290 26.822 1.00 95.00 374 TRP A C 1
ATOM 2896 O O . TRP A 1 374 ? -13.944 0.190 27.067 1.00 95.00 374 TRP A O 1
ATOM 2906 N N . ASP A 1 375 ? -13.778 2.216 26.130 1.00 93.50 375 ASP A N 1
ATOM 2907 C CA . ASP A 1 375 ? -12.438 2.011 25.574 1.00 93.50 375 ASP A CA 1
ATOM 2908 C C . ASP A 1 375 ? -11.407 1.493 26.599 1.00 93.50 375 ASP A C 1
ATOM 2910 O O . ASP A 1 375 ? -10.563 0.649 26.284 1.00 93.50 375 ASP A O 1
ATOM 2914 N N . TYR A 1 376 ? -11.487 1.951 27.848 1.00 92.44 376 TYR A N 1
ATOM 2915 C CA . TYR A 1 376 ? -10.619 1.508 28.934 1.00 92.44 376 TYR A CA 1
ATOM 2916 C C . TYR A 1 376 ? -10.946 0.105 29.462 1.00 92.44 376 TYR A C 1
ATOM 2918 O O . TYR A 1 376 ? -10.030 -0.533 29.982 1.00 92.44 376 TYR A O 1
ATOM 2926 N N . GLU A 1 377 ? -12.189 -0.376 29.362 1.00 93.56 377 GLU A N 1
ATOM 2927 C CA . GLU A 1 377 ? -12.589 -1.737 29.765 1.00 93.56 377 GLU A CA 1
ATOM 2928 C C . GLU A 1 377 ? -12.010 -2.735 28.776 1.00 93.56 377 GLU A C 1
ATOM 2930 O O . GLU A 1 377 ? -11.250 -3.623 29.160 1.00 93.56 377 GLU A O 1
ATOM 2935 N N . VAL A 1 378 ? -12.247 -2.482 27.486 1.00 93.31 378 VAL A N 1
ATOM 2936 C CA . VAL A 1 378 ? -11.692 -3.265 26.379 1.00 93.31 378 VAL A CA 1
ATOM 2937 C C . VAL A 1 378 ? -10.166 -3.327 26.480 1.00 93.31 378 VAL A C 1
ATOM 2939 O O . VAL A 1 378 ? -9.563 -4.400 26.450 1.00 93.31 378 VAL A O 1
ATOM 2942 N N . ALA A 1 379 ? -9.512 -2.178 26.674 1.00 92.75 379 ALA A N 1
ATOM 2943 C CA . ALA A 1 379 ? -8.062 -2.127 26.834 1.00 92.75 379 ALA A CA 1
ATOM 2944 C C . ALA A 1 379 ? -7.569 -2.861 28.095 1.00 92.75 379 ALA A C 1
ATOM 2946 O O . ALA A 1 379 ? -6.451 -3.379 28.104 1.00 92.75 379 ALA A O 1
ATOM 2947 N N . SER A 1 380 ? -8.362 -2.894 29.169 1.00 91.88 380 SER A N 1
ATOM 2948 C CA . SER A 1 380 ? -7.998 -3.612 30.395 1.00 91.88 380 SER A CA 1
ATOM 2949 C C . SER A 1 380 ? -8.054 -5.118 30.180 1.00 91.88 380 SER A C 1
ATOM 2951 O O . SER A 1 380 ? -7.072 -5.776 30.509 1.00 91.88 380 SER A O 1
ATOM 2953 N N . TRP A 1 381 ? -9.099 -5.621 29.517 1.00 93.00 381 TRP A N 1
ATOM 2954 C CA . TRP A 1 381 ? -9.235 -7.032 29.146 1.00 93.00 381 TRP A CA 1
ATOM 2955 C C . TRP A 1 381 ? -8.075 -7.516 28.259 1.00 93.00 381 TRP A C 1
ATOM 2957 O O . TRP A 1 381 ? -7.394 -8.485 28.579 1.00 93.00 381 TRP A O 1
ATOM 2967 N N . PHE A 1 382 ? -7.734 -6.780 27.193 1.00 90.38 382 PHE A N 1
ATOM 2968 C CA . PHE A 1 382 ? -6.607 -7.148 26.315 1.00 90.38 382 PHE A CA 1
ATOM 2969 C C . PHE A 1 382 ? -5.224 -7.038 26.975 1.00 90.38 382 PHE A C 1
ATOM 2971 O O . PHE A 1 382 ? -4.253 -7.602 26.468 1.00 90.38 382 PHE A O 1
ATOM 2978 N N . SER A 1 383 ? -5.114 -6.284 28.070 1.00 90.25 383 SER A N 1
ATOM 2979 C CA . SER A 1 383 ? -3.857 -6.090 28.799 1.00 90.25 383 SER A CA 1
ATOM 2980 C C . SER A 1 383 ? -3.781 -6.894 30.100 1.00 90.25 383 SER A C 1
ATOM 2982 O O . SER A 1 383 ? -2.803 -6.772 30.850 1.00 90.25 383 SER A O 1
ATOM 2984 N N . GLU A 1 384 ? -4.802 -7.707 30.369 1.00 89.50 384 GLU A N 1
ATOM 2985 C CA . GLU A 1 384 ? -4.854 -8.625 31.494 1.00 89.50 384 GLU A CA 1
ATOM 2986 C C . GLU A 1 384 ? -3.736 -9.671 31.378 1.00 89.50 384 GLU A C 1
ATOM 2988 O O . GLU A 1 384 ? -3.333 -10.072 30.286 1.00 89.50 384 GLU A O 1
ATOM 2993 N N . GLY A 1 385 ? -3.137 -10.039 32.510 1.00 82.69 385 GLY A N 1
ATOM 2994 C CA . GLY A 1 385 ? -2.020 -10.985 32.535 1.00 82.69 385 GLY A CA 1
ATOM 2995 C C . GLY A 1 385 ? -0.686 -10.463 31.977 1.00 82.69 385 GLY A C 1
ATOM 2996 O O . GLY A 1 385 ? 0.282 -11.216 31.966 1.00 82.69 385 GLY A O 1
ATOM 2997 N N . ILE A 1 386 ? -0.571 -9.195 31.547 1.00 87.50 386 ILE A N 1
ATOM 2998 C CA . ILE A 1 386 ? 0.726 -8.593 31.182 1.00 87.50 386 ILE A CA 1
ATOM 2999 C C . ILE A 1 386 ? 1.426 -8.081 32.456 1.00 87.50 386 ILE A C 1
ATOM 3001 O O . ILE A 1 386 ? 1.013 -7.045 32.989 1.00 87.50 386 ILE A O 1
ATOM 3005 N N . PRO A 1 387 ? 2.517 -8.724 32.927 1.00 81.81 387 PRO A N 1
ATOM 3006 C CA . PRO A 1 387 ? 3.139 -8.374 34.208 1.00 81.81 387 PRO A CA 1
ATOM 3007 C C . PRO A 1 387 ? 3.901 -7.042 34.149 1.00 81.81 387 PRO A C 1
ATOM 3009 O O . PRO A 1 387 ? 3.909 -6.262 35.097 1.00 81.81 387 PRO A O 1
ATOM 3012 N N . ASN A 1 388 ? 4.536 -6.735 33.014 1.00 90.25 388 ASN A N 1
ATOM 3013 C CA . ASN A 1 388 ? 5.355 -5.534 32.874 1.00 90.25 388 ASN A CA 1
ATOM 3014 C C . ASN A 1 388 ? 4.482 -4.283 32.664 1.00 90.25 388 ASN A C 1
ATOM 3016 O O . ASN A 1 388 ? 3.819 -4.148 31.633 1.00 90.25 388 ASN A O 1
ATOM 3020 N N . ARG A 1 389 ? 4.565 -3.316 33.589 1.00 86.38 389 ARG A N 1
ATOM 3021 C CA . ARG A 1 389 ? 3.788 -2.061 33.559 1.00 86.38 389 ARG A CA 1
ATOM 3022 C C . ARG A 1 389 ? 3.973 -1.246 32.273 1.00 86.38 389 ARG A C 1
ATOM 3024 O O . ARG A 1 389 ? 2.987 -0.746 31.733 1.00 86.38 389 ARG A O 1
ATOM 3031 N N . LYS A 1 390 ? 5.201 -1.127 31.748 1.00 87.12 390 LYS A N 1
ATOM 3032 C CA . LYS A 1 390 ? 5.474 -0.400 30.490 1.00 87.12 390 LYS A CA 1
ATOM 3033 C C . LYS A 1 390 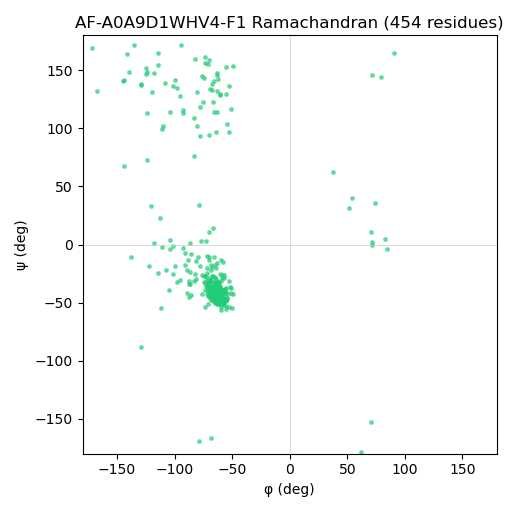? 4.832 -1.112 29.298 1.00 87.12 390 LYS A C 1
ATOM 3035 O O . LYS A 1 390 ? 4.201 -0.466 28.462 1.00 87.12 390 LYS A O 1
ATOM 3040 N N . ARG A 1 391 ? 4.941 -2.445 29.241 1.00 86.19 391 ARG A N 1
ATOM 3041 C CA . ARG A 1 391 ? 4.321 -3.269 28.187 1.00 86.19 391 ARG A CA 1
ATOM 3042 C C . ARG A 1 391 ? 2.795 -3.216 28.260 1.00 86.19 391 ARG A C 1
ATOM 3044 O O . ARG A 1 391 ? 2.150 -3.067 27.226 1.00 86.19 391 ARG A O 1
ATOM 3051 N N . LYS A 1 392 ? 2.231 -3.253 29.472 1.00 88.25 392 LYS A N 1
ATOM 3052 C CA . LYS A 1 392 ? 0.794 -3.101 29.724 1.00 88.25 392 LYS A CA 1
ATOM 3053 C C . LYS A 1 392 ? 0.289 -1.747 29.223 1.00 88.25 392 LYS A C 1
ATOM 3055 O O . LYS A 1 392 ? -0.676 -1.694 28.471 1.00 88.25 392 LYS A O 1
ATOM 3060 N N . PHE A 1 393 ? 0.984 -0.658 29.560 1.00 87.44 393 PHE A N 1
ATOM 3061 C CA . PHE A 1 393 ? 0.641 0.686 29.083 1.00 87.44 393 PHE A CA 1
ATOM 3062 C C . PHE A 1 393 ? 0.714 0.806 27.552 1.00 87.44 393 PHE A C 1
ATOM 3064 O O . PHE A 1 393 ? -0.209 1.334 26.933 1.00 87.44 393 PHE A O 1
ATOM 3071 N N . ARG A 1 394 ? 1.766 0.256 26.926 1.00 87.75 394 ARG A N 1
ATOM 3072 C CA . ARG A 1 394 ? 1.901 0.221 25.461 1.00 87.75 394 ARG A CA 1
ATOM 3073 C C . ARG A 1 394 ? 0.744 -0.539 24.806 1.00 87.75 394 ARG A C 1
ATOM 3075 O O . ARG A 1 394 ? 0.159 -0.030 23.858 1.00 87.75 394 ARG A O 1
ATOM 3082 N N . CYS A 1 395 ? 0.390 -1.712 25.335 1.00 89.69 395 CYS A N 1
ATOM 3083 C CA . CYS A 1 395 ? -0.739 -2.510 24.855 1.00 89.69 395 CYS A CA 1
ATOM 3084 C C . CYS A 1 395 ? -2.057 -1.728 24.942 1.00 89.69 395 CYS A C 1
ATOM 3086 O O . CYS A 1 395 ? -2.759 -1.614 23.942 1.00 89.69 395 CYS A O 1
ATOM 3088 N N . ARG A 1 396 ? -2.344 -1.093 26.086 1.00 91.69 396 ARG A N 1
ATOM 3089 C CA . ARG A 1 396 ? -3.557 -0.277 26.259 1.00 91.69 396 ARG A CA 1
ATOM 3090 C C . ARG A 1 396 ? -3.640 0.860 25.240 1.00 91.69 396 ARG A C 1
ATOM 3092 O O . ARG A 1 396 ? -4.682 1.034 24.615 1.00 91.69 396 ARG A O 1
ATOM 3099 N N . ASN A 1 397 ? -2.548 1.596 25.019 1.00 90.75 397 ASN A N 1
ATOM 3100 C CA . ASN A 1 397 ? -2.521 2.654 24.002 1.00 90.75 397 ASN A CA 1
ATOM 3101 C C . ASN A 1 397 ? -2.722 2.106 22.586 1.00 90.75 397 ASN A C 1
ATOM 3103 O O . ASN A 1 397 ? -3.423 2.731 21.798 1.00 90.75 397 ASN A O 1
ATOM 3107 N N . LYS A 1 398 ? -2.162 0.931 22.281 1.00 90.88 398 LYS A N 1
ATOM 3108 C CA . LYS A 1 398 ? -2.335 0.259 20.988 1.00 90.88 398 LYS A CA 1
ATOM 3109 C C . LYS A 1 398 ? -3.803 -0.087 20.723 1.00 90.88 398 LYS A C 1
ATOM 3111 O O . LYS A 1 398 ? -4.337 0.274 19.681 1.00 90.88 398 LYS A O 1
ATOM 3116 N N . ILE A 1 399 ? -4.471 -0.699 21.705 1.00 93.88 399 ILE A N 1
ATOM 3117 C CA . ILE A 1 399 ? -5.904 -1.023 21.637 1.00 93.88 399 ILE A CA 1
ATOM 3118 C C . ILE A 1 399 ? -6.742 0.240 21.441 1.00 93.88 399 ILE A C 1
ATOM 3120 O O . ILE A 1 399 ? -7.627 0.268 20.592 1.00 93.88 399 ILE A O 1
ATOM 3124 N N . ARG A 1 400 ? -6.425 1.319 22.165 1.00 93.31 400 ARG A N 1
ATOM 3125 C CA . ARG A 1 400 ? -7.107 2.601 21.981 1.00 93.31 400 ARG A CA 1
ATOM 3126 C C . ARG A 1 400 ? -6.953 3.144 20.560 1.00 93.31 400 ARG A C 1
ATOM 3128 O O . ARG A 1 400 ? -7.930 3.631 20.003 1.00 93.31 400 ARG A O 1
ATOM 3135 N N . THR A 1 401 ? -5.759 3.065 19.975 1.00 92.62 401 THR A N 1
ATOM 3136 C CA . THR A 1 401 ? -5.543 3.471 18.579 1.00 92.62 401 THR A CA 1
ATOM 3137 C C . THR A 1 401 ? -6.413 2.651 17.631 1.00 92.62 401 THR A C 1
ATOM 3139 O O . THR A 1 401 ? -7.082 3.239 16.789 1.00 92.62 401 THR A O 1
ATOM 3142 N N . TYR A 1 402 ? -6.495 1.328 17.809 1.00 94.88 402 TYR A N 1
ATOM 3143 C CA . TYR A 1 402 ? -7.368 0.492 16.979 1.00 94.88 402 TYR A CA 1
ATOM 3144 C C . TYR A 1 402 ? -8.841 0.872 17.105 1.00 94.88 402 TYR A C 1
ATOM 3146 O O . TYR A 1 402 ? -9.517 0.969 16.092 1.00 94.88 402 TYR A O 1
ATOM 3154 N N . LEU A 1 403 ? -9.335 1.163 18.312 1.00 95.12 403 LEU A N 1
ATOM 3155 C CA . LEU A 1 403 ? -10.716 1.622 18.494 1.00 95.12 403 LEU A CA 1
ATOM 3156 C C . LEU A 1 403 ? -10.986 2.943 17.754 1.00 95.12 403 LEU A C 1
ATOM 3158 O O . LEU A 1 403 ? -12.042 3.099 17.147 1.00 95.12 403 LEU A O 1
ATOM 3162 N N . ILE A 1 404 ? -10.022 3.870 17.750 1.00 92.62 404 ILE A N 1
ATOM 3163 C CA . ILE A 1 404 ? -10.120 5.135 17.001 1.00 92.62 404 ILE A CA 1
ATOM 3164 C C . ILE A 1 404 ? -10.142 4.882 15.488 1.00 92.62 404 ILE A C 1
ATOM 3166 O O . ILE A 1 404 ? -10.918 5.520 14.780 1.00 92.62 404 ILE A O 1
ATOM 3170 N N . GLU A 1 405 ? -9.312 3.964 14.992 1.00 94.06 405 GLU A N 1
ATOM 3171 C CA . GLU A 1 405 ? -9.292 3.561 13.579 1.00 94.06 405 GLU A CA 1
ATOM 3172 C C . GLU A 1 405 ? -10.604 2.887 13.164 1.00 94.06 405 GLU A C 1
ATOM 3174 O O . GLU A 1 405 ? -11.179 3.229 12.138 1.00 94.06 405 GLU A O 1
ATOM 3179 N N . MET A 1 406 ? -11.122 1.975 13.986 1.00 95.06 406 MET A N 1
ATOM 3180 C CA . MET A 1 406 ? -12.369 1.256 13.718 1.00 95.06 406 MET A CA 1
ATOM 3181 C C . MET A 1 406 ? -13.585 2.189 13.764 1.00 95.06 406 MET A C 1
ATOM 3183 O O . MET A 1 406 ? -14.490 2.068 12.941 1.00 95.06 406 MET A O 1
ATOM 3187 N N . TRP A 1 407 ? -13.596 3.162 14.680 1.00 93.88 407 TRP A N 1
ATOM 3188 C CA . TRP A 1 407 ? -14.597 4.231 14.695 1.00 93.88 407 TRP A CA 1
ATOM 3189 C C . TRP A 1 407 ? -14.514 5.107 13.439 1.00 93.88 407 TRP A C 1
ATOM 3191 O O . TRP A 1 407 ? -15.527 5.418 12.816 1.00 93.88 407 TRP A O 1
ATOM 3201 N N . ALA A 1 408 ? -13.301 5.472 13.025 1.00 91.62 408 ALA A N 1
ATOM 3202 C CA . ALA A 1 408 ? -13.074 6.256 11.818 1.00 91.62 408 ALA A CA 1
ATOM 3203 C C . ALA A 1 408 ? -13.547 5.538 10.546 1.00 91.62 408 ALA A C 1
ATOM 3205 O O . ALA A 1 408 ? -14.161 6.166 9.680 1.00 91.62 408 ALA A O 1
ATOM 3206 N N . ALA A 1 409 ? -13.318 4.227 10.487 1.00 92.31 409 ALA A N 1
ATOM 3207 C CA . ALA A 1 409 ? -13.801 3.316 9.457 1.00 92.31 409 ALA A CA 1
ATOM 3208 C C . ALA A 1 409 ? -15.310 3.021 9.547 1.00 92.31 409 ALA A C 1
ATOM 3210 O O . ALA A 1 409 ? -15.820 2.210 8.780 1.00 92.31 409 ALA A O 1
ATOM 3211 N N . GLY A 1 410 ? -16.038 3.642 10.480 1.00 92.38 410 GLY A N 1
ATOM 3212 C CA . GLY A 1 410 ? -17.480 3.460 10.634 1.00 92.38 410 GLY A CA 1
ATOM 3213 C C . GLY A 1 410 ? -17.897 2.094 11.182 1.00 92.38 410 GLY A C 1
ATOM 3214 O O . GLY A 1 410 ? -19.086 1.803 11.175 1.00 92.38 410 GLY A O 1
ATOM 3215 N N . LEU A 1 411 ? -16.967 1.269 11.681 1.00 94.00 411 LEU A N 1
ATOM 3216 C CA . LEU A 1 411 ? -17.257 -0.041 12.292 1.00 94.00 411 LEU A CA 1
ATOM 3217 C C . LEU A 1 411 ? -17.819 0.094 13.712 1.00 94.00 411 LEU A C 1
ATOM 3219 O O . LEU A 1 411 ? -18.516 -0.791 14.208 1.00 94.00 411 LEU A O 1
ATOM 3223 N N . LEU A 1 412 ? -17.472 1.196 14.378 1.00 94.25 412 LEU A N 1
ATOM 3224 C CA . LEU A 1 412 ? -17.903 1.527 15.730 1.00 94.25 412 LEU A CA 1
ATOM 3225 C C . LEU A 1 412 ? -18.571 2.900 15.744 1.00 94.25 412 LEU A C 1
ATOM 3227 O O . LEU A 1 412 ? -18.150 3.816 15.038 1.00 94.25 412 LEU A O 1
ATOM 3231 N N . SER A 1 413 ? -19.556 3.065 16.619 1.00 91.31 413 SER A N 1
ATOM 3232 C CA . SER A 1 413 ? -20.128 4.360 16.976 1.00 91.31 413 SER A CA 1
ATOM 3233 C C . SER A 1 413 ? -19.902 4.640 18.459 1.00 91.31 413 SER A C 1
ATOM 3235 O O . SER A 1 413 ? -19.850 3.715 19.270 1.00 91.31 413 SER A O 1
ATOM 3237 N N . SER A 1 414 ? -19.734 5.913 18.814 1.00 89.50 414 SER A N 1
ATOM 3238 C CA . SER A 1 414 ? -19.624 6.331 20.213 1.00 89.50 414 SER A CA 1
ATOM 3239 C C . SER A 1 414 ? -21.010 6.705 20.731 1.00 89.50 414 SER A C 1
ATOM 3241 O O . SER A 1 414 ? -21.608 7.659 20.231 1.00 89.50 414 SER A O 1
ATOM 3243 N N . VAL A 1 415 ? -21.508 5.957 21.718 1.00 88.75 415 VAL A N 1
ATOM 3244 C CA . VAL A 1 415 ? -22.820 6.204 22.344 1.00 88.75 415 VAL A CA 1
ATOM 3245 C C . VAL A 1 415 ? -22.726 7.197 23.496 1.00 88.75 415 VAL A C 1
ATOM 3247 O O . VAL A 1 415 ? -23.644 7.972 23.740 1.00 88.75 415 VAL A O 1
ATOM 3250 N N . GLU A 1 416 ? -21.589 7.204 24.187 1.00 90.50 416 GLU A N 1
ATOM 3251 C CA . GLU A 1 416 ? -21.337 8.057 25.340 1.00 90.50 416 GLU A CA 1
ATOM 3252 C C . GLU A 1 416 ? -19.873 8.491 25.331 1.00 90.50 416 GLU A C 1
ATOM 3254 O O . GLU A 1 416 ? -18.976 7.717 24.993 1.00 90.50 416 GLU A O 1
ATOM 3259 N N . ASN A 1 417 ? -19.618 9.745 25.701 1.00 92.06 417 ASN A N 1
ATOM 3260 C CA . ASN A 1 417 ? -18.268 10.277 25.795 1.00 92.06 417 ASN A CA 1
ATOM 3261 C C . ASN A 1 417 ? -18.064 10.949 27.147 1.00 92.06 417 ASN A C 1
ATOM 3263 O O . ASN A 1 417 ? -18.903 11.730 27.592 1.00 92.06 417 ASN A O 1
ATOM 3267 N N . SER A 1 418 ? -16.904 10.721 27.749 1.00 91.88 418 SER A N 1
ATOM 3268 C CA . SER A 1 418 ? -16.486 11.366 28.991 1.00 91.88 418 SER A CA 1
ATOM 3269 C C . SER A 1 418 ? -15.035 11.838 28.891 1.00 91.88 418 SER A C 1
ATOM 3271 O O . SER A 1 418 ? -14.338 11.585 27.905 1.00 91.88 418 SER A O 1
ATOM 3273 N N . GLN A 1 419 ? -14.572 12.596 29.881 1.00 90.81 419 GLN A N 1
ATOM 3274 C CA . GLN A 1 419 ? -13.177 13.016 29.968 1.00 90.81 419 GLN A CA 1
ATOM 3275 C C . GLN A 1 419 ? -12.434 12.139 30.979 1.00 90.81 419 GLN A C 1
ATOM 3277 O O . GLN A 1 419 ? -12.928 11.886 32.075 1.00 90.81 419 GLN A O 1
ATOM 3282 N N . ASP A 1 420 ? -11.221 11.705 30.638 1.00 89.19 420 ASP A N 1
ATOM 3283 C CA . ASP A 1 420 ? -10.375 10.903 31.519 1.00 89.19 420 ASP A CA 1
ATOM 3284 C C . ASP A 1 420 ? -9.867 11.746 32.699 1.00 89.19 420 ASP A C 1
ATOM 3286 O O . ASP A 1 420 ? -8.852 12.436 32.599 1.00 89.19 420 ASP A O 1
ATOM 3290 N N . GLN A 1 421 ? -10.576 11.705 33.825 1.00 87.19 421 GLN A N 1
ATOM 3291 C CA . GLN A 1 421 ? -10.159 12.366 35.070 1.00 87.19 421 GLN A CA 1
ATOM 3292 C C . GLN A 1 421 ? -9.165 11.509 35.869 1.00 87.19 421 GLN A C 1
ATOM 3294 O O . GLN A 1 421 ? -8.253 12.015 36.525 1.00 87.19 421 GLN A O 1
ATOM 3299 N N . THR A 1 422 ? -9.308 10.189 35.765 1.00 84.06 422 THR A N 1
ATOM 3300 C CA . THR A 1 422 ? -8.548 9.199 36.543 1.00 84.06 422 THR A CA 1
ATOM 3301 C C . THR A 1 422 ? -7.155 8.899 35.983 1.00 84.06 422 THR A C 1
ATOM 3303 O O . THR A 1 422 ? -6.327 8.312 36.673 1.00 84.06 422 THR A O 1
ATOM 3306 N N . GLY A 1 423 ? -6.865 9.307 34.744 1.00 82.56 423 GLY A N 1
ATOM 3307 C CA . GLY A 1 423 ? -5.608 8.989 34.069 1.00 82.56 423 GLY A CA 1
ATOM 3308 C C . GLY A 1 423 ? -5.534 7.534 33.605 1.00 82.56 423 GLY A C 1
ATOM 3309 O O . GLY A 1 423 ? -4.460 6.935 33.637 1.00 82.56 423 GLY A O 1
ATOM 3310 N N . ARG A 1 424 ? -6.661 6.954 33.169 1.00 82.94 424 ARG A N 1
ATOM 3311 C CA . ARG A 1 424 ? -6.722 5.584 32.632 1.00 82.94 424 ARG A CA 1
ATOM 3312 C C . ARG A 1 424 ? -5.831 5.426 31.410 1.00 82.94 424 ARG A C 1
ATOM 3314 O O . ARG A 1 424 ? -5.121 4.427 31.332 1.00 82.94 424 ARG A O 1
ATOM 3321 N N . PHE A 1 425 ? -5.833 6.398 30.507 1.00 83.19 425 PHE A N 1
ATOM 3322 C CA . PHE A 1 425 ? -4.845 6.509 29.435 1.00 83.19 425 PHE A CA 1
ATOM 3323 C C . PHE A 1 425 ? -3.948 7.720 29.661 1.00 83.19 425 PHE A C 1
ATOM 3325 O O . PHE A 1 425 ? -2.727 7.599 29.672 1.00 83.19 425 PHE A O 1
ATOM 3332 N N . GLN A 1 426 ? -4.563 8.893 29.819 1.00 84.94 426 GLN A N 1
ATOM 3333 C CA . GLN A 1 426 ? -3.891 10.154 30.109 1.00 84.94 426 GLN A CA 1
ATOM 3334 C C . GLN A 1 426 ? -4.948 11.178 30.512 1.00 84.94 426 GLN A C 1
ATOM 3336 O O . GLN A 1 426 ? -5.940 11.349 29.797 1.00 84.94 426 GLN A O 1
ATOM 3341 N N . LYS A 1 427 ? -4.703 11.885 31.620 1.00 86.69 427 LYS A N 1
ATOM 3342 C CA . LYS A 1 427 ? -5.631 12.889 32.146 1.00 86.69 427 LYS A CA 1
ATOM 3343 C C . LYS A 1 427 ? -6.016 13.918 31.078 1.00 86.69 427 LYS A C 1
ATOM 3345 O O . LYS A 1 427 ? -5.166 14.392 30.326 1.00 86.69 427 LYS A O 1
ATOM 3350 N N . GLY A 1 428 ? -7.302 14.246 31.019 1.00 83.81 428 GLY A N 1
ATOM 3351 C CA . GLY A 1 428 ? -7.861 15.256 30.123 1.00 83.81 428 GLY A CA 1
ATOM 3352 C C . GLY A 1 428 ? -8.190 14.775 28.705 1.00 83.81 428 GLY A C 1
ATOM 3353 O O . GLY A 1 428 ? -8.746 15.558 27.934 1.00 83.81 428 GLY A O 1
ATOM 3354 N N . LYS A 1 429 ? -7.890 13.517 28.346 1.00 86.00 429 LYS A N 1
ATOM 3355 C CA . LYS A 1 429 ? -8.252 12.948 27.035 1.00 86.00 429 LYS A CA 1
ATOM 3356 C C . LYS A 1 429 ? -9.701 12.441 26.995 1.00 86.00 429 LYS A C 1
ATOM 3358 O O . LYS A 1 429 ? -10.283 12.158 28.034 1.00 86.00 429 LYS A O 1
ATOM 3363 N N . LEU A 1 430 ? -10.257 12.293 25.788 1.00 90.06 430 LEU A N 1
ATOM 3364 C CA . LEU A 1 430 ? -11.589 11.716 25.575 1.00 90.06 430 LEU A CA 1
ATOM 3365 C C . LEU A 1 430 ? -11.595 10.218 25.904 1.00 90.06 430 LEU A C 1
ATOM 3367 O O . LEU A 1 430 ? -10.694 9.501 25.465 1.00 90.06 430 LEU A O 1
ATOM 3371 N N . LEU A 1 431 ? -12.603 9.773 26.643 1.00 91.69 431 LEU A N 1
ATOM 3372 C CA . LEU A 1 431 ? -13.003 8.377 26.771 1.00 91.69 431 LEU A CA 1
ATOM 3373 C C . LEU A 1 431 ? -14.316 8.202 26.022 1.00 91.69 431 LEU A C 1
ATOM 3375 O O . LEU A 1 431 ? -15.199 9.060 26.109 1.00 91.69 431 LEU A O 1
ATOM 3379 N N . SER A 1 432 ? -14.444 7.091 25.313 1.00 92.25 432 SER A N 1
ATOM 3380 C CA . SER A 1 432 ? -15.628 6.798 24.511 1.00 92.25 432 SER A CA 1
ATOM 3381 C C . SER A 1 432 ? -16.155 5.412 24.842 1.00 92.25 432 SER A C 1
ATOM 3383 O O . SER A 1 432 ? -15.384 4.458 24.980 1.00 92.25 432 SER A O 1
ATOM 3385 N N . LYS A 1 433 ? -17.477 5.319 24.964 1.00 93.69 433 LYS A N 1
ATOM 3386 C CA . LYS A 1 433 ? -18.215 4.066 25.054 1.00 93.69 433 LYS A CA 1
ATOM 3387 C C . LYS A 1 433 ? -18.632 3.674 23.646 1.00 93.69 433 LYS A C 1
ATOM 3389 O O . LYS A 1 433 ? -19.396 4.398 23.007 1.00 93.69 433 LYS A O 1
ATOM 3394 N N . TYR A 1 434 ? -18.078 2.579 23.146 1.00 94.12 434 TYR A N 1
ATOM 3395 C CA . TYR A 1 434 ? -18.260 2.145 21.767 1.00 94.12 434 TYR A CA 1
ATOM 3396 C C . TYR A 1 434 ? -19.310 1.048 21.661 1.00 94.12 434 TYR A C 1
ATOM 3398 O O . TYR A 1 434 ? -19.346 0.140 22.485 1.00 94.12 434 TYR A O 1
ATOM 3406 N N . GLN A 1 435 ? -20.104 1.117 20.599 1.00 92.38 435 GLN A N 1
ATOM 3407 C CA . GLN A 1 435 ? -21.021 0.076 20.145 1.00 92.38 435 GLN A CA 1
ATOM 3408 C C . GLN A 1 435 ? -20.708 -0.259 18.681 1.00 92.38 435 GLN A C 1
ATOM 3410 O O . GLN A 1 435 ? -20.222 0.605 17.943 1.00 92.38 435 GLN A O 1
ATOM 3415 N N . LEU A 1 436 ? -20.988 -1.492 18.250 1.00 92.62 436 LEU A N 1
ATOM 3416 C CA . LEU A 1 436 ? -20.913 -1.857 16.834 1.00 92.62 436 LEU A CA 1
ATOM 3417 C C . LEU A 1 436 ? -21.932 -1.073 15.998 1.00 92.62 436 LEU A C 1
ATOM 3419 O O . LEU A 1 436 ? -23.030 -0.741 16.446 1.00 92.62 436 LEU A O 1
ATOM 3423 N N . THR A 1 437 ? -21.554 -0.798 14.759 1.00 92.94 437 THR A N 1
ATOM 3424 C CA . THR A 1 437 ? -22.473 -0.373 13.700 1.00 92.94 437 THR A CA 1
ATOM 3425 C C . THR A 1 437 ? -22.932 -1.584 12.890 1.00 92.94 437 THR A C 1
ATOM 3427 O O . THR A 1 437 ? -22.375 -2.677 13.019 1.00 92.94 437 THR A O 1
ATOM 3430 N N . VAL A 1 438 ? -23.902 -1.383 11.994 1.00 90.31 438 VAL A N 1
ATOM 3431 C CA . VAL A 1 438 ? -24.307 -2.402 11.007 1.00 90.31 438 VAL A CA 1
ATOM 3432 C C . VAL A 1 438 ? -23.098 -2.901 10.204 1.00 90.31 438 VAL A C 1
ATOM 3434 O O . VAL A 1 438 ? -22.923 -4.104 10.022 1.00 90.31 438 VAL A O 1
ATOM 3437 N N .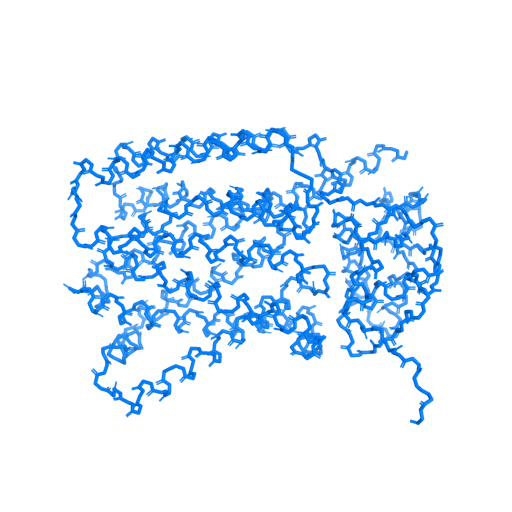 GLU A 1 439 ? -22.211 -1.993 9.789 1.00 90.12 439 GLU A N 1
ATOM 3438 C CA . GLU A 1 439 ? -20.989 -2.344 9.057 1.00 90.12 439 GLU A CA 1
ATOM 3439 C C . GLU A 1 439 ? -19.989 -3.119 9.931 1.00 90.12 439 GLU A C 1
ATOM 3441 O O . GLU A 1 439 ? -19.368 -4.072 9.459 1.00 90.12 439 GLU A O 1
ATOM 3446 N N . GLY A 1 440 ? -19.863 -2.769 11.216 1.00 92.38 440 GLY A N 1
ATOM 3447 C CA . GLY A 1 440 ? -19.054 -3.522 12.177 1.00 92.38 440 GLY A CA 1
ATOM 3448 C C . GLY A 1 440 ? -19.539 -4.964 12.351 1.00 92.38 440 GLY A C 1
ATOM 3449 O O . GLY A 1 440 ? -18.726 -5.891 12.315 1.00 92.38 440 GLY A O 1
ATOM 3450 N N . CYS A 1 441 ? -20.857 -5.165 12.471 1.00 91.06 441 CYS A N 1
ATOM 3451 C CA . CYS A 1 441 ? -21.468 -6.497 12.534 1.00 91.06 441 CYS A CA 1
ATOM 3452 C C . CYS A 1 441 ? -21.256 -7.276 11.237 1.00 91.06 441 CYS A C 1
ATOM 3454 O O . CYS A 1 441 ? -20.781 -8.410 11.284 1.00 91.06 441 CYS A O 1
ATOM 3456 N N . ARG A 1 442 ? -21.514 -6.655 10.078 1.00 90.25 442 ARG A N 1
ATOM 3457 C CA . ARG A 1 442 ? -21.258 -7.272 8.770 1.00 90.25 442 ARG A CA 1
ATOM 3458 C C . ARG A 1 442 ? -19.807 -7.729 8.665 1.00 90.25 442 ARG A C 1
ATOM 3460 O O . ARG A 1 442 ? -19.543 -8.869 8.292 1.00 90.25 442 ARG A O 1
ATOM 3467 N N . ARG A 1 443 ? -18.856 -6.872 9.052 1.00 92.06 443 ARG A N 1
ATOM 3468 C CA . ARG A 1 443 ? -17.430 -7.202 8.983 1.00 92.06 443 ARG A CA 1
ATOM 3469 C C . ARG A 1 443 ? -17.059 -8.367 9.892 1.00 92.06 443 ARG A C 1
ATOM 3471 O O . ARG A 1 443 ? -16.245 -9.201 9.502 1.00 92.06 443 ARG A O 1
ATOM 3478 N N . LEU A 1 444 ? -17.644 -8.438 11.084 1.00 92.44 444 LEU A N 1
ATOM 3479 C CA . LEU A 1 444 ? -17.434 -9.557 11.995 1.00 92.44 444 LEU A CA 1
ATOM 3480 C C . LEU A 1 444 ? -17.980 -10.866 11.399 1.00 92.44 444 LEU A C 1
ATOM 3482 O O . LEU A 1 444 ? -17.241 -11.846 11.296 1.00 92.44 444 LEU A O 1
ATOM 3486 N N . GLN A 1 445 ? -19.228 -10.858 10.927 1.00 90.00 445 GLN A N 1
ATOM 3487 C CA . GLN A 1 445 ? -19.903 -12.024 10.345 1.00 90.00 445 GLN A CA 1
ATOM 3488 C C . GLN A 1 445 ? -19.177 -12.561 9.104 1.00 90.00 445 GLN A C 1
ATOM 3490 O O . GLN A 1 445 ? -18.942 -13.763 8.986 1.00 90.00 445 GLN A O 1
ATOM 3495 N N . GLU A 1 446 ? -18.733 -11.675 8.209 1.00 90.56 446 GLU A N 1
ATOM 3496 C CA . GLU A 1 446 ? -17.974 -12.037 7.004 1.00 90.56 446 GLU A CA 1
ATOM 3497 C C . GLU A 1 446 ? -16.670 -12.791 7.303 1.00 90.56 446 GLU A C 1
ATOM 3499 O O . GLU A 1 446 ? -16.175 -13.532 6.452 1.00 90.56 446 GLU A O 1
ATOM 3504 N N . ASN A 1 447 ? -16.089 -12.584 8.489 1.00 90.25 447 ASN A N 1
ATOM 3505 C CA . ASN A 1 447 ? -14.787 -13.134 8.858 1.00 90.25 447 ASN A CA 1
ATOM 3506 C C . ASN A 1 447 ? -14.864 -14.278 9.866 1.00 90.25 447 ASN A C 1
ATOM 3508 O O . ASN A 1 447 ? -13.946 -15.095 9.915 1.00 90.25 447 ASN A O 1
ATOM 3512 N N . GLN A 1 448 ? -15.946 -14.376 10.635 1.00 85.69 448 GLN A N 1
ATOM 3513 C CA . GLN A 1 448 ? -16.185 -15.525 11.505 1.00 85.69 448 GLN A CA 1
ATOM 3514 C C . GLN A 1 448 ? -16.988 -16.631 10.812 1.00 85.69 448 GLN A C 1
ATOM 3516 O O . GLN A 1 448 ? -16.897 -17.786 11.238 1.00 85.69 448 GLN A O 1
ATOM 3521 N N . GLY A 1 449 ? -17.662 -16.298 9.705 1.00 65.31 449 GLY A N 1
ATOM 3522 C CA . GLY A 1 449 ? -1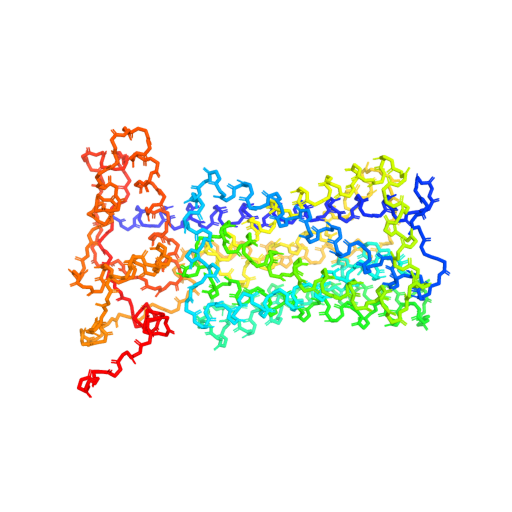8.652 -17.150 9.065 1.00 65.31 449 GLY A CA 1
ATOM 3523 C C . GLY A 1 449 ? -19.915 -17.222 9.919 1.00 65.31 449 GLY A C 1
ATOM 3524 O O . GLY A 1 449 ? -19.847 -17.223 11.147 1.00 65.31 449 GLY A O 1
ATOM 3525 N N . THR A 1 450 ? -21.079 -17.324 9.286 1.00 44.09 450 THR A N 1
ATOM 3526 C CA . THR A 1 450 ? -22.209 -17.983 9.934 1.00 44.09 450 THR A CA 1
ATOM 3527 C C . THR A 1 450 ? -21.792 -19.436 10.116 1.00 44.09 450 THR A C 1
ATOM 3529 O O . THR A 1 450 ? -21.871 -20.235 9.184 1.00 44.09 450 THR A O 1
ATOM 3532 N N . GLU A 1 451 ? -21.288 -19.799 11.296 1.00 40.59 451 GLU A N 1
ATOM 3533 C CA . GLU A 1 451 ? -21.445 -21.181 11.731 1.00 40.59 451 GLU A CA 1
ATOM 3534 C C . GLU A 1 451 ? -22.951 -21.432 11.660 1.00 40.59 451 GLU A C 1
ATOM 3536 O O . GLU A 1 451 ? -23.723 -20.935 12.480 1.00 40.59 451 GLU A O 1
ATOM 3541 N N . LYS A 1 452 ? -23.398 -22.150 10.623 1.00 36.03 452 LYS A N 1
ATOM 3542 C CA . LYS A 1 452 ? -24.620 -22.921 10.778 1.00 36.03 452 LYS A CA 1
ATOM 3543 C C . LYS A 1 452 ? -24.387 -23.715 12.057 1.00 36.03 452 LYS A C 1
ATOM 3545 O O . LYS A 1 452 ? -23.445 -24.502 12.109 1.00 36.03 452 LYS A O 1
ATOM 3550 N N . ARG A 1 453 ? -25.203 -23.471 13.082 1.00 37.53 453 ARG A N 1
ATOM 3551 C CA . ARG A 1 453 ? -25.453 -24.481 14.107 1.00 37.53 453 ARG A CA 1
ATOM 3552 C C . ARG A 1 453 ? -25.879 -25.748 13.353 1.00 37.53 453 ARG A C 1
ATOM 3554 O O . ARG A 1 453 ? -27.012 -25.810 12.896 1.00 37.53 453 ARG A O 1
ATOM 3561 N N . GLY A 1 454 ? -24.955 -26.668 13.109 1.00 30.50 454 GLY A N 1
ATOM 3562 C CA . GLY A 1 454 ? -25.243 -28.100 13.151 1.00 30.50 454 GLY A CA 1
ATOM 3563 C C . GLY A 1 454 ? -24.776 -28.554 14.538 1.00 30.50 454 GLY A C 1
ATOM 3564 O O . GLY A 1 454 ? -23.736 -28.078 14.985 1.00 30.50 454 GLY A O 1
ATOM 3565 N N . GLU A 1 455 ? -25.489 -29.343 15.341 1.00 35.00 455 GLU A N 1
ATOM 3566 C CA . GLU A 1 455 ? -26.355 -30.469 14.959 1.00 35.00 455 GLU A CA 1
ATOM 3567 C C . GLU A 1 455 ? -25.732 -31.234 13.784 1.00 35.00 455 GLU A C 1
ATOM 3569 O O . GLU A 1 455 ? -26.150 -31.085 12.639 1.00 35.00 455 GLU A O 1
ATOM 3574 N N . ASP A 1 456 ? -24.543 -31.799 14.019 1.00 31.75 456 ASP A N 1
ATOM 3575 C CA . ASP A 1 456 ? -24.357 -33.241 14.279 1.00 31.75 456 ASP A CA 1
ATOM 3576 C C . ASP A 1 456 ? -22.894 -33.566 14.636 1.00 31.75 456 ASP A C 1
ATOM 3578 O O . ASP A 1 456 ? -21.975 -33.047 13.954 1.00 31.75 456 ASP A O 1
#

Solvent-accessible surface area (backbone atoms only — not comparable to full-atom values): 22053 Å² total; per-residue (Å²): 108,71,65,57,55,52,49,51,26,49,52,45,37,52,51,13,50,50,26,7,44,50,16,7,50,37,47,7,51,37,37,46,55,48,38,56,47,42,64,50,78,82,32,95,58,44,41,91,44,74,70,41,11,51,22,40,11,50,30,49,40,43,54,35,35,42,47,24,16,54,54,27,42,54,54,24,37,76,73,66,34,61,68,48,46,51,17,54,68,63,37,35,73,60,56,41,51,46,37,51,48,33,19,51,34,34,48,50,13,52,26,28,33,40,22,18,23,44,59,72,32,34,66,55,35,48,45,58,20,61,56,17,36,60,52,13,34,53,45,24,37,73,77,63,45,39,67,74,53,74,62,47,53,51,16,50,52,36,24,45,52,13,44,52,42,32,55,51,38,52,42,74,78,62,49,92,40,73,51,55,51,51,31,49,55,29,20,51,48,20,15,51,13,49,10,51,26,42,32,49,46,47,57,46,48,63,38,34,56,49,49,43,46,51,18,45,22,29,43,54,29,27,51,53,44,51,52,51,51,55,50,38,54,72,79,44,64,84,42,59,31,58,53,45,46,48,51,35,70,76,33,67,68,51,40,52,49,50,50,50,39,19,54,38,49,41,55,16,52,44,21,39,51,43,2,18,45,44,51,30,42,44,56,22,43,44,41,29,54,47,14,41,43,38,26,55,53,47,19,49,74,69,70,75,43,84,79,54,72,41,49,52,50,14,34,54,39,26,46,52,12,36,50,48,32,53,72,58,44,65,81,56,36,62,52,33,19,65,58,49,72,60,88,55,75,70,66,36,61,87,54,64,84,48,91,60,49,29,71,45,46,36,50,50,23,49,32,41,68,68,37,70,40,41,52,69,55,58,24,46,63,77,29,57,92,49,84,51,67,70,59,26,52,52,48,28,53,49,47,48,50,50,54,54,32,35,28,29,57,6,26,29,43,74,81,45,77,50,68,26,79,86,41,87,87,44,64,75,36,81,41,42,25,35,30,56,10,51,55,27,35,51,56,47,44,70,52,69,50,81,74,71,86,62,96,127

pLDDT: mean 90.29, std 9.11, range [30.5, 98.31]

Foldseek 3Di:
DVVQVLVVLLVLLVLLLVLLQLLLQLLLVLQLLLQVLQVCPQAPQQAPDLLSLLLSLLLLLLLLLVLLLVVLQVVCCVQVNPLLLQLQLPFFPVSVVLLLLLLVLVSLLSSLLSSLCNLPRSLCSLLLQLLLLVLLVVLCCVPQVFDDDPLLVVLSVLLVVLSVLVVVVVCVPPNDDPSNVSSNVSSPSNSNSVSSSLNSLLLNVLFAPQSSSSNSSSVSSSVVSVVVVVVCCVPPVVRCSVVSNVRCVVDPVSVVSSSSSSVSVSSSSSSLSSSCLRQNSSLSSLSSSLSSVSNQVVCVVVVVDDDDPSSVVSSVSSVVSNVSCVVCSSVVSFQRHDQAADPDLCLLPPQDQDPSGNPSLNLLSVCNVVPFAKLLVSLCVQLPPVPDPVVSLSSSVVSSVSVNSNRSSSQKDFPDKDAPCPPSNHHGHIMTGIGGGPVVSVSSCVRVPPPPDDDD

Radius of gyration: 22.97 Å; Cα contacts (8 Å, |Δi|>4): 761; chains: 1; bounding box: 60×56×67 Å

Sequence (456 aa):
MKDLCNRQNRVRYNWGFQFALWCAILWGFCYQLLETLLDGRHFFLHPASVQEAFSMGTALAVFFTVLIALISLVWSGMNGGIRELFRAAFASKKVVLCLLTEAVVGGAAAWATYVTAGLLNTLFAVVGVMFYPLLGSFLSRKWLHEKISSRSWVGIGIIMAGWVIFYLGAFQNGGWTRNILTGSILGVLTGIGWGIEGAVASYLTDVLETETGVAVRFSYEAVLWILLLAVLAVVRPESLVFDYAGQIFRQPGAFAMVFLIALCLTFNYFSWYRAFTLLGVTKGLVISDASGFITIGAGMLLAVSMPAWLDILASVVMIAGILWIYLFGIQEAGPYREATLLSDPSMADGAVLRTRDPVKLRLLAYIAINGPVWDYEVASWFSEGIPNRKRKFRCRNKIRTYLIEMWAAGLLSSVENSQDQTGRFQKGKLLSKYQLTVEGCRRLQENQGTEKRGED

Mean predicted aligned error: 5.4 Å

Nearest PDB structures (foldseek):
  6oh4-assembly2_B  TM=6.844E-01  e=2.338E-06  Mus musculus
  5y79-assembly1_B  TM=7.109E-01  e=3.770E-06  Galdieria sulphuraria
  6xbo-assembly1_A  TM=6.059E-01  e=6.628E-06  Mus musculus
  6i1z-assembly1_B  TM=6.858E-01  e=2.777E-05  Zea mays
  6i1z-assembly1_A  TM=6.809E-01  e=1.067E-04  Zea mays

Secondary structure (DSSP, 8-state):
-HHHHHHHHHHHHHHHHHHHHHHHHHHHHHHHHHHHHHSSSSSTT--SSHHHHHHHHHHHHHHHHHHHHHHHHHHHHHHT-HHHHHHHHTS-HHHHHHHHHHHHHHHHHHHHHHHHHHHT-HHHHHHTTTTHHHHHHHHHHHHH-B---HHHHHHHHHHHHHHHHHHHHHHHHH-S-HHHHHHHHHHHHHHHHHHHHHHHHHHHHHHS-HHHHHHHHHHHHHHHHHHHHHHHHHH-TT-HHHHHHHHHHH-HHHHHHHHHHHHHHHHHHHHHHHHHHHH-HHHHHHHHTHHHHHHHHHHHHTTS----HHHHHHHHHHHHHHHHHHHHHGGG-S-SB---B-S-GGGGTT----TTS-HHHHHHHHHHHH-SEEHHHHHHHHTTT---HHHHHHHHHHHHHHHHHHHHTTSEEEEEEEE-SS-SSSTT-EEEEEEEBHHHHHHHHHHH--------